Protein AF-0000000084930376 (afdb_homodimer)

Organism: Streptomyces venezuelae (strain ATCC 10712 / CBS 650.69 / DSM 40230 / JCM 4526 / NBRC 13096 / PD 04745) (NCBI:txid953739)

Nearest PDB structures (foldseek):
  8w9m-assembly1_B  TM=7.933E-01  e=1.545E-07  Nostoc sp. PCC 7120 = FACHB-418
  7ahd-assembly1_B  TM=7.503E-01  e=2.040E-07  Lactococcus lactis subsp. lactis
  7ahc-assembly1_B  TM=7.771E-01  e=1.241E-06  Lactococcus lactis subsp. lactis
  7ahh-assembly1_A  TM=7.361E-01  e=2.726E-06  Lactococcus lactis subsp. lactis
  7ahd-assembly1_A  TM=6.710E-01  e=7.811E-07  Lactococcus lactis subsp. lactis

Structure (mmCIF, N/CA/C/O backbone):
data_AF-0000000084930376-model_v1
#
loop_
_entity.id
_entity.type
_entity.pdbx_description
1 polymer 'ABC transmembrane type-1 domain-containing protein'
#
loop_
_atom_site.group_PDB
_atom_site.id
_atom_site.type_symbol
_atom_site.label_atom_id
_atom_site.label_alt_id
_atom_site.label_comp_id
_atom_site.label_asym_id
_atom_site.label_entity_id
_atom_site.label_seq_id
_atom_site.pdbx_PDB_ins_code
_atom_site.Cartn_x
_atom_site.Cartn_y
_atom_site.Cartn_z
_atom_site.occupancy
_atom_site.B_iso_or_equiv
_atom_site.auth_seq_id
_atom_site.auth_comp_id
_atom_site.auth_asym_id
_atom_site.auth_atom_id
_atom_site.pdbx_PDB_model_num
ATOM 1 N N . MET A 1 1 ? -23.547 45.781 -4.223 1 32.12 1 MET A N 1
ATOM 2 C CA . MET A 1 1 ? -22.453 45.438 -5.141 1 32.12 1 MET A CA 1
ATOM 3 C C . MET A 1 1 ? -22.25 43.938 -5.199 1 32.12 1 MET A C 1
ATOM 5 O O . MET A 1 1 ? -22 43.281 -4.172 1 32.12 1 MET A O 1
ATOM 9 N N . HIS A 1 2 ? -22.859 43.156 -6.168 1 33.09 2 HIS A N 1
ATOM 10 C CA . HIS A 1 2 ? -23.125 41.781 -6.492 1 33.09 2 HIS A CA 1
ATOM 11 C C . HIS A 1 2 ? -21.844 41.031 -6.809 1 33.09 2 HIS A C 1
ATOM 13 O O . HIS A 1 2 ? -21.062 41.438 -7.656 1 33.09 2 HIS A O 1
ATOM 19 N N . ALA A 1 3 ? -21.281 40.344 -5.883 1 45.91 3 ALA A N 1
ATOM 20 C CA . ALA A 1 3 ? -20.109 39.5 -6.039 1 45.91 3 ALA A CA 1
ATOM 21 C C . ALA A 1 3 ? -20.281 38.531 -7.223 1 45.91 3 ALA A C 1
ATOM 23 O O . ALA A 1 3 ? -21.219 37.75 -7.254 1 45.91 3 ALA A O 1
ATOM 24 N N . THR A 1 4 ? -20 39.031 -8.484 1 38.34 4 THR A N 1
ATOM 25 C CA . THR A 1 4 ? -20.047 38.25 -9.711 1 38.34 4 THR A CA 1
ATOM 26 C C . THR A 1 4 ? -19.266 36.938 -9.555 1 38.34 4 THR A C 1
ATOM 28 O O . THR A 1 4 ? -18.156 36.938 -9.031 1 38.34 4 THR A O 1
ATOM 31 N N . PRO A 1 5 ? -19.938 35.812 -9.609 1 40.44 5 PRO A N 1
ATOM 32 C CA . PRO A 1 5 ? -19.328 34.5 -9.516 1 40.44 5 PRO A CA 1
ATOM 33 C C . PRO A 1 5 ? -18.188 34.312 -10.5 1 40.44 5 PRO A C 1
ATOM 35 O O . PRO A 1 5 ? -18.203 34.844 -11.602 1 40.44 5 PRO A O 1
ATOM 38 N N . SER A 1 6 ? -16.938 34.281 -10.055 1 42.62 6 SER A N 1
ATOM 39 C CA . SER A 1 6 ? -15.789 34.062 -10.922 1 42.62 6 SER A CA 1
ATOM 40 C C . SER A 1 6 ? -16.078 32.969 -11.945 1 42.62 6 SER A C 1
ATOM 42 O O . SER A 1 6 ? -16.703 31.953 -11.625 1 42.62 6 SER A O 1
ATOM 44 N N . PRO A 1 7 ? -16.062 33.219 -13.297 1 38.28 7 PRO A N 1
ATOM 45 C CA . PRO A 1 7 ? -16.438 32.344 -14.398 1 38.28 7 PRO A CA 1
ATOM 46 C C . PRO A 1 7 ? -15.742 30.969 -14.352 1 38.28 7 PRO A C 1
ATOM 48 O O . PRO A 1 7 ? -14.648 30.859 -13.789 1 38.28 7 PRO A O 1
ATOM 51 N N . PRO A 1 8 ? -16.406 29.828 -14.578 1 42.06 8 PRO A N 1
ATOM 52 C CA . PRO A 1 8 ? -15.984 28.438 -14.656 1 42.06 8 PRO A CA 1
ATOM 53 C C . PRO A 1 8 ? -14.781 28.234 -15.578 1 42.06 8 PRO A C 1
ATOM 55 O O . PRO A 1 8 ? -14.422 27.094 -15.883 1 42.06 8 PRO A O 1
ATOM 58 N N . GLY A 1 9 ? -14.203 29.234 -16.25 1 38.47 9 GLY A N 1
ATOM 59 C CA . GLY A 1 9 ? -13.18 29.156 -17.281 1 38.47 9 GLY A CA 1
ATOM 60 C C . GLY A 1 9 ? -11.914 28.453 -16.797 1 38.47 9 GLY A C 1
ATOM 61 O O . GLY A 1 9 ? -10.961 28.312 -17.562 1 38.47 9 GLY A O 1
ATOM 62 N N . ARG A 1 10 ? -11.578 28.438 -15.547 1 42.22 10 ARG A N 1
ATOM 63 C CA . ARG A 1 10 ? -10.273 28.016 -15.055 1 42.22 10 ARG A CA 1
ATOM 64 C C . ARG A 1 10 ? -10.125 26.5 -15.102 1 42.22 10 ARG A C 1
ATOM 66 O O . ARG A 1 10 ? -9.062 25.969 -14.781 1 42.22 10 ARG A O 1
ATOM 73 N N . VAL A 1 11 ? -11.195 25.844 -15.32 1 44.28 11 VAL A N 1
ATOM 74 C CA . VAL A 1 11 ? -11.078 24.391 -15.383 1 44.28 11 VAL A CA 1
ATOM 75 C C . VAL A 1 11 ? -10.43 23.984 -16.703 1 44.28 11 VAL A C 1
ATOM 77 O O . VAL A 1 11 ? -9.641 23.031 -16.734 1 44.28 11 VAL A O 1
ATOM 80 N N . LEU A 1 12 ? -10.773 24.609 -17.859 1 43.28 12 LEU A N 1
ATOM 81 C CA . LEU A 1 12 ? -10.203 24.328 -19.172 1 43.28 12 LEU A CA 1
ATOM 82 C C . LEU A 1 12 ? -8.734 24.75 -19.234 1 43.28 12 LEU A C 1
ATOM 84 O O . LEU A 1 12 ? -8 24.328 -20.125 1 43.28 12 LEU A O 1
ATOM 88 N N . GLY A 1 13 ? -8.383 25.75 -18.562 1 46.84 13 GLY A N 1
ATOM 89 C CA . GLY A 1 13 ? -7 26.188 -18.469 1 46.84 13 GLY A CA 1
ATOM 90 C C . GLY A 1 13 ? -6.082 25.156 -17.844 1 46.84 13 GLY A C 1
ATOM 91 O O . GLY A 1 13 ? -4.863 25.203 -18.016 1 46.84 13 GLY A O 1
ATOM 92 N N . ARG A 1 14 ? -6.648 24.359 -16.953 1 52.56 14 ARG A N 1
ATOM 93 C CA . ARG A 1 14 ? -5.879 23.328 -16.266 1 52.56 14 ARG A CA 1
ATOM 94 C C . ARG A 1 14 ? -5.719 22.094 -17.156 1 52.56 14 ARG A C 1
ATOM 96 O O . ARG A 1 14 ? -4.906 21.219 -16.859 1 52.56 14 ARG A O 1
ATOM 103 N N . LEU A 1 15 ? -6.566 21.969 -18.156 1 53.47 15 LEU A N 1
ATOM 104 C CA . LEU A 1 15 ? -6.48 20.844 -19.062 1 53.47 15 LEU A CA 1
ATOM 105 C C . LEU A 1 15 ? -5.266 20.969 -19.984 1 53.47 15 LEU A C 1
ATOM 107 O O . LEU A 1 15 ? -4.703 19.969 -20.422 1 53.47 15 LEU A O 1
ATOM 111 N N . GLY A 1 16 ? -4.965 22.188 -20.297 1 54.44 16 GLY A N 1
ATOM 112 C CA . GLY A 1 16 ? -3.811 22.422 -21.156 1 54.44 16 GLY A CA 1
ATOM 113 C C . GLY A 1 16 ? -2.529 21.828 -20.594 1 54.44 16 GLY A C 1
ATOM 114 O O . GLY A 1 16 ? -1.889 21 -21.25 1 54.44 16 GLY A O 1
ATOM 115 N N . PRO A 1 17 ? -2.273 22.25 -19.453 1 58.47 17 PRO A N 1
ATOM 116 C CA . PRO A 1 17 ? -1.069 21.672 -18.859 1 58.47 17 PRO A CA 1
ATOM 117 C C . PRO A 1 17 ? -1.173 20.156 -18.688 1 58.47 17 PRO A C 1
ATOM 119 O O . PRO A 1 17 ? -0.177 19.438 -18.844 1 58.47 17 PRO A O 1
ATOM 122 N N . ALA A 1 18 ? -2.379 19.75 -18.469 1 61.41 18 ALA A N 1
ATOM 123 C CA . ALA A 1 18 ? -2.549 18.312 -18.328 1 61.41 18 ALA A CA 1
ATOM 124 C C . ALA A 1 18 ? -2.342 17.609 -19.656 1 61.41 18 ALA A C 1
ATOM 126 O O . ALA A 1 18 ? -1.706 16.547 -19.719 1 61.41 18 ALA A O 1
ATOM 127 N N . LEU A 1 19 ? -2.932 18.156 -20.656 1 61.88 19 LEU A N 1
ATOM 128 C CA . LEU A 1 19 ? -2.777 17.578 -21.984 1 61.88 19 LEU A CA 1
ATOM 129 C C . LEU A 1 19 ? -1.33 17.688 -22.453 1 61.88 19 LEU A C 1
ATOM 131 O O . LEU A 1 19 ? -0.817 16.766 -23.094 1 61.88 19 LEU A O 1
ATOM 135 N N . GLY A 1 20 ? -0.787 18.75 -22.172 1 64.31 20 GLY A N 1
ATOM 136 C CA . GLY A 1 20 ? 0.625 18.891 -22.5 1 64.31 20 GLY A CA 1
ATOM 137 C C . GLY A 1 20 ? 1.5 17.875 -21.781 1 64.31 20 GLY A C 1
ATOM 138 O O . GLY A 1 20 ? 2.395 17.281 -22.391 1 64.31 20 GLY A O 1
ATOM 139 N N . THR A 1 21 ? 1.116 17.688 -20.578 1 66.06 21 THR A N 1
ATOM 140 C CA . THR A 1 21 ? 1.86 16.734 -19.781 1 66.06 21 THR A CA 1
ATOM 141 C C . THR A 1 21 ? 1.657 15.312 -20.312 1 66.06 21 THR A C 1
ATOM 143 O O . THR A 1 21 ? 2.621 14.562 -20.469 1 66.06 21 THR A O 1
ATOM 146 N N . ALA A 1 22 ? 0.455 14.984 -20.547 1 70.88 22 ALA A N 1
ATOM 147 C CA . ALA A 1 22 ? 0.155 13.672 -21.109 1 70.88 22 ALA A CA 1
ATOM 148 C C . ALA A 1 22 ? 0.879 13.469 -22.438 1 70.88 22 ALA A C 1
ATOM 150 O O . ALA A 1 22 ? 1.421 12.391 -22.703 1 70.88 22 ALA A O 1
ATOM 151 N N . GLY A 1 23 ? 0.824 14.5 -23.203 1 74 23 GLY A N 1
ATOM 152 C CA . GLY A 1 23 ? 1.502 14.438 -24.484 1 74 23 GLY A CA 1
ATOM 153 C C . GLY A 1 23 ? 3 14.234 -24.359 1 74 23 GLY A C 1
ATOM 154 O O . GLY A 1 23 ? 3.588 13.445 -25.094 1 74 23 GLY A O 1
ATOM 155 N N . ALA A 1 24 ? 3.613 14.891 -23.453 1 73.25 24 ALA A N 1
ATOM 156 C CA . ALA A 1 24 ? 5.055 14.773 -23.234 1 73.25 24 ALA A CA 1
ATOM 157 C C . ALA A 1 24 ? 5.43 13.375 -22.766 1 73.25 24 ALA A C 1
ATOM 159 O O . ALA A 1 24 ? 6.422 12.805 -23.219 1 73.25 24 ALA A O 1
ATOM 160 N N . VAL A 1 25 ? 4.668 12.82 -21.938 1 74.5 25 VAL A N 1
ATOM 161 C CA . VAL A 1 25 ? 4.938 11.484 -21.422 1 74.5 25 VAL A CA 1
ATOM 162 C C . VAL A 1 25 ? 4.797 10.461 -22.547 1 74.5 25 VAL A C 1
ATOM 164 O O . VAL A 1 25 ? 5.625 9.555 -22.688 1 74.5 25 VAL A O 1
ATOM 167 N N . LEU A 1 26 ? 3.777 10.734 -23.312 1 76.56 26 LEU A N 1
ATOM 168 C CA . LEU A 1 26 ? 3.559 9.828 -24.438 1 76.56 26 LEU A CA 1
ATOM 169 C C . LEU A 1 26 ? 4.707 9.922 -25.438 1 76.56 26 LEU A C 1
ATOM 171 O O . LEU A 1 26 ? 5.156 8.906 -25.969 1 76.56 26 LEU A O 1
ATOM 175 N N . ALA A 1 27 ? 5.121 11.117 -25.672 1 76.06 27 ALA A N 1
ATOM 176 C CA . ALA A 1 27 ? 6.223 11.32 -26.594 1 76.06 27 ALA A CA 1
ATOM 177 C C . ALA A 1 27 ? 7.508 10.68 -26.078 1 76.06 27 ALA A C 1
ATOM 179 O O . ALA A 1 27 ? 8.227 10.016 -26.828 1 76.06 27 ALA A O 1
ATOM 180 N N . LEU A 1 28 ? 7.746 10.859 -24.844 1 74.62 28 LEU A N 1
ATOM 181 C CA . LEU A 1 28 ? 8.945 10.273 -24.25 1 74.62 28 LEU A CA 1
ATOM 182 C C . LEU A 1 28 ? 8.875 8.75 -24.281 1 74.62 28 LEU A C 1
ATOM 184 O O . LEU A 1 28 ? 9.867 8.086 -24.562 1 74.62 28 LEU A O 1
ATOM 188 N N . TRP A 1 29 ? 7.711 8.328 -24.031 1 77.81 29 TRP A N 1
ATOM 189 C CA . TRP A 1 29 ? 7.473 6.891 -24.109 1 77.81 29 TRP A CA 1
ATOM 190 C C . TRP A 1 29 ? 7.719 6.367 -25.516 1 77.81 29 TRP A C 1
ATOM 192 O O . TRP A 1 29 ? 8.438 5.383 -25.703 1 77.81 29 TRP A O 1
ATOM 202 N N . TYR A 1 30 ? 7.238 7.094 -26.375 1 78.38 30 TYR A N 1
ATOM 203 C CA . TYR A 1 30 ? 7.371 6.691 -27.766 1 78.38 30 TYR A CA 1
ATOM 204 C C . TYR A 1 30 ? 8.828 6.734 -28.219 1 78.38 30 TYR A C 1
ATOM 206 O O . TYR A 1 30 ? 9.32 5.789 -28.844 1 78.38 30 TYR A O 1
ATOM 214 N N . LEU A 1 31 ? 9.516 7.711 -27.812 1 76.88 31 LEU A N 1
ATOM 215 C CA . LEU A 1 31 ? 10.914 7.871 -28.188 1 76.88 31 LEU A CA 1
ATOM 216 C C . LEU A 1 31 ? 11.781 6.809 -27.531 1 76.88 31 LEU A C 1
ATOM 218 O O . LEU A 1 31 ? 12.703 6.273 -28.156 1 76.88 31 LEU A O 1
ATOM 222 N N . LEU A 1 32 ? 11.445 6.504 -26.391 1 74.75 32 LEU A N 1
ATOM 223 C CA . LEU A 1 32 ? 12.203 5.48 -25.688 1 74.75 32 LEU A CA 1
ATOM 224 C C . LEU A 1 32 ? 11.969 4.105 -26.297 1 74.75 32 LEU A C 1
ATOM 226 O O . LEU A 1 32 ? 12.898 3.305 -26.422 1 74.75 32 LEU A O 1
ATOM 230 N N . ALA A 1 33 ? 10.797 3.922 -26.656 1 75.44 33 ALA A N 1
ATOM 231 C CA . ALA A 1 33 ? 10.445 2.633 -27.25 1 75.44 33 ALA A CA 1
ATOM 232 C C . ALA A 1 33 ? 11.109 2.453 -28.609 1 75.44 33 ALA A C 1
ATOM 234 O O . ALA A 1 33 ? 11.492 1.341 -28.984 1 75.44 33 ALA A O 1
ATOM 235 N N . LEU A 1 34 ? 11.289 3.596 -29.266 1 73.62 34 LEU A N 1
ATOM 236 C CA . LEU A 1 34 ? 11.859 3.543 -30.609 1 73.62 34 LEU A CA 1
ATOM 237 C C . LEU A 1 34 ? 13.383 3.508 -30.547 1 73.62 34 LEU A C 1
ATOM 239 O O . LEU A 1 34 ? 14.031 3.033 -31.484 1 73.62 34 LEU A O 1
ATOM 243 N N . SER A 1 35 ? 13.906 4.059 -29.547 1 71.44 35 SER A N 1
ATOM 244 C CA . SER A 1 35 ? 15.359 4.215 -29.484 1 71.44 35 SER A CA 1
ATOM 245 C C . SER A 1 35 ? 16.062 2.859 -29.5 1 71.44 35 SER A C 1
ATOM 247 O O . SER A 1 35 ? 17.25 2.771 -29.828 1 71.44 35 SER A O 1
ATOM 249 N N . GLY A 1 36 ? 15.32 1.801 -29.312 1 65.31 36 GLY A N 1
ATOM 250 C CA . GLY A 1 36 ? 15.938 0.485 -29.266 1 65.31 36 GLY A CA 1
ATOM 251 C C . GLY A 1 36 ? 16.766 0.256 -28.016 1 65.31 36 GLY A C 1
ATOM 252 O O . GLY A 1 36 ? 17.453 -0.762 -27.891 1 65.31 36 GLY A O 1
ATOM 253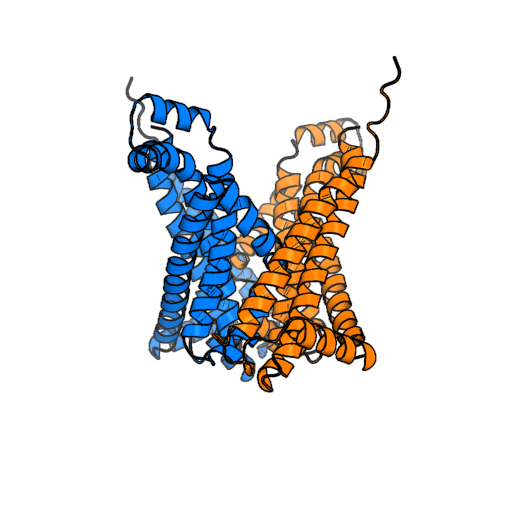 N N . ALA A 1 37 ? 16.844 1.16 -27.234 1 61.47 37 ALA A N 1
ATOM 254 C CA . ALA A 1 37 ? 17.609 1.02 -26 1 61.47 37 ALA A CA 1
ATOM 255 C C . ALA A 1 37 ? 17.062 -0.112 -25.141 1 61.47 37 ALA A C 1
ATOM 257 O O . ALA A 1 37 ? 17.781 -0.681 -24.312 1 61.47 37 ALA A O 1
ATOM 258 N N . VAL A 1 38 ? 15.805 -0.352 -25.375 1 66.25 38 VAL A N 1
ATOM 259 C CA . VAL A 1 38 ? 15.156 -1.439 -24.656 1 66.25 38 VAL A CA 1
ATOM 260 C C . VAL A 1 38 ? 14.664 -2.498 -25.641 1 66.25 38 VAL A C 1
ATOM 262 O O . VAL A 1 38 ? 14.258 -2.172 -26.766 1 66.25 38 VAL A O 1
ATOM 265 N N . ALA A 1 39 ? 14.977 -3.652 -25.391 1 68.19 39 ALA A N 1
ATOM 266 C CA . ALA A 1 39 ? 14.523 -4.73 -26.266 1 68.19 39 ALA A CA 1
ATOM 267 C C . ALA A 1 39 ? 13.039 -4.602 -26.578 1 68.19 39 ALA A C 1
ATOM 269 O O . ALA A 1 39 ? 12.242 -4.25 -25.703 1 68.19 39 ALA A O 1
ATOM 270 N N . PRO A 1 40 ? 12.742 -4.508 -27.875 1 61.94 40 PRO A N 1
ATOM 271 C CA . PRO A 1 40 ? 11.352 -4.324 -28.312 1 61.94 40 PRO A CA 1
ATOM 272 C C . PRO A 1 40 ? 10.367 -5.145 -27.484 1 61.94 40 PRO A C 1
ATOM 274 O O . PRO A 1 40 ? 9.25 -4.688 -27.219 1 61.94 40 PRO A O 1
ATOM 277 N N . GLY A 1 41 ? 10.688 -6.234 -27.047 1 70.25 41 GLY A N 1
ATOM 278 C CA . GLY A 1 41 ? 9.789 -7.07 -26.266 1 70.25 41 GLY A CA 1
ATOM 279 C C . GLY A 1 41 ? 9.594 -6.57 -24.844 1 70.25 41 GLY A C 1
ATOM 280 O O . GLY A 1 41 ? 8.602 -6.906 -24.188 1 70.25 41 GLY A O 1
ATOM 281 N N . LEU A 1 42 ? 10.367 -5.582 -24.531 1 79.5 42 LEU A N 1
ATOM 282 C CA . LEU A 1 42 ? 10.328 -5.164 -23.141 1 79.5 42 LEU A CA 1
ATOM 283 C C . LEU A 1 42 ? 9.594 -3.838 -22.984 1 79.5 42 LEU A C 1
ATOM 285 O O . LEU A 1 42 ? 9.031 -3.551 -21.922 1 79.5 42 LEU A O 1
ATOM 289 N N . LEU A 1 43 ? 9.555 -3.018 -24.109 1 85.06 43 LEU A N 1
ATOM 290 C CA . LEU A 1 43 ? 8.852 -1.739 -24.062 1 85.06 43 LEU A CA 1
ATOM 291 C C . LEU A 1 43 ? 7.969 -1.561 -25.281 1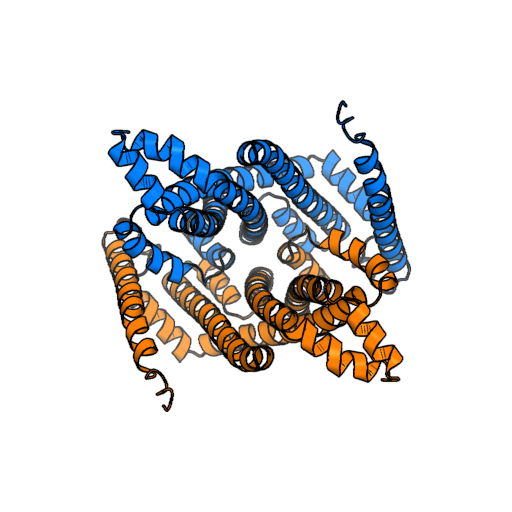 85.06 43 LEU A C 1
ATOM 293 O O . LEU A 1 43 ? 8.445 -1.14 -26.344 1 85.06 43 LEU A O 1
ATOM 297 N N . PRO A 1 44 ? 6.719 -1.815 -25.094 1 88.69 44 PRO A N 1
ATOM 298 C CA . PRO A 1 44 ? 5.824 -1.637 -26.234 1 88.69 44 PRO A CA 1
ATOM 299 C C . PRO A 1 44 ? 5.613 -0.169 -26.594 1 88.69 44 PRO A C 1
ATOM 301 O O . PRO A 1 44 ? 5.785 0.71 -25.75 1 88.69 44 PRO A O 1
ATOM 304 N N . THR A 1 45 ? 5.348 0.087 -27.828 1 87.19 45 THR A N 1
ATOM 305 C CA . THR A 1 45 ? 5.012 1.439 -28.25 1 87.19 45 THR A CA 1
ATOM 306 C C . THR A 1 45 ? 3.607 1.821 -27.797 1 87.19 45 THR A C 1
ATOM 308 O O . THR A 1 45 ? 2.811 0.954 -27.438 1 87.19 45 THR A O 1
ATOM 311 N N . PRO A 1 46 ? 3.412 3.078 -27.75 1 88.81 46 PRO A N 1
ATOM 312 C CA . PRO A 1 46 ? 2.051 3.512 -27.422 1 88.81 46 PRO A CA 1
ATOM 313 C C . PRO A 1 46 ? 1.007 2.947 -28.391 1 88.81 46 PRO A C 1
ATOM 315 O O . PRO A 1 46 ? -0.114 2.641 -27.969 1 88.81 46 PRO A O 1
ATOM 318 N N . THR A 1 47 ? 1.397 2.746 -29.609 1 89.38 47 THR A N 1
ATOM 319 C CA . THR A 1 47 ? 0.474 2.211 -30.594 1 89.38 47 THR A CA 1
ATOM 320 C C . THR A 1 47 ? 0.163 0.744 -30.312 1 89.38 47 THR A C 1
ATOM 322 O O . THR A 1 47 ? -0.987 0.315 -30.422 1 89.38 47 THR A O 1
ATOM 325 N N . GLU A 1 48 ? 1.148 0.015 -29.984 1 91.38 48 GLU A N 1
ATOM 326 C CA . GLU A 1 48 ? 0.948 -1.386 -29.625 1 91.38 48 GLU A CA 1
ATOM 327 C C . GLU A 1 48 ? 0.088 -1.517 -28.375 1 91.38 48 GLU A C 1
ATOM 329 O O . GLU A 1 48 ? -0.747 -2.418 -28.266 1 91.38 48 GLU A O 1
ATOM 334 N N . THR A 1 49 ? 0.348 -0.68 -27.453 1 93.5 49 THR A N 1
ATOM 335 C CA . THR A 1 49 ? -0.422 -0.682 -26.219 1 93.5 49 THR A CA 1
ATOM 336 C C . THR A 1 49 ? -1.886 -0.348 -26.484 1 93.5 49 THR A C 1
ATOM 338 O O . THR A 1 49 ? -2.787 -0.996 -25.953 1 93.5 49 THR A O 1
ATOM 341 N N . ALA A 1 50 ? -2.123 0.636 -27.344 1 94.06 50 ALA A N 1
ATOM 342 C CA . ALA A 1 50 ? -3.484 1.023 -27.703 1 94.06 50 ALA A CA 1
ATOM 343 C C . ALA A 1 50 ? -4.195 -0.101 -28.453 1 94.06 50 ALA A C 1
ATOM 345 O O . ALA A 1 50 ? -5.395 -0.323 -28.25 1 94.06 50 ALA A O 1
ATOM 346 N N . ALA A 1 51 ? -3.471 -0.763 -29.281 1 95.94 51 ALA A N 1
ATOM 347 C CA . ALA A 1 51 ? -4.039 -1.895 -30.016 1 95.94 51 ALA A CA 1
ATOM 348 C C . ALA A 1 51 ? -4.41 -3.029 -29.062 1 95.94 51 ALA A C 1
ATOM 350 O O . ALA A 1 51 ? -5.465 -3.648 -29.203 1 95.94 51 ALA A O 1
ATOM 351 N N . ALA A 1 52 ? -3.533 -3.289 -28.109 1 96.31 52 ALA A N 1
ATOM 352 C CA . ALA A 1 52 ? -3.799 -4.32 -27.109 1 96.31 52 ALA A CA 1
ATOM 353 C C . ALA A 1 52 ? -5.027 -3.971 -26.266 1 96.31 52 ALA A C 1
ATOM 355 O O . ALA A 1 52 ? -5.832 -4.848 -25.938 1 96.31 52 ALA A O 1
ATOM 356 N N . LEU A 1 53 ? -5.125 -2.76 -25.953 1 96.81 53 LEU A N 1
ATOM 357 C CA . LEU A 1 53 ? -6.285 -2.297 -25.188 1 96.81 53 LEU A CA 1
ATOM 358 C C . LEU A 1 53 ? -7.566 -2.475 -26 1 96.81 53 LEU A C 1
ATOM 360 O O . LEU A 1 53 ? -8.578 -2.941 -25.484 1 96.81 53 LEU A O 1
ATOM 364 N N . ALA A 1 54 ? -7.496 -2.102 -27.234 1 97.06 54 ALA A N 1
ATOM 365 C CA . ALA A 1 54 ? -8.648 -2.238 -28.125 1 97.06 54 ALA A CA 1
ATOM 366 C C . ALA A 1 54 ? -9.055 -3.703 -28.266 1 97.06 54 ALA A C 1
ATOM 368 O O . ALA A 1 54 ? -10.242 -4.023 -28.281 1 97.06 54 ALA A O 1
ATOM 369 N N . ASP A 1 55 ? -8.125 -4.523 -28.406 1 96.88 55 ASP A N 1
ATOM 370 C CA . ASP A 1 55 ? -8.383 -5.957 -28.516 1 96.88 55 ASP A CA 1
ATOM 371 C C . ASP A 1 55 ? -9.039 -6.496 -27.25 1 96.88 55 ASP A C 1
ATOM 373 O O . ASP A 1 55 ? -9.984 -7.285 -27.312 1 96.88 55 ASP A O 1
ATOM 377 N N . SER A 1 56 ? -8.516 -6.086 -26.094 1 95.94 56 SER A N 1
ATOM 378 C CA . SER A 1 56 ? -9.078 -6.512 -24.812 1 95.94 56 SER A CA 1
ATOM 379 C C . SER A 1 56 ? -10.508 -6.008 -24.641 1 95.94 56 SER A C 1
ATOM 381 O O . SER A 1 56 ? -11.352 -6.695 -24.062 1 95.94 56 SER A O 1
ATOM 383 N N . ALA A 1 57 ? -10.773 -4.824 -25.172 1 96.5 57 ALA A N 1
ATOM 384 C CA . ALA A 1 57 ? -12.117 -4.25 -25.109 1 96.5 57 ALA A CA 1
ATOM 385 C C . ALA A 1 57 ? -13.078 -4.996 -26.016 1 96.5 57 ALA A C 1
ATOM 387 O O . ALA A 1 57 ? -14.211 -5.305 -25.625 1 96.5 57 ALA A O 1
ATOM 388 N N . ARG A 1 58 ? -12.617 -5.324 -27.172 1 96.5 58 ARG A N 1
ATOM 389 C CA . ARG A 1 58 ? -13.445 -5.992 -28.172 1 96.5 58 ARG A CA 1
ATOM 390 C C . ARG A 1 58 ? -13.758 -7.426 -27.75 1 96.5 58 ARG A C 1
ATOM 392 O O . ARG A 1 58 ? -14.867 -7.914 -27.984 1 96.5 58 ARG A O 1
ATOM 399 N N . SER A 1 59 ? -12.852 -8.102 -27.156 1 96.25 59 SER A N 1
ATOM 400 C CA . SER A 1 59 ? -13.023 -9.492 -26.75 1 96.25 59 SER A CA 1
ATOM 401 C C . SER A 1 59 ? -13.922 -9.594 -25.516 1 96.25 59 SER A C 1
ATOM 403 O O . SER A 1 59 ? -14.406 -10.68 -25.188 1 96.25 59 SER A O 1
ATOM 405 N N . GLY A 1 60 ? -14.078 -8.461 -24.75 1 96.44 60 GLY A N 1
ATOM 406 C CA . GLY A 1 60 ? -14.898 -8.477 -23.562 1 96.44 60 GLY A CA 1
ATOM 407 C C . GLY A 1 60 ? -14.117 -8.797 -22.297 1 96.44 60 GLY A C 1
ATOM 408 O O . GLY A 1 60 ? -14.633 -8.656 -21.188 1 96.44 60 GLY A O 1
ATOM 409 N N . ILE A 1 61 ? -12.891 -9.148 -22.5 1 96.25 61 ILE A N 1
ATOM 410 C CA . ILE A 1 61 ? -12.047 -9.508 -21.375 1 96.25 61 ILE A CA 1
ATOM 411 C C . ILE A 1 61 ? -11.836 -8.289 -20.469 1 96.25 61 ILE A C 1
ATOM 413 O O . ILE A 1 61 ? -11.875 -8.398 -19.25 1 96.25 61 ILE A O 1
ATOM 417 N N . LEU A 1 62 ? -11.633 -7.148 -21.109 1 97.12 62 LEU A N 1
ATOM 418 C CA . LEU A 1 62 ? -11.43 -5.926 -20.344 1 97.12 62 LEU A CA 1
ATOM 419 C C . LEU A 1 62 ? -12.648 -5.617 -19.469 1 97.12 62 LEU A C 1
ATOM 421 O O . LEU A 1 62 ? -12.508 -5.324 -18.281 1 97.12 62 LEU A O 1
ATOM 425 N N . ALA A 1 63 ? -13.781 -5.691 -20.031 1 97.06 63 ALA A N 1
ATOM 426 C CA . ALA A 1 63 ? -15.016 -5.398 -19.312 1 97.06 63 ALA A CA 1
ATOM 427 C C . ALA A 1 63 ? -15.219 -6.379 -18.156 1 97.06 63 ALA A C 1
ATOM 429 O O . ALA A 1 63 ? -15.641 -5.988 -17.062 1 97.06 63 ALA A O 1
ATOM 430 N N . ALA A 1 64 ? -14.969 -7.617 -18.406 1 97.5 64 ALA A N 1
ATOM 431 C CA . ALA A 1 64 ? -15.117 -8.648 -17.391 1 97.5 64 ALA A CA 1
ATOM 432 C C . ALA A 1 64 ? -14.156 -8.414 -16.219 1 97.5 64 ALA A C 1
ATOM 434 O O . ALA A 1 64 ? -14.562 -8.438 -15.062 1 97.5 64 ALA A O 1
ATOM 435 N N . ASP A 1 65 ? -12.914 -8.156 -16.531 1 97.88 65 ASP A N 1
ATOM 436 C CA . ASP A 1 65 ? -11.898 -7.941 -15.508 1 97.88 65 ASP A CA 1
ATOM 437 C C . ASP A 1 65 ? -12.141 -6.637 -14.75 1 97.88 65 ASP A C 1
ATOM 439 O O . ASP A 1 65 ? -12 -6.582 -13.531 1 97.88 65 ASP A O 1
ATOM 443 N N . LEU A 1 66 ? -12.492 -5.641 -15.5 1 97.31 66 LEU A N 1
ATOM 444 C CA . LEU A 1 66 ? -12.812 -4.359 -14.875 1 97.31 66 LEU A CA 1
ATOM 445 C C . LEU A 1 66 ? -14.016 -4.492 -13.945 1 97.31 66 LEU A C 1
ATOM 447 O O . LEU A 1 66 ? -14.008 -3.961 -12.836 1 97.31 66 LEU A O 1
ATOM 451 N N . GLY A 1 67 ? -15.016 -5.164 -14.391 1 97.25 67 GLY A N 1
ATOM 452 C CA . GLY A 1 67 ? -16.188 -5.402 -13.57 1 97.25 67 GLY A CA 1
ATOM 453 C C . GLY A 1 67 ? -15.891 -6.16 -12.289 1 97.25 67 GLY A C 1
ATOM 454 O O . GLY A 1 67 ? -16.391 -5.805 -11.219 1 97.25 67 GLY A O 1
ATOM 455 N N . ALA A 1 68 ? -15.133 -7.199 -12.414 1 97.38 68 ALA A N 1
ATOM 456 C CA . ALA A 1 68 ? -14.742 -7.988 -11.25 1 97.38 68 ALA A CA 1
ATOM 457 C C . ALA A 1 68 ? -13.961 -7.141 -10.25 1 97.38 68 ALA A C 1
ATOM 459 O O . ALA A 1 68 ? -14.242 -7.172 -9.055 1 97.38 68 ALA A O 1
ATOM 460 N N . SER A 1 69 ? -13 -6.379 -10.766 1 97.81 69 SER A N 1
ATOM 461 C CA . SER A 1 69 ? -12.188 -5.52 -9.914 1 97.81 69 SER A CA 1
ATOM 462 C C . SER A 1 69 ? -13.031 -4.457 -9.227 1 97.81 69 SER A C 1
ATOM 464 O O . SER A 1 69 ? -12.891 -4.227 -8.023 1 97.81 69 SER A O 1
ATOM 466 N N . LEU A 1 70 ? -13.945 -3.855 -9.961 1 96.88 70 LEU A N 1
ATOM 467 C CA . LEU A 1 70 ? -14.781 -2.799 -9.406 1 96.88 70 LEU A CA 1
ATOM 468 C C . LEU A 1 70 ? -15.727 -3.355 -8.352 1 96.88 70 LEU A C 1
ATOM 470 O O . LEU A 1 70 ? -15.953 -2.723 -7.312 1 96.88 70 LEU A O 1
ATOM 474 N N . ALA A 1 71 ? -16.266 -4.473 -8.57 1 97.12 71 ALA A N 1
ATOM 475 C CA . ALA A 1 71 ? -17.172 -5.105 -7.613 1 97.12 71 ALA A CA 1
ATOM 476 C C . ALA A 1 71 ? -16.438 -5.445 -6.316 1 97.12 71 ALA A C 1
ATOM 478 O O . ALA A 1 71 ? -16.938 -5.172 -5.227 1 97.12 71 ALA A O 1
ATOM 479 N N . ARG A 1 72 ? -15.305 -6.023 -6.477 1 96.94 72 ARG A N 1
ATOM 480 C CA . ARG A 1 72 ? -14.492 -6.398 -5.32 1 96.94 72 ARG A CA 1
ATOM 481 C C . ARG A 1 72 ? -14.086 -5.172 -4.516 1 96.94 72 ARG A C 1
ATOM 483 O O . ARG A 1 72 ? -14.266 -5.133 -3.297 1 96.94 72 ARG A O 1
ATOM 490 N N . ALA A 1 73 ? -13.555 -4.223 -5.234 1 96.69 73 ALA A N 1
ATOM 491 C CA . ALA A 1 73 ? -13.102 -3 -4.57 1 96.69 73 ALA A CA 1
ATOM 492 C C . ALA A 1 73 ? -14.273 -2.273 -3.91 1 96.69 73 ALA A C 1
ATOM 494 O O . ALA A 1 73 ? -14.148 -1.787 -2.783 1 96.69 73 ALA A O 1
ATOM 495 N N . GLY A 1 74 ? -15.359 -2.178 -4.641 1 96.5 74 GLY A N 1
ATOM 496 C CA . GLY A 1 74 ? -16.531 -1.493 -4.121 1 96.5 74 GLY A CA 1
ATOM 497 C C . GLY A 1 74 ? -17.109 -2.158 -2.889 1 96.5 74 GLY A C 1
ATOM 498 O O . GLY A 1 74 ? -17.422 -1.487 -1.901 1 96.5 74 GLY A O 1
ATOM 499 N N . GLN A 1 75 ? -17.297 -3.453 -2.928 1 97.62 75 GLN A N 1
ATOM 500 C CA . GLN A 1 75 ? -17.875 -4.199 -1.813 1 97.62 75 GLN A CA 1
ATOM 501 C C . GLN A 1 75 ? -16.938 -4.195 -0.608 1 97.62 75 GLN A C 1
ATOM 503 O O . GLN A 1 75 ? -17.391 -4.004 0.527 1 97.62 75 GLN A O 1
ATOM 508 N N . GLY A 1 76 ? -15.711 -4.43 -0.864 1 98 76 GLY A N 1
ATOM 509 C CA . GLY A 1 76 ? -14.742 -4.363 0.217 1 98 76 GLY A CA 1
ATOM 510 C C . GLY A 1 76 ? -14.656 -2.992 0.859 1 98 76 GLY A C 1
ATOM 511 O O . GLY A 1 76 ? -14.602 -2.875 2.084 1 98 76 GLY A O 1
ATOM 512 N N . PHE A 1 77 ? -14.656 -1.973 -0.016 1 97.5 77 PHE A N 1
ATOM 513 C CA . PHE A 1 77 ? -14.625 -0.6 0.475 1 97.5 77 PHE A CA 1
ATOM 514 C C . PHE A 1 77 ? -15.844 -0.297 1.328 1 97.5 77 PHE A C 1
ATOM 516 O O . PHE A 1 77 ? -15.727 0.262 2.42 1 97.5 77 PHE A O 1
ATOM 523 N N . ALA A 1 78 ? -16.969 -0.623 0.81 1 97.62 78 ALA A N 1
ATOM 524 C CA . ALA A 1 78 ? -18.219 -0.34 1.518 1 97.62 78 ALA A CA 1
ATOM 525 C C . ALA A 1 78 ? -18.234 -1.019 2.885 1 97.62 78 ALA A C 1
ATOM 527 O O . ALA A 1 78 ? -18.562 -0.386 3.895 1 97.62 78 ALA A O 1
ATOM 528 N N . LEU A 1 79 ? -17.859 -2.244 2.893 1 98 79 LEU A N 1
ATOM 529 C CA . LEU A 1 79 ? -17.859 -2.992 4.145 1 98 79 LEU A CA 1
ATOM 530 C C . LEU A 1 79 ? -16.844 -2.416 5.117 1 98 79 LEU A C 1
ATOM 532 O O . LEU A 1 79 ? -17.156 -2.186 6.289 1 98 79 LEU A O 1
ATOM 536 N N . GLY A 1 80 ? -15.625 -2.174 4.648 1 98.25 80 GLY A N 1
ATOM 537 C CA . GLY A 1 80 ? -14.578 -1.616 5.492 1 98.25 80 GLY A CA 1
ATOM 538 C C . GLY A 1 80 ? -14.883 -0.213 5.977 1 98.25 80 GLY A C 1
ATOM 539 O O . GLY A 1 80 ? -14.625 0.119 7.137 1 98.25 80 GLY A O 1
ATOM 540 N N . ALA A 1 81 ? -15.398 0.554 5.066 1 97.12 81 ALA A N 1
ATOM 541 C CA . ALA A 1 81 ? -15.734 1.932 5.41 1 97.12 81 ALA A CA 1
ATOM 542 C C . ALA A 1 81 ? -16.844 1.977 6.457 1 97.12 81 ALA A C 1
ATOM 544 O O . ALA A 1 81 ? -16.797 2.773 7.395 1 97.12 81 ALA A O 1
ATOM 545 N N . LEU A 1 82 ? -17.844 1.142 6.281 1 96.88 82 LEU A N 1
ATOM 546 C CA . LEU A 1 82 ? -18.969 1.114 7.203 1 96.88 82 LEU A CA 1
ATOM 547 C C . LEU A 1 82 ? -18.531 0.649 8.586 1 96.88 82 LEU A C 1
ATOM 549 O O . LEU A 1 82 ? -18.812 1.315 9.586 1 96.88 82 LEU A O 1
ATOM 553 N N . VAL A 1 83 ? -17.859 -0.434 8.656 1 97.12 83 VAL A N 1
ATOM 554 C CA . VAL A 1 83 ? -17.438 -0.996 9.938 1 97.12 83 VAL A CA 1
ATOM 555 C C . VAL A 1 83 ? -16.359 -0.11 10.562 1 97.12 83 VAL A C 1
ATOM 557 O O . VAL A 1 83 ? -16.375 0.136 11.766 1 97.12 83 VAL A O 1
ATOM 560 N N . GLY A 1 84 ? -15.391 0.356 9.711 1 96.62 84 GLY A N 1
ATOM 561 C CA . GLY A 1 84 ? -14.352 1.247 10.203 1 96.62 84 GLY A CA 1
ATOM 562 C C . GLY A 1 84 ? -14.898 2.549 10.758 1 96.62 84 GLY A C 1
ATOM 563 O O . GLY A 1 84 ? -14.438 3.025 11.805 1 96.62 84 GLY A O 1
ATOM 564 N N . SER A 1 85 ? -15.836 3.086 10.047 1 95.12 85 SER A N 1
ATOM 565 C CA . SER A 1 85 ? -16.453 4.316 10.523 1 95.12 85 SER A CA 1
ATOM 566 C C . SER A 1 85 ? -17.219 4.086 11.82 1 95.12 85 SER A C 1
ATOM 568 O O . SER A 1 85 ? -17.109 4.867 12.766 1 95.12 85 SER A O 1
ATOM 570 N N . ALA A 1 86 ? -18 3.021 11.883 1 94.25 86 ALA A N 1
ATOM 571 C CA . ALA A 1 86 ? -18.781 2.707 13.078 1 94.25 86 ALA A CA 1
ATOM 572 C C . ALA A 1 86 ? -17.875 2.488 14.281 1 94.25 86 ALA A C 1
ATOM 574 O O . ALA A 1 86 ? -18.125 3.053 15.359 1 94.25 86 ALA A O 1
ATOM 575 N N . LEU A 1 87 ? -16.875 1.739 14.094 1 94.56 87 LEU A N 1
ATOM 576 C CA . LEU A 1 87 ? -15.938 1.462 15.172 1 94.56 87 LEU A CA 1
ATOM 577 C C . LEU A 1 87 ? -15.164 2.717 15.555 1 94.56 87 LEU A C 1
ATOM 579 O O . LEU A 1 87 ? -14.883 2.943 16.734 1 94.56 87 LEU A O 1
ATOM 583 N N . GLY A 1 88 ? -14.727 3.467 14.508 1 93.62 88 GLY A N 1
ATOM 584 C CA . GLY A 1 88 ? -14.039 4.719 14.773 1 93.62 88 GLY A CA 1
ATOM 585 C C . GLY A 1 88 ? -14.859 5.688 15.609 1 93.62 88 GLY A C 1
ATOM 586 O O . GLY A 1 88 ? -14.344 6.289 16.547 1 93.62 88 GLY A O 1
ATOM 587 N N . PHE A 1 89 ? -16.078 5.762 15.289 1 90.88 89 PHE A N 1
ATOM 588 C CA . PHE A 1 89 ? -16.969 6.613 16.047 1 90.88 89 PHE A CA 1
ATOM 589 C C . PHE A 1 89 ? -17.125 6.098 17.469 1 90.88 89 PHE A C 1
ATOM 591 O O . PHE A 1 89 ? -17.031 6.867 18.438 1 90.88 89 PHE A O 1
ATOM 598 N N . ALA A 1 90 ? -17.391 4.812 17.578 1 90.75 90 ALA A N 1
ATOM 599 C CA . ALA A 1 90 ? -17.625 4.211 18.891 1 90.75 90 ALA A CA 1
ATOM 600 C C . ALA A 1 90 ? -16.406 4.359 19.781 1 90.75 90 ALA A C 1
ATOM 602 O O . ALA A 1 90 ? -16.516 4.73 20.953 1 90.75 90 ALA A O 1
ATOM 603 N N . THR A 1 91 ? -15.266 4.121 19.266 1 92.06 91 THR A N 1
ATOM 604 C CA . THR A 1 91 ? -14.055 4.188 20.078 1 92.06 91 THR A CA 1
ATOM 605 C C . THR A 1 91 ? -13.648 5.637 20.328 1 92.06 91 THR A C 1
ATOM 607 O O . THR A 1 91 ? -13.031 5.945 21.344 1 92.06 91 THR A O 1
ATOM 610 N N . GLY A 1 92 ? -13.93 6.488 19.391 1 88 92 GLY A N 1
ATOM 611 C CA . GLY A 1 92 ? -13.664 7.902 19.609 1 88 92 GLY A CA 1
ATOM 612 C C . GLY A 1 92 ? -14.555 8.523 20.672 1 88 92 GLY A C 1
ATOM 613 O O . GLY A 1 92 ? -14.133 9.43 21.391 1 88 92 GLY A O 1
ATOM 614 N N . TYR A 1 93 ? -15.703 8.023 20.797 1 84.69 93 TYR A N 1
ATOM 615 C CA . TYR A 1 93 ? -16.688 8.578 21.719 1 84.69 93 TYR A CA 1
ATOM 616 C C . TYR A 1 93 ? -16.594 7.914 23.094 1 84.69 93 TYR A C 1
ATOM 618 O O . TYR A 1 93 ? -16.844 8.547 24.109 1 84.69 93 TYR A O 1
ATOM 626 N N . LEU A 1 94 ? -16.328 6.617 23.125 1 87.06 94 LEU A N 1
ATOM 627 C CA . LEU A 1 94 ? -16.312 5.852 24.359 1 87.06 94 LEU A CA 1
ATOM 628 C C . LEU A 1 94 ? -14.883 5.48 24.75 1 87.06 94 LEU A C 1
ATOM 630 O O . LEU A 1 94 ? -14.289 4.574 24.172 1 87.06 94 LEU A O 1
ATOM 634 N N . PRO A 1 95 ? -14.414 5.969 25.797 1 85 95 PRO A N 1
ATOM 635 C CA . PRO A 1 95 ? -13.039 5.711 26.203 1 85 95 PRO A CA 1
ATOM 636 C C . PRO A 1 95 ? -12.789 4.246 26.562 1 85 95 PRO A C 1
ATOM 638 O O . PRO A 1 95 ? -11.703 3.725 26.328 1 85 95 PRO A O 1
ATOM 641 N N . LYS A 1 96 ? -13.781 3.666 27.125 1 86.06 96 LYS A N 1
ATOM 642 C CA . LYS A 1 96 ? -13.617 2.268 27.516 1 86.06 96 LYS A CA 1
ATOM 643 C C . LYS A 1 96 ? -13.445 1.376 26.281 1 86.06 96 LYS A C 1
ATOM 645 O O . LYS A 1 96 ? -12.641 0.441 26.297 1 86.06 96 LYS A O 1
ATOM 650 N N . LEU A 1 97 ? -14.219 1.656 25.312 1 88.62 97 LEU A N 1
ATOM 651 C CA . LEU A 1 97 ? -14.086 0.891 24.078 1 88.62 97 LEU A CA 1
ATOM 652 C C . LEU A 1 97 ? -12.766 1.189 23.391 1 88.62 97 LEU A C 1
ATOM 654 O O . LEU A 1 97 ? -12.133 0.292 22.812 1 88.62 97 LEU A O 1
ATOM 658 N N . SER A 1 98 ? -12.406 2.395 23.438 1 89.06 98 SER A N 1
ATOM 659 C CA . SER A 1 98 ? -11.117 2.793 22.891 1 89.06 98 SER A CA 1
ATOM 660 C C . SER A 1 98 ? -9.977 2.008 23.516 1 89.06 98 SER A C 1
ATOM 662 O O . SER A 1 98 ? -9.102 1.501 22.812 1 89.06 98 SER A O 1
ATOM 664 N N . ALA A 1 99 ? -10.055 1.873 24.797 1 84.62 99 ALA A N 1
ATOM 665 C CA . ALA A 1 99 ? -9.008 1.187 25.547 1 84.62 99 ALA A CA 1
ATOM 666 C C . ALA A 1 99 ? -8.93 -0.287 25.156 1 84.62 99 ALA A C 1
ATOM 668 O O . ALA A 1 99 ? -7.852 -0.884 25.172 1 84.62 99 ALA A O 1
ATOM 669 N N . ALA A 1 100 ? -10.055 -0.786 24.734 1 83.56 100 ALA A N 1
ATOM 670 C CA . ALA A 1 100 ? -10.117 -2.199 24.375 1 83.56 100 ALA A CA 1
ATOM 671 C C . ALA A 1 100 ? -9.672 -2.418 22.938 1 83.56 100 ALA A C 1
ATOM 673 O O . ALA A 1 100 ? -8.984 -3.393 22.641 1 83.56 100 ALA A O 1
ATOM 674 N N . VAL A 1 101 ? -9.945 -1.532 22.078 1 87.62 101 VAL A N 1
ATOM 675 C CA . VAL A 1 101 ? -9.773 -1.736 20.641 1 87.62 101 VAL A CA 1
ATOM 676 C C . VAL A 1 101 ? -8.406 -1.228 20.203 1 87.62 101 VAL A C 1
ATOM 678 O O . VAL A 1 101 ? -7.75 -1.835 19.344 1 87.62 101 VAL A O 1
ATOM 681 N N . THR A 1 102 ? -7.922 -0.23 20.781 1 85.12 102 THR A N 1
ATOM 682 C CA . THR A 1 102 ? -6.703 0.458 20.359 1 85.12 102 THR A CA 1
ATOM 683 C C . THR A 1 102 ? -5.504 -0.481 20.422 1 85.12 102 THR A C 1
ATOM 685 O O . THR A 1 102 ? -4.703 -0.541 19.484 1 85.12 102 THR A O 1
ATOM 688 N N . PRO A 1 103 ? -5.41 -1.297 21.453 1 80.44 103 PRO A N 1
ATOM 689 C CA . PRO A 1 103 ? -4.254 -2.197 21.484 1 80.44 103 PRO A CA 1
ATOM 690 C C . PRO A 1 103 ? -4.273 -3.229 20.359 1 80.44 103 PRO A C 1
ATOM 692 O O . PRO A 1 103 ? -3.219 -3.588 19.828 1 80.44 103 PRO A O 1
ATOM 695 N N . VAL A 1 104 ? -5.402 -3.688 20.016 1 83.31 104 VAL A N 1
ATOM 696 C CA . VAL A 1 104 ? -5.535 -4.684 18.953 1 83.31 104 VAL A CA 1
ATOM 697 C C . VAL A 1 104 ? -5.145 -4.066 17.609 1 83.31 104 VAL A C 1
ATOM 699 O O . VAL A 1 104 ? -4.359 -4.648 16.859 1 83.31 104 VAL A O 1
ATOM 702 N N . VAL A 1 105 ? -5.621 -2.924 17.406 1 84.56 105 VAL A N 1
ATOM 703 C CA . VAL A 1 105 ? -5.348 -2.246 16.141 1 84.56 105 VAL A CA 1
ATOM 704 C C . VAL A 1 105 ? -3.871 -1.862 16.062 1 84.56 105 VAL A C 1
ATOM 706 O O . VAL A 1 105 ? -3.248 -1.968 15 1 84.56 105 VAL A O 1
ATOM 709 N N . SER A 1 106 ? -3.322 -1.451 17.172 1 80.12 106 SER A N 1
ATOM 710 C CA . SER A 1 106 ? -1.916 -1.07 17.234 1 80.12 106 SER A CA 1
ATOM 711 C C . SER A 1 106 ? -1.009 -2.256 16.922 1 80.12 106 SER A C 1
ATOM 713 O O . SER A 1 106 ? 0.08 -2.084 16.359 1 80.12 106 SER A O 1
ATOM 715 N N . PHE A 1 107 ? -1.489 -3.408 17.234 1 78.75 107 PHE A N 1
ATOM 716 C CA . PHE A 1 107 ? -0.729 -4.621 16.969 1 78.75 107 PHE A CA 1
ATOM 717 C C . PHE A 1 107 ? -0.855 -5.027 15.5 1 78.75 107 PHE A C 1
ATOM 719 O O . PHE A 1 107 ? 0.094 -5.547 14.906 1 78.75 107 PHE A O 1
ATOM 726 N N . LEU A 1 108 ? -1.927 -4.832 14.906 1 85.12 108 LEU A N 1
ATOM 727 C CA . LEU A 1 108 ? -2.217 -5.293 13.547 1 85.12 108 LEU A CA 1
ATOM 728 C C . LEU A 1 108 ? -1.715 -4.293 12.516 1 85.12 108 LEU A C 1
ATOM 730 O O . LEU A 1 108 ? -1.354 -4.672 11.398 1 85.12 108 LEU A O 1
ATOM 734 N N . ARG A 1 109 ? -1.62 -3.074 12.914 1 85 109 ARG A N 1
ATOM 735 C CA . ARG A 1 109 ? -1.376 -1.969 11.992 1 85 109 ARG A CA 1
ATOM 736 C C . ARG A 1 109 ? -0 -2.088 11.344 1 85 109 ARG A C 1
ATOM 738 O O . ARG A 1 109 ? 0.17 -1.762 10.172 1 85 109 ARG A O 1
ATOM 745 N N . PRO A 1 110 ? 0.967 -2.598 12.125 1 84.12 110 PRO A N 1
ATOM 746 C CA . PRO A 1 110 ? 2.299 -2.676 11.523 1 84.12 110 PRO A CA 1
ATOM 747 C C . PRO A 1 110 ? 2.396 -3.762 10.453 1 84.12 110 PRO A C 1
ATOM 749 O O . PRO A 1 110 ? 3.342 -3.768 9.656 1 84.12 110 PRO A O 1
ATOM 752 N N . ILE A 1 111 ? 1.517 -4.688 10.414 1 89.06 111 ILE A N 1
ATOM 753 C CA . ILE A 1 111 ? 1.494 -5.746 9.406 1 89.06 111 ILE A CA 1
ATOM 754 C C . ILE A 1 111 ? 0.821 -5.234 8.133 1 89.06 111 ILE A C 1
ATOM 756 O O . ILE A 1 111 ? -0.379 -4.949 8.133 1 89.06 111 ILE A O 1
ATOM 760 N N . PRO A 1 112 ? 1.558 -5.145 7.094 1 90.06 112 PRO A N 1
ATOM 761 C CA . PRO A 1 112 ? 0.898 -4.746 5.848 1 90.06 112 PRO A CA 1
ATOM 762 C C . PRO A 1 112 ? -0.258 -5.668 5.469 1 90.06 112 PRO A C 1
ATOM 764 O O . PRO A 1 112 ? -0.111 -6.891 5.504 1 90.06 112 PRO A O 1
ATOM 767 N N . ALA A 1 113 ? -1.297 -5.086 5.141 1 89.75 113 ALA A N 1
ATOM 768 C CA . ALA A 1 113 ? -2.488 -5.871 4.832 1 89.75 113 ALA A CA 1
ATOM 769 C C . ALA A 1 113 ? -2.221 -6.855 3.697 1 89.75 113 ALA A C 1
ATOM 771 O O . ALA A 1 113 ? -2.783 -7.949 3.67 1 89.75 113 ALA A O 1
ATOM 772 N N . ILE A 1 114 ? -1.396 -6.508 2.854 1 90.75 114 ILE A N 1
ATOM 773 C CA . ILE A 1 114 ? -1.072 -7.344 1.7 1 90.75 114 ILE A CA 1
ATOM 774 C C . ILE A 1 114 ? -0.445 -8.648 2.172 1 90.75 114 ILE A C 1
ATOM 776 O O . ILE A 1 114 ? -0.564 -9.68 1.503 1 90.75 114 ILE A O 1
ATOM 780 N N . ALA A 1 115 ? 0.219 -8.609 3.289 1 94.12 115 ALA A N 1
ATOM 781 C CA . ALA A 1 115 ? 0.871 -9.805 3.82 1 94.12 115 ALA A CA 1
ATOM 782 C C . ALA A 1 115 ? -0.159 -10.836 4.262 1 94.12 115 ALA A C 1
ATOM 784 O O . ALA A 1 115 ? 0.182 -12 4.5 1 94.12 115 ALA A O 1
ATOM 785 N N . LEU A 1 116 ? -1.393 -10.445 4.332 1 94.19 116 LEU A N 1
ATOM 786 C CA . LEU A 1 116 ? -2.453 -11.336 4.793 1 94.19 116 LEU A CA 1
ATOM 787 C C . LEU A 1 116 ? -3.074 -12.094 3.621 1 94.19 116 LEU A C 1
ATOM 789 O O . LEU A 1 116 ? -3.904 -12.984 3.818 1 94.19 116 LEU A O 1
ATOM 793 N N . VAL A 1 117 ? -2.592 -11.844 2.439 1 92.44 117 VAL A N 1
ATOM 794 C CA . VAL A 1 117 ? -3.182 -12.445 1.247 1 92.44 117 VAL A CA 1
ATOM 795 C C . VAL A 1 117 ? -3.057 -13.961 1.316 1 92.44 117 VAL A C 1
ATOM 797 O O . VAL A 1 117 ? -4.043 -14.68 1.151 1 92.44 117 VAL A O 1
ATOM 800 N N . PRO A 1 118 ? -1.873 -14.5 1.636 1 92.38 118 PRO A N 1
ATOM 801 C CA . PRO A 1 118 ? -1.78 -15.961 1.708 1 92.38 118 PRO A CA 1
ATOM 802 C C . PRO A 1 118 ? -2.68 -16.562 2.787 1 92.38 118 PRO A C 1
ATOM 804 O O . PRO A 1 118 ? -3.256 -17.625 2.594 1 92.38 118 PRO A O 1
ATOM 807 N N . LEU A 1 119 ? -2.768 -15.867 3.865 1 92.5 119 LEU A N 1
ATOM 808 C CA . LEU A 1 119 ? -3.619 -16.344 4.945 1 92.5 119 LEU A CA 1
ATOM 809 C C . LEU A 1 119 ? -5.09 -16.312 4.535 1 92.5 119 LEU A C 1
ATOM 811 O O . LEU A 1 119 ? -5.828 -17.266 4.789 1 92.5 119 LEU A O 1
ATOM 815 N N . ALA A 1 120 ? -5.5 -15.234 3.941 1 91.69 120 ALA A N 1
ATOM 816 C CA . ALA A 1 120 ? -6.871 -15.117 3.461 1 91.69 120 ALA A CA 1
ATOM 817 C C . ALA A 1 120 ? -7.195 -16.219 2.453 1 91.69 120 ALA A C 1
ATOM 819 O O . ALA A 1 120 ? -8.281 -16.797 2.49 1 91.69 120 ALA A O 1
ATOM 820 N N . THR A 1 121 ? -6.227 -16.469 1.604 1 88.19 121 THR A N 1
ATOM 821 C CA . THR A 1 121 ? -6.418 -17.516 0.606 1 88.19 121 THR A CA 1
ATOM 822 C C . THR A 1 121 ? -6.477 -18.891 1.269 1 88.19 121 THR A C 1
ATOM 824 O O . THR A 1 121 ? -7.262 -19.75 0.857 1 88.19 121 THR A O 1
ATOM 827 N N . ALA A 1 122 ? -5.688 -19.078 2.244 1 87.62 122 ALA A N 1
ATOM 828 C CA . ALA A 1 122 ? -5.691 -20.344 2.969 1 87.62 122 ALA A CA 1
ATOM 829 C C . ALA A 1 122 ? -7.016 -20.547 3.699 1 87.62 122 ALA A C 1
ATOM 831 O O . ALA A 1 122 ? -7.535 -21.672 3.748 1 87.62 122 ALA A O 1
ATOM 832 N N . TRP A 1 123 ? -7.605 -19.484 4.234 1 87.62 123 TRP A N 1
ATOM 833 C CA . TRP A 1 123 ? -8.828 -19.547 5.027 1 87.62 123 TRP A CA 1
ATOM 834 C C . TRP A 1 123 ? -10.055 -19.688 4.129 1 87.62 123 TRP A C 1
ATOM 836 O O . TRP A 1 123 ? -10.969 -20.453 4.438 1 87.62 123 TRP A O 1
ATOM 846 N N . PHE A 1 124 ? -10.047 -19 2.994 1 88.94 124 PHE A N 1
ATOM 847 C CA . PHE A 1 124 ? -11.305 -18.828 2.275 1 88.94 124 PHE A CA 1
ATOM 848 C C . PHE A 1 124 ? -11.172 -19.312 0.839 1 88.94 124 PHE A C 1
ATOM 850 O O . PHE A 1 124 ? -12.164 -19.359 0.104 1 88.94 124 PHE A O 1
ATOM 857 N N . GLY A 1 125 ? -10.016 -19.75 0.477 1 85.19 125 GLY A N 1
ATOM 858 C CA . GLY A 1 125 ? -9.789 -20.125 -0.912 1 85.19 125 GLY A CA 1
ATOM 859 C C . GLY A 1 125 ? -9.609 -18.922 -1.827 1 85.19 125 GLY A C 1
ATOM 860 O O . GLY A 1 125 ? -9.406 -17.812 -1.359 1 85.19 125 GLY A O 1
ATOM 861 N N . ILE A 1 126 ? -9.641 -19.172 -3.111 1 84.12 126 ILE A N 1
ATOM 862 C CA . ILE A 1 126 ? -9.375 -18.109 -4.086 1 84.12 126 ILE A CA 1
ATOM 863 C C . ILE A 1 126 ? -10.688 -17.484 -4.539 1 84.12 126 ILE A C 1
ATOM 865 O O . ILE A 1 126 ? -10.719 -16.719 -5.504 1 84.12 126 ILE A O 1
ATOM 869 N N . GLY A 1 127 ? -11.734 -17.812 -3.836 1 88.25 127 GLY A N 1
ATOM 870 C CA . GLY A 1 127 ? -13.039 -17.234 -4.141 1 88.25 127 GLY A CA 1
ATOM 871 C C . GLY A 1 127 ? -13.133 -15.766 -3.789 1 88.25 127 GLY A C 1
ATOM 872 O O . GLY A 1 127 ? -12.148 -15.156 -3.371 1 88.25 127 GLY A O 1
ATOM 873 N N . GLU A 1 128 ? -14.289 -15.148 -3.963 1 94 128 GLU A N 1
ATOM 874 C CA . GLU A 1 128 ? -14.5 -13.711 -3.818 1 94 128 GLU A CA 1
ATOM 875 C C . GLU A 1 128 ? -14.398 -13.281 -2.357 1 94 128 GLU A C 1
ATOM 877 O O . GLU A 1 128 ? -13.992 -12.156 -2.062 1 94 128 GLU A O 1
ATOM 882 N N . THR A 1 129 ? -14.703 -14.164 -1.49 1 93.31 129 THR A N 1
ATOM 883 C CA . THR A 1 129 ? -14.758 -13.836 -0.07 1 93.31 129 THR A CA 1
ATOM 884 C C . THR A 1 129 ? -13.383 -13.398 0.439 1 93.31 129 THR A C 1
ATOM 886 O O . THR A 1 129 ? -13.273 -12.391 1.141 1 93.31 129 THR A O 1
ATOM 889 N N . ALA A 1 130 ? -12.328 -14.133 0.06 1 93.06 130 ALA A N 1
ATOM 890 C CA . ALA A 1 130 ? -10.977 -13.805 0.51 1 93.06 130 ALA A CA 1
ATOM 891 C C . ALA A 1 130 ? -10.578 -12.398 0.058 1 93.06 130 ALA A C 1
ATOM 893 O O . ALA A 1 130 ? -10.07 -11.602 0.854 1 93.06 130 ALA A O 1
ATOM 894 N N . LYS A 1 131 ? -10.828 -12.07 -1.157 1 95.5 131 LYS A N 1
ATOM 895 C CA . LYS A 1 131 ? -10.422 -10.789 -1.728 1 95.5 131 LYS A CA 1
ATOM 896 C C . LYS A 1 131 ? -11.234 -9.648 -1.133 1 95.5 131 LYS A C 1
ATOM 898 O O . LYS A 1 131 ? -10.68 -8.609 -0.755 1 95.5 131 LYS A O 1
ATOM 903 N N . ARG A 1 132 ? -12.523 -9.852 -0.933 1 96.25 132 ARG A N 1
ATOM 904 C CA . ARG A 1 132 ? -13.406 -8.828 -0.391 1 96.25 132 ARG A CA 1
ATOM 905 C C . ARG A 1 132 ? -13.07 -8.523 1.065 1 96.25 132 ARG A C 1
ATOM 907 O O . ARG A 1 132 ? -13.016 -7.363 1.469 1 96.25 132 ARG A O 1
ATOM 914 N N . LEU A 1 133 ? -12.836 -9.523 1.781 1 95 133 LEU A N 1
ATOM 915 C CA . LEU A 1 133 ? -12.547 -9.352 3.203 1 95 133 LEU A CA 1
ATOM 916 C C . LEU A 1 133 ? -11.188 -8.703 3.41 1 95 133 LEU A C 1
ATOM 918 O O . LEU A 1 133 ? -11 -7.922 4.352 1 95 133 LEU A O 1
ATOM 922 N N . LEU A 1 134 ? -10.258 -9.062 2.559 1 95.31 134 LEU A N 1
ATOM 923 C CA . LEU A 1 134 ? -8.945 -8.445 2.65 1 95.31 134 LEU A CA 1
ATOM 924 C C . LEU A 1 134 ? -9.031 -6.941 2.395 1 95.31 134 LEU A C 1
ATOM 926 O O . LEU A 1 134 ? -8.438 -6.148 3.127 1 95.31 134 LEU A O 1
ATOM 930 N N . ILE A 1 135 ? -9.75 -6.59 1.346 1 97.44 135 ILE A N 1
ATOM 931 C CA . ILE A 1 135 ? -9.938 -5.18 1.025 1 97.44 135 ILE A CA 1
ATOM 932 C C . ILE A 1 135 ? -10.672 -4.484 2.172 1 97.44 135 ILE A C 1
ATOM 934 O O . ILE A 1 135 ? -10.266 -3.4 2.605 1 97.44 135 ILE A O 1
ATOM 938 N N . ALA A 1 136 ? -11.688 -5.133 2.682 1 97.88 136 ALA A N 1
ATOM 939 C CA . ALA A 1 136 ? -12.453 -4.578 3.797 1 97.88 136 ALA A CA 1
ATOM 940 C C . ALA A 1 136 ? -11.562 -4.363 5.016 1 97.88 136 ALA A C 1
ATOM 942 O O . ALA A 1 136 ? -11.656 -3.332 5.688 1 97.88 136 ALA A O 1
ATOM 943 N N . TYR A 1 137 ? -10.758 -5.316 5.285 1 96.56 137 TYR A N 1
ATOM 944 C CA . TYR A 1 137 ? -9.852 -5.25 6.426 1 96.56 137 TYR A CA 1
ATOM 945 C C . TYR A 1 137 ? -8.914 -4.051 6.312 1 96.56 137 TYR A C 1
ATOM 947 O O . TYR A 1 137 ? -8.766 -3.279 7.262 1 96.56 137 TYR A O 1
ATOM 955 N N . ALA A 1 138 ? -8.305 -3.92 5.16 1 96.06 138 ALA A N 1
ATOM 956 C CA . ALA A 1 138 ? -7.383 -2.812 4.93 1 96.06 138 ALA A CA 1
ATOM 957 C C . ALA A 1 138 ? -8.094 -1.469 5.078 1 96.06 138 ALA A C 1
ATOM 959 O O . ALA A 1 138 ? -7.578 -0.554 5.723 1 96.06 138 ALA A O 1
ATOM 960 N N . VAL A 1 139 ? -9.234 -1.359 4.504 1 97.25 139 VAL A N 1
ATOM 961 C CA . VAL A 1 139 ? -10.016 -0.126 4.531 1 97.25 139 VAL A CA 1
ATOM 962 C C . VAL A 1 139 ? -10.484 0.152 5.957 1 97.25 139 VAL A C 1
ATOM 964 O O . VAL A 1 139 ? -10.469 1.299 6.41 1 97.25 139 VAL A O 1
ATOM 967 N N . LEU A 1 140 ? -10.898 -0.874 6.66 1 97.19 140 LEU A N 1
ATOM 968 C CA . LEU A 1 140 ? -11.367 -0.736 8.031 1 97.19 140 LEU A CA 1
ATOM 969 C C . LEU A 1 140 ? -10.289 -0.093 8.906 1 97.19 140 LEU A C 1
ATOM 971 O O . LEU A 1 140 ? -10.57 0.857 9.641 1 97.19 140 LEU A O 1
ATOM 975 N N . LEU A 1 141 ? -9.148 -0.595 8.828 1 94.94 141 LEU A N 1
ATOM 976 C CA . LEU A 1 141 ? -8.062 -0.08 9.664 1 94.94 141 LEU A CA 1
ATOM 977 C C . LEU A 1 141 ? -7.773 1.381 9.336 1 94.94 141 LEU A C 1
ATOM 979 O O . LEU A 1 141 ? -7.605 2.203 10.242 1 94.94 141 LEU A O 1
ATOM 983 N N . ALA A 1 142 ? -7.719 1.694 8.07 1 93.94 142 ALA A N 1
ATOM 984 C CA . ALA A 1 142 ? -7.438 3.053 7.609 1 93.94 142 ALA A CA 1
ATOM 985 C C . ALA A 1 142 ? -8.531 4.016 8.047 1 93.94 142 ALA A C 1
ATOM 987 O O . ALA A 1 142 ? -8.25 5.086 8.586 1 93.94 142 ALA A O 1
ATOM 988 N N . VAL A 1 143 ? -9.719 3.621 7.828 1 95.69 143 VAL A N 1
ATOM 989 C CA . VAL A 1 143 ? -10.859 4.473 8.117 1 95.69 143 VAL A CA 1
ATOM 990 C C . VAL A 1 143 ? -11.031 4.621 9.625 1 95.69 143 VAL A C 1
ATOM 992 O O . VAL A 1 143 ? -11.32 5.711 10.125 1 95.69 143 VAL A O 1
ATOM 995 N N . TRP A 1 144 ? -10.883 3.506 10.344 1 95.81 144 TRP A N 1
ATOM 996 C CA . TRP A 1 144 ? -10.992 3.553 11.797 1 95.81 144 TRP A CA 1
ATOM 997 C C . TRP A 1 144 ? -10.047 4.602 12.383 1 95.81 144 TRP A C 1
ATOM 999 O O . TRP A 1 144 ? -10.453 5.41 13.227 1 95.81 144 TRP A O 1
ATOM 1009 N N . LEU A 1 145 ? -8.859 4.586 11.969 1 92.56 145 LEU A N 1
ATOM 1010 C CA . LEU A 1 145 ? -7.84 5.48 12.516 1 92.56 145 LEU A CA 1
ATOM 1011 C C . LEU A 1 145 ? -8.242 6.941 12.312 1 92.56 145 LEU A C 1
ATOM 1013 O O . LEU A 1 145 ? -8.188 7.734 13.258 1 92.56 145 LEU A O 1
ATOM 1017 N N . TYR A 1 146 ? -8.695 7.285 11.141 1 93 146 TYR A N 1
ATOM 1018 C CA . TYR A 1 146 ? -9.039 8.664 10.812 1 93 146 TYR A CA 1
ATOM 1019 C C . TYR A 1 146 ? -10.297 9.102 11.555 1 93 146 TYR A C 1
ATOM 1021 O O . TYR A 1 146 ? -10.344 10.203 12.117 1 93 146 TYR A O 1
ATOM 1029 N N . VAL A 1 147 ? -11.242 8.234 11.594 1 92.62 147 VAL A N 1
ATOM 1030 C CA . VAL A 1 147 ? -12.508 8.57 12.234 1 92.62 147 VAL A CA 1
ATOM 1031 C C . VAL A 1 147 ? -12.312 8.641 13.75 1 92.62 147 VAL A C 1
ATOM 1033 O O . VAL A 1 147 ? -12.805 9.562 14.406 1 92.62 147 VAL A O 1
ATOM 1036 N N . HIS A 1 148 ? -11.625 7.637 14.266 1 93.19 148 HIS A N 1
ATOM 1037 C CA . HIS A 1 148 ? -11.336 7.641 15.695 1 93.19 148 HIS A CA 1
ATOM 1038 C C . HIS A 1 148 ? -10.641 8.93 16.109 1 93.19 148 HIS A C 1
ATOM 1040 O O . HIS A 1 148 ? -11.047 9.57 17.078 1 93.19 148 HIS A O 1
ATOM 1046 N N . ASP A 1 149 ? -9.656 9.328 15.414 1 90.56 149 ASP A N 1
ATOM 1047 C CA . ASP A 1 149 ? -8.906 10.539 15.727 1 90.56 149 ASP A CA 1
ATOM 1048 C C . ASP A 1 149 ? -9.789 11.781 15.594 1 90.56 149 ASP A C 1
ATOM 1050 O O . ASP A 1 149 ? -9.711 12.695 16.422 1 90.56 149 ASP A O 1
ATOM 1054 N N . GLY A 1 150 ? -10.523 11.836 14.555 1 88 150 GLY A N 1
ATOM 1055 C CA . GLY A 1 150 ? -11.414 12.961 14.336 1 88 150 GLY A CA 1
ATOM 1056 C C . GLY A 1 150 ? -12.461 13.125 15.422 1 88 150 GLY A C 1
ATOM 1057 O O . GLY A 1 150 ? -12.703 14.234 15.898 1 88 150 GLY A O 1
ATOM 1058 N N . VAL A 1 151 ? -13.016 12.055 15.852 1 87.5 151 VAL A N 1
ATOM 1059 C CA . VAL A 1 151 ? -14.055 12.078 16.875 1 87.5 151 VAL A CA 1
ATOM 1060 C C . VAL A 1 151 ? -13.445 12.391 18.234 1 87.5 151 VAL A C 1
ATOM 1062 O O . VAL A 1 151 ? -14.031 13.125 19.031 1 87.5 151 VAL A O 1
ATOM 1065 N N . SER A 1 152 ? -12.312 11.867 18.484 1 87.81 152 SER A N 1
ATOM 1066 C CA . SER A 1 152 ? -11.656 12.055 19.781 1 87.81 152 SER A CA 1
ATOM 1067 C C . SER A 1 152 ? -11.258 13.508 19.984 1 87.81 152 SER A C 1
ATOM 1069 O O . SER A 1 152 ? -11.039 13.945 21.125 1 87.81 152 SER A O 1
ATOM 1071 N N . ARG A 1 153 ? -11.156 14.211 18.969 1 84.75 153 ARG A N 1
ATOM 1072 C CA . ARG A 1 153 ? -10.719 15.602 19.047 1 84.75 153 ARG A CA 1
ATOM 1073 C C . ARG A 1 153 ? -11.906 16.531 19.281 1 84.75 153 ARG A C 1
ATOM 1075 O O . ARG A 1 153 ? -11.727 17.719 19.594 1 84.75 153 ARG A O 1
ATOM 1082 N N . VAL A 1 154 ? -13.07 16.031 19.078 1 76.56 154 VAL A N 1
ATOM 1083 C CA . VAL A 1 154 ? -14.25 16.859 19.328 1 76.56 154 VAL A CA 1
ATOM 1084 C C . VAL A 1 154 ? -14.43 17.094 20.812 1 76.56 154 VAL A C 1
ATOM 1086 O O . VAL A 1 154 ? -14.469 16.141 21.609 1 76.56 154 VAL A O 1
ATOM 1089 N N . PRO A 1 155 ? -14.297 18.344 21.219 1 70.31 155 PRO A N 1
ATOM 1090 C CA . PRO A 1 155 ? -14.414 18.641 22.656 1 70.31 155 PRO A CA 1
ATOM 1091 C C . PRO A 1 155 ? -15.688 18.078 23.266 1 70.31 155 PRO A C 1
ATOM 1093 O O . PRO A 1 155 ? -16.766 18.203 22.688 1 70.31 155 PRO A O 1
ATOM 1096 N N . VAL A 1 156 ? -15.492 17.359 24.312 1 63.34 156 VAL A N 1
ATOM 1097 C CA . VAL A 1 156 ? -16.562 16.75 25.078 1 63.34 156 VAL A CA 1
ATOM 1098 C C . VAL A 1 156 ? -17.562 17.828 25.516 1 63.34 156 VAL A C 1
ATOM 1100 O O . VAL A 1 156 ? -18.75 17.531 25.719 1 63.34 156 VAL A O 1
ATOM 1103 N N . SER A 1 157 ? -16.953 18.984 25.656 1 62.22 157 SER A N 1
ATOM 1104 C CA . SER A 1 157 ? -17.812 20.078 26.094 1 62.22 157 SER A CA 1
ATOM 1105 C C . SER A 1 157 ? -18.969 20.281 25.125 1 62.22 157 SER A C 1
ATOM 1107 O O . SER A 1 157 ? -20.094 20.609 25.547 1 62.22 157 SER A O 1
ATOM 1109 N N . HIS A 1 158 ? -18.672 20.125 23.922 1 59.62 158 HIS A N 1
ATOM 1110 C CA . HIS A 1 158 ? -19.734 20.25 22.938 1 59.62 158 HIS A CA 1
ATOM 1111 C C . HIS A 1 158 ? -20.781 19.141 23.109 1 59.62 158 HIS A C 1
ATOM 1113 O O . HIS A 1 158 ? -21.969 19.375 22.938 1 59.62 158 HIS A O 1
ATOM 1119 N N . LEU A 1 159 ? -20.281 18.078 23.625 1 59.62 159 LEU A N 1
ATOM 1120 C CA . LEU A 1 159 ? -21.172 16.953 23.859 1 59.62 159 LEU A CA 1
ATOM 1121 C C . LEU A 1 159 ? -21.969 17.141 25.141 1 59.62 159 LEU A C 1
ATOM 1123 O O . LEU A 1 159 ? -23.156 16.797 25.203 1 59.62 159 LEU A O 1
ATOM 1127 N N . ARG A 1 160 ? -21.266 17.625 26.047 1 60.22 160 ARG A N 1
ATOM 1128 C CA . ARG A 1 160 ? -21.922 17.891 27.312 1 60.22 160 ARG A CA 1
ATOM 1129 C C . ARG A 1 160 ? -22.984 18.984 27.156 1 60.22 160 ARG A C 1
ATOM 1131 O O . ARG A 1 160 ? -24.062 18.906 27.75 1 60.22 160 ARG A O 1
ATOM 1138 N N . ALA A 1 161 ? -22.594 19.891 26.391 1 58.59 161 ALA A N 1
ATOM 1139 C CA . ALA A 1 161 ? -23.562 20.969 26.172 1 58.59 161 ALA A CA 1
ATOM 1140 C C . ALA A 1 161 ? -24.844 20.438 25.531 1 58.59 161 ALA A C 1
ATOM 1142 O O . ALA A 1 161 ? -25.953 20.859 25.891 1 58.59 161 ALA A O 1
ATOM 1143 N N . ALA A 1 162 ? -24.672 19.469 24.75 1 58.47 162 ALA A N 1
ATOM 1144 C CA . ALA A 1 162 ? -25.844 18.891 24.109 1 58.47 162 ALA A CA 1
ATOM 1145 C C . ALA A 1 162 ? -26.656 18.047 25.094 1 58.47 162 ALA A C 1
ATOM 1147 O O . ALA A 1 162 ? -27.875 18 25 1 58.47 162 ALA A O 1
ATOM 1148 N N . ARG A 1 163 ? -25.969 17.422 26.016 1 61.47 163 ARG A N 1
ATOM 1149 C CA . ARG A 1 163 ? -26.641 16.641 27.047 1 61.47 163 ARG A CA 1
ATOM 1150 C C . ARG A 1 163 ? -27.469 17.531 27.953 1 61.47 163 ARG A C 1
ATOM 1152 O O . ARG A 1 163 ? -28.562 17.156 28.375 1 61.47 163 ARG A O 1
ATOM 1159 N N . THR A 1 164 ? -26.859 18.672 28.25 1 60.12 164 THR A N 1
ATOM 1160 C CA . THR A 1 164 ? -27.578 19.594 29.141 1 60.12 164 THR A CA 1
ATOM 1161 C C . THR A 1 164 ? -28.844 20.094 28.469 1 60.12 164 THR A C 1
ATOM 1163 O O . THR A 1 164 ? -29.828 20.391 29.156 1 60.12 164 THR A O 1
ATOM 1166 N N . LEU A 1 165 ? -28.812 20.141 27.188 1 59.34 165 LEU A N 1
ATOM 1167 C CA . LEU A 1 165 ? -30 20.641 26.5 1 59.34 165 LEU A CA 1
ATOM 1168 C C . LEU A 1 165 ? -31.031 19.516 26.328 1 59.34 165 LEU A C 1
ATOM 1170 O O . LEU A 1 165 ? -32.094 19.734 25.734 1 59.34 165 LEU A O 1
ATOM 1174 N N . GLY A 1 166 ? -30.797 18.406 27.031 1 61.19 166 GLY A N 1
ATOM 1175 C CA . GLY A 1 166 ? -31.766 17.328 27.078 1 61.19 166 GLY A CA 1
ATOM 1176 C C . GLY A 1 166 ? -31.797 16.5 25.797 1 61.19 166 GLY A C 1
ATOM 1177 O O . GLY A 1 166 ? -32.75 15.797 25.531 1 61.19 166 GLY A O 1
ATOM 1178 N N . ALA A 1 167 ? -30.875 16.734 24.906 1 63.09 167 ALA A N 1
ATOM 1179 C CA . ALA A 1 167 ? -30.938 16 23.641 1 63.09 167 ALA A CA 1
ATOM 1180 C C . ALA A 1 167 ? -30.531 14.547 23.844 1 63.09 167 ALA A C 1
ATOM 1182 O O . ALA A 1 167 ? -29.562 14.258 24.562 1 63.09 167 ALA A O 1
ATOM 1183 N N . PRO A 1 168 ? -31.469 13.711 23.422 1 67.75 168 PRO A N 1
ATOM 1184 C CA . PRO A 1 168 ? -31.125 12.289 23.531 1 67.75 168 PRO A CA 1
ATOM 1185 C C . PRO A 1 168 ? -29.828 11.938 22.797 1 67.75 168 PRO A C 1
ATOM 1187 O O . PRO A 1 168 ? -29.344 12.711 21.969 1 67.75 168 PRO A O 1
ATOM 1190 N N . LEU A 1 169 ? -29.156 10.922 23.25 1 65.5 169 LEU A N 1
ATOM 1191 C CA . LEU A 1 169 ? -27.844 10.477 22.797 1 65.5 169 LEU A CA 1
ATOM 1192 C C . LEU A 1 169 ? -27.781 10.422 21.266 1 65.5 169 LEU A C 1
ATOM 1194 O O . LEU A 1 169 ? -26.781 10.828 20.672 1 65.5 169 LEU A O 1
ATOM 1198 N N . HIS A 1 170 ? -28.828 9.961 20.703 1 71.5 170 HIS A N 1
ATOM 1199 C CA . HIS A 1 170 ? -28.844 9.812 19.25 1 71.5 170 HIS A CA 1
ATOM 1200 C C . HIS A 1 170 ? -28.844 11.172 18.562 1 71.5 170 HIS A C 1
ATOM 1202 O O . HIS A 1 170 ? -28.234 11.336 17.5 1 71.5 170 HIS A O 1
ATOM 1208 N N . ARG A 1 171 ? -29.484 12.133 19.172 1 69.31 171 ARG A N 1
ATOM 1209 C CA . ARG A 1 171 ? -29.516 13.461 18.578 1 69.31 171 ARG A CA 1
ATOM 1210 C C . ARG A 1 171 ? -28.172 14.156 18.719 1 69.31 171 ARG A C 1
ATOM 1212 O O . ARG A 1 171 ? -27.734 14.867 17.812 1 69.31 171 ARG A O 1
ATOM 1219 N N . ARG A 1 172 ? -27.625 13.93 19.859 1 68.88 172 ARG A N 1
ATOM 1220 C CA . ARG A 1 172 ? -26.297 14.484 20.062 1 68.88 172 ARG A CA 1
ATOM 1221 C C . ARG A 1 172 ? -25.297 13.914 19.047 1 68.88 172 ARG A C 1
ATOM 1223 O O . ARG A 1 172 ? -24.453 14.633 18.531 1 68.88 172 ARG A O 1
ATOM 1230 N N . PHE A 1 173 ? -25.547 12.68 18.797 1 71.12 173 PHE A N 1
ATOM 1231 C CA . PHE A 1 173 ? -24.672 12 17.844 1 71.12 173 PHE A CA 1
ATOM 1232 C C . PHE A 1 173 ? -24.891 12.547 16.438 1 71.12 173 PHE A C 1
ATOM 1234 O O . PHE A 1 173 ? -23.922 12.898 15.75 1 71.12 173 PHE A O 1
ATOM 1241 N N . THR A 1 174 ? -26.031 12.609 16.078 1 73.12 174 THR A N 1
ATOM 1242 C CA . THR A 1 174 ? -26.344 12.938 14.695 1 73.12 174 THR A CA 1
ATOM 1243 C C . THR A 1 174 ? -26.219 14.438 14.453 1 73.12 174 THR A C 1
ATOM 1245 O O . THR A 1 174 ? -25.875 14.867 13.352 1 73.12 174 THR A O 1
ATOM 1248 N N . GLU A 1 175 ? -26.438 15.227 15.477 1 70.81 175 GLU A N 1
ATOM 1249 C CA . GLU A 1 175 ? -26.5 16.672 15.258 1 70.81 175 GLU A CA 1
ATOM 1250 C C . GLU A 1 175 ? -25.203 17.359 15.656 1 70.81 175 GLU A C 1
ATOM 1252 O O . GLU A 1 175 ? -24.922 18.469 15.211 1 70.81 175 GLU A O 1
ATOM 1257 N N . VAL A 1 176 ? -24.547 16.734 16.438 1 70.44 176 VAL A N 1
ATOM 1258 C CA . VAL A 1 176 ? -23.344 17.438 16.906 1 70.44 176 VAL A CA 1
ATOM 1259 C C . VAL A 1 176 ? -22.109 16.656 16.484 1 70.44 176 VAL A C 1
ATOM 1261 O O . VAL A 1 176 ? -21.266 17.172 15.742 1 70.44 176 VAL A O 1
ATOM 1264 N N . LEU A 1 177 ? -22.094 15.422 16.859 1 73.12 177 LEU A N 1
ATOM 1265 C CA . LEU A 1 177 ? -20.891 14.633 16.656 1 73.12 177 LEU A CA 1
ATOM 1266 C C . LEU A 1 177 ? -20.656 14.359 15.172 1 73.12 177 LEU A C 1
ATOM 1268 O O . LEU A 1 177 ? -19.531 14.508 14.68 1 73.12 177 LEU A O 1
ATOM 1272 N N . LEU A 1 178 ? -21.719 14 14.523 1 77.38 178 LEU A N 1
ATOM 1273 C CA . LEU A 1 178 ? -21.594 13.625 13.117 1 77.38 178 LEU A CA 1
ATOM 1274 C C . LEU A 1 178 ? -21.172 14.82 12.273 1 77.38 178 LEU A C 1
ATOM 1276 O O . LEU A 1 178 ? -20.25 14.727 11.469 1 77.38 178 LEU A O 1
ATOM 1280 N N . PRO A 1 179 ? -21.859 15.914 12.5 1 76.5 179 PRO A N 1
ATOM 1281 C CA . PRO A 1 179 ? -21.422 17.094 11.742 1 76.5 179 PRO A CA 1
ATOM 1282 C C . PRO A 1 179 ? -20 17.531 12.102 1 76.5 179 PRO A C 1
ATOM 1284 O O . PRO A 1 179 ? -19.25 17.969 11.227 1 76.5 179 PRO A O 1
ATOM 1287 N N . ALA A 1 180 ? -19.672 17.406 13.336 1 76.62 180 ALA A N 1
ATOM 1288 C CA . ALA A 1 180 ? -18.344 17.812 13.781 1 76.62 180 ALA A CA 1
ATOM 1289 C C . ALA A 1 180 ? -17.281 16.875 13.25 1 76.62 180 ALA A C 1
ATOM 1291 O O . ALA A 1 180 ? -16.141 17.281 12.992 1 76.62 180 ALA A O 1
ATOM 1292 N N . ALA A 1 181 ? -17.688 15.664 12.961 1 82.81 181 ALA A N 1
ATOM 1293 C CA . ALA A 1 181 ? -16.719 14.641 12.531 1 82.81 181 ALA A CA 1
ATOM 1294 C C . ALA A 1 181 ? -16.797 14.438 11.023 1 82.81 181 ALA A C 1
ATOM 1296 O O . ALA A 1 181 ? -16.031 13.641 10.461 1 82.81 181 ALA A O 1
ATOM 1297 N N . ALA A 1 182 ? -17.625 15.148 10.352 1 84.81 182 ALA A N 1
ATOM 1298 C CA . ALA A 1 182 ? -17.891 14.961 8.93 1 84.81 182 ALA A CA 1
ATOM 1299 C C . ALA A 1 182 ? -16.625 15.156 8.102 1 84.81 182 ALA A C 1
ATOM 1301 O O . ALA A 1 182 ? -16.312 14.352 7.219 1 84.81 182 ALA A O 1
ATOM 1302 N N . PRO A 1 183 ? -15.836 16.25 8.406 1 84.12 183 PRO A N 1
ATOM 1303 C CA . PRO A 1 183 ? -14.602 16.406 7.637 1 84.12 183 PRO A CA 1
ATOM 1304 C C . PRO A 1 183 ? -13.633 15.242 7.824 1 84.12 183 PRO A C 1
ATOM 1306 O O . PRO A 1 183 ? -12.992 14.812 6.863 1 84.12 183 PRO A O 1
ATOM 1309 N N . ALA A 1 184 ? -13.633 14.758 9 1 87.44 184 ALA A N 1
ATOM 1310 C CA . ALA A 1 184 ? -12.773 13.617 9.289 1 87.44 184 ALA A CA 1
ATOM 1311 C C . ALA A 1 184 ? -13.273 12.359 8.57 1 87.44 184 ALA A C 1
ATOM 1313 O O . ALA A 1 184 ? -12.477 11.562 8.078 1 87.44 184 ALA A O 1
ATOM 1314 N N . LEU A 1 185 ? -14.508 12.195 8.562 1 89.19 185 LEU A N 1
ATOM 1315 C CA . LEU A 1 185 ? -15.094 11.055 7.875 1 89.19 185 LEU A CA 1
ATOM 1316 C C . LEU A 1 185 ? -14.805 11.109 6.379 1 89.19 185 LEU A C 1
ATOM 1318 O O . LEU A 1 185 ? -14.453 10.094 5.77 1 89.19 185 LEU A O 1
ATOM 1322 N N . LEU A 1 186 ? -14.961 12.281 5.789 1 88.81 186 LEU A N 1
ATOM 1323 C CA . LEU A 1 186 ? -14.695 12.43 4.363 1 88.81 186 LEU A CA 1
ATOM 1324 C C . LEU A 1 186 ? -13.227 12.148 4.055 1 88.81 186 LEU A C 1
ATOM 1326 O O . LEU A 1 186 ? -12.914 11.484 3.061 1 88.81 186 LEU A O 1
ATOM 1330 N N . ALA A 1 187 ? -12.398 12.68 4.887 1 89.44 187 ALA A N 1
ATOM 1331 C CA . ALA A 1 187 ? -10.969 12.406 4.727 1 89.44 187 ALA A CA 1
ATOM 1332 C C . ALA A 1 187 ? -10.68 10.914 4.859 1 89.44 187 ALA A C 1
ATOM 1334 O O . ALA A 1 187 ? -9.867 10.367 4.113 1 89.44 187 ALA A O 1
ATOM 1335 N N . ALA A 1 188 ? -11.359 10.328 5.758 1 93.12 188 ALA A N 1
ATOM 1336 C CA . ALA A 1 188 ? -11.203 8.891 5.988 1 93.12 188 ALA A CA 1
ATOM 1337 C C . ALA A 1 188 ? -11.648 8.086 4.766 1 93.12 188 ALA A C 1
ATOM 1339 O O . ALA A 1 188 ? -10.977 7.137 4.363 1 93.12 188 ALA A O 1
ATOM 1340 N N . LEU A 1 189 ? -12.711 8.469 4.23 1 92.81 189 LEU A N 1
ATOM 1341 C CA . LEU A 1 189 ? -13.258 7.75 3.082 1 92.81 189 LEU A CA 1
ATOM 1342 C C . LEU A 1 189 ? -12.383 7.941 1.853 1 92.81 189 LEU A C 1
ATOM 1344 O O . LEU A 1 189 ? -12.18 7.008 1.073 1 92.81 189 LEU A O 1
ATOM 1348 N N . ARG A 1 190 ? -11.859 9.109 1.679 1 91 190 ARG A N 1
ATOM 1349 C CA . ARG A 1 190 ? -10.93 9.359 0.578 1 91 190 ARG A CA 1
ATOM 1350 C C . ARG A 1 190 ? -9.664 8.516 0.727 1 91 190 ARG A C 1
ATOM 1352 O O . ARG A 1 190 ? -9.227 7.875 -0.229 1 91 190 ARG A O 1
ATOM 1359 N N . TYR A 1 191 ? -9.156 8.516 1.845 1 90.38 191 TYR A N 1
ATOM 1360 C CA . TYR A 1 191 ? -7.973 7.703 2.115 1 90.38 191 TYR A CA 1
ATOM 1361 C C . TYR A 1 191 ? -8.281 6.219 1.974 1 90.38 191 TYR A C 1
ATOM 1363 O O . TYR A 1 191 ? -7.492 5.465 1.401 1 90.38 191 TYR A O 1
ATOM 1371 N N . GLY A 1 192 ? -9.43 5.852 2.498 1 94.94 192 GLY A N 1
ATOM 1372 C CA . GLY A 1 192 ? -9.859 4.465 2.408 1 94.94 192 GLY A CA 1
ATOM 1373 C C . GLY A 1 192 ? -10 3.975 0.979 1 94.94 192 GLY A C 1
ATOM 1374 O O . GLY A 1 192 ? -9.734 2.807 0.688 1 94.94 192 GLY A O 1
ATOM 1375 N N . ALA A 1 193 ? -10.43 4.859 0.121 1 94.06 193 ALA A N 1
ATOM 1376 C CA . ALA A 1 193 ? -10.578 4.488 -1.284 1 94.06 193 ALA A CA 1
ATOM 1377 C C . ALA A 1 193 ? -9.219 4.168 -1.911 1 94.06 193 ALA A C 1
ATOM 1379 O O . ALA A 1 193 ? -9.102 3.227 -2.697 1 94.06 193 ALA A O 1
ATOM 1380 N N . SER A 1 194 ? -8.227 4.961 -1.603 1 90.56 194 SER A N 1
ATOM 1381 C CA . SER A 1 194 ? -6.875 4.695 -2.09 1 90.56 194 SER A CA 1
ATOM 1382 C C . SER A 1 194 ? -6.344 3.375 -1.541 1 90.56 194 SER A C 1
ATOM 1384 O O . SER A 1 194 ? -5.707 2.607 -2.266 1 90.56 194 SER A O 1
ATOM 1386 N N . VAL A 1 195 ? -6.656 3.117 -0.338 1 92.88 195 VAL A N 1
ATOM 1387 C CA . VAL A 1 195 ? -6.23 1.879 0.306 1 92.88 195 VAL A CA 1
ATOM 1388 C C . VAL A 1 195 ? -6.938 0.69 -0.342 1 92.88 195 VAL A C 1
ATOM 1390 O O . VAL A 1 195 ? -6.344 -0.375 -0.518 1 92.88 195 VAL A O 1
ATOM 1393 N N . ALA A 1 196 ? -8.18 0.925 -0.665 1 96.38 196 ALA A N 1
ATOM 1394 C CA . ALA A 1 196 ? -8.945 -0.133 -1.312 1 96.38 196 ALA A CA 1
ATOM 1395 C C . ALA A 1 196 ? -8.312 -0.537 -2.641 1 96.38 196 ALA A C 1
ATOM 1397 O O . ALA A 1 196 ? -8.266 -1.723 -2.977 1 96.38 196 ALA A O 1
ATOM 1398 N N . LEU A 1 197 ? -7.91 0.397 -3.352 1 93.81 197 LEU A N 1
ATOM 1399 C CA . LEU A 1 197 ? -7.297 0.108 -4.641 1 93.81 197 LEU A CA 1
ATOM 1400 C C . LEU A 1 197 ? -6 -0.673 -4.461 1 93.81 197 LEU A C 1
ATOM 1402 O O . LEU A 1 197 ? -5.738 -1.627 -5.199 1 93.81 197 LEU A O 1
ATOM 1406 N N . LEU A 1 198 ? -5.188 -0.298 -3.541 1 92.31 198 LEU A N 1
ATOM 1407 C CA . LEU A 1 198 ? -3.945 -1.005 -3.248 1 92.31 198 LEU A CA 1
ATOM 1408 C C . LEU A 1 198 ? -4.223 -2.443 -2.826 1 92.31 198 LEU A C 1
ATOM 1410 O O . LEU A 1 198 ? -3.572 -3.373 -3.305 1 92.31 198 LEU A O 1
ATOM 1414 N N . ALA A 1 199 ? -5.156 -2.566 -1.931 1 94.81 199 ALA A N 1
ATOM 1415 C CA . ALA A 1 199 ? -5.523 -3.893 -1.44 1 94.81 199 ALA A CA 1
ATOM 1416 C C . ALA A 1 199 ? -6.113 -4.746 -2.559 1 94.81 199 ALA A C 1
ATOM 1418 O O . ALA A 1 199 ? -5.918 -5.965 -2.588 1 94.81 199 ALA A O 1
ATOM 1419 N N . LEU A 1 200 ? -6.871 -4.102 -3.418 1 96.12 200 LEU A N 1
ATOM 1420 C CA . LEU A 1 200 ? -7.438 -4.797 -4.566 1 96.12 200 LEU A CA 1
ATOM 1421 C C . LEU A 1 200 ? -6.34 -5.422 -5.422 1 96.12 200 LEU A C 1
ATOM 1423 O O . LEU A 1 200 ? -6.414 -6.602 -5.777 1 96.12 200 LEU A O 1
ATOM 1427 N N . VAL A 1 201 ? -5.379 -4.625 -5.738 1 95.25 201 VAL A N 1
ATOM 1428 C CA . VAL A 1 201 ? -4.285 -5.105 -6.578 1 95.25 201 VAL A CA 1
ATOM 1429 C C . VAL A 1 201 ? -3.566 -6.258 -5.887 1 95.25 201 VAL A C 1
ATOM 1431 O O . VAL A 1 201 ? -3.295 -7.289 -6.508 1 95.25 201 VAL A O 1
ATOM 1434 N N . ALA A 1 202 ? -3.357 -6.109 -4.629 1 92.69 202 ALA A N 1
ATOM 1435 C CA . ALA A 1 202 ? -2.689 -7.16 -3.863 1 92.69 202 ALA A CA 1
ATOM 1436 C C . ALA A 1 202 ? -3.51 -8.445 -3.863 1 92.69 202 ALA A C 1
ATOM 1438 O O . ALA A 1 202 ? -2.969 -9.531 -4.066 1 92.69 202 ALA A O 1
ATOM 1439 N N . ALA A 1 203 ? -4.742 -8.312 -3.658 1 93.44 203 ALA A N 1
ATOM 1440 C CA . ALA A 1 203 ? -5.637 -9.461 -3.588 1 93.44 203 ALA A CA 1
ATOM 1441 C C . ALA A 1 203 ? -5.691 -10.195 -4.926 1 93.44 203 ALA A C 1
ATOM 1443 O O . ALA A 1 203 ? -5.703 -11.43 -4.965 1 93.44 203 ALA A O 1
ATOM 1444 N N . GLU A 1 204 ? -5.707 -9.469 -5.949 1 94.5 204 GLU A N 1
ATOM 1445 C CA . GLU A 1 204 ? -5.836 -10.086 -7.27 1 94.5 204 GLU A CA 1
ATOM 1446 C C . GLU A 1 204 ? -4.523 -10.734 -7.699 1 94.5 204 GLU A C 1
ATOM 1448 O O . GLU A 1 204 ? -4.531 -11.734 -8.422 1 94.5 204 GLU A O 1
ATOM 1453 N N . LEU A 1 205 ? -3.404 -10.188 -7.285 1 91.31 205 LEU A N 1
ATOM 1454 C CA . LEU A 1 205 ? -2.113 -10.789 -7.59 1 91.31 205 LEU A CA 1
ATOM 1455 C C . LEU A 1 205 ? -1.891 -12.047 -6.754 1 91.31 205 LEU A C 1
ATOM 1457 O O . LEU A 1 205 ? -1.202 -12.977 -7.191 1 91.31 205 LEU A O 1
ATOM 1461 N N . GLY A 1 206 ? -2.447 -12.047 -5.539 1 86.62 206 GLY A N 1
ATOM 1462 C CA . GLY A 1 206 ? -2.195 -13.133 -4.605 1 86.62 206 GLY A CA 1
ATOM 1463 C C . GLY A 1 206 ? -3.066 -14.352 -4.859 1 86.62 206 GLY A C 1
ATOM 1464 O O . GLY A 1 206 ? -2.709 -15.461 -4.473 1 86.62 206 GLY A O 1
ATOM 1465 N N . GLY A 1 207 ? -4.246 -14.094 -5.371 1 85.06 207 GLY A N 1
ATOM 1466 C CA . GLY A 1 207 ? -5.133 -15.219 -5.645 1 85.06 207 GLY A CA 1
ATOM 1467 C C . GLY A 1 207 ? -6.457 -14.797 -6.254 1 85.06 207 GLY A C 1
ATOM 1468 O O . GLY A 1 207 ? -7.387 -14.422 -5.531 1 85.06 207 GLY A O 1
ATOM 1469 N N . ALA A 1 208 ? -6.496 -14.914 -7.547 1 90.94 208 ALA A N 1
ATOM 1470 C CA . ALA A 1 208 ? -7.73 -14.586 -8.258 1 90.94 208 ALA A CA 1
ATOM 1471 C C . ALA A 1 208 ? -7.805 -15.32 -9.594 1 90.94 208 ALA A C 1
ATOM 1473 O O . ALA A 1 208 ? -6.82 -15.906 -10.047 1 90.94 208 ALA A O 1
ATOM 1474 N N . ASP A 1 209 ? -9.008 -15.336 -10.102 1 93.62 209 ASP A N 1
ATOM 1475 C CA . ASP A 1 209 ? -9.195 -15.922 -11.43 1 93.62 209 ASP A CA 1
ATOM 1476 C C . ASP A 1 209 ? -9.75 -14.891 -12.406 1 93.62 209 ASP A C 1
ATOM 1478 O O . ASP A 1 209 ? -10.141 -15.242 -13.523 1 93.62 209 ASP A O 1
ATOM 1482 N N . SER A 1 210 ? -9.867 -13.711 -11.961 1 95.81 210 SER A N 1
ATOM 1483 C CA . SER A 1 210 ? -10.289 -12.57 -12.773 1 95.81 210 SER A CA 1
ATOM 1484 C C . SER A 1 210 ? -9.836 -11.25 -12.156 1 95.81 210 SER A C 1
ATOM 1486 O O . SER A 1 210 ? -9.367 -11.227 -11.016 1 95.81 210 SER A O 1
ATOM 1488 N N . GLY A 1 211 ? -9.953 -10.172 -12.961 1 97.44 211 GLY A N 1
ATOM 1489 C CA . GLY A 1 211 ? -9.57 -8.859 -12.469 1 97.44 211 GLY A CA 1
ATOM 1490 C C . GLY A 1 211 ? -8.422 -8.25 -13.234 1 97.44 211 GLY A C 1
ATOM 1491 O O . GLY A 1 211 ? -7.676 -8.953 -13.922 1 97.44 211 GLY A O 1
ATOM 1492 N N . LEU A 1 212 ? -8.242 -7.055 -13.062 1 97.5 212 LEU A N 1
ATOM 1493 C CA . LEU A 1 212 ? -7.234 -6.312 -13.812 1 97.5 212 LEU A CA 1
ATOM 1494 C C . LEU A 1 212 ? -5.828 -6.762 -13.43 1 97.5 212 LEU A C 1
ATOM 1496 O O . LEU A 1 212 ? -5 -7.027 -14.305 1 97.5 212 LEU A O 1
ATOM 1500 N N . ALA A 1 213 ? -5.602 -6.832 -12.141 1 95.69 213 ALA A N 1
ATOM 1501 C CA . ALA A 1 213 ? -4.262 -7.211 -11.703 1 95.69 213 ALA A CA 1
ATOM 1502 C C . ALA A 1 213 ? -3.996 -8.695 -11.969 1 95.69 213 ALA A C 1
ATOM 1504 O O . ALA A 1 213 ? -2.857 -9.094 -12.219 1 95.69 213 ALA A O 1
ATOM 1505 N N . TYR A 1 214 ? -5.035 -9.539 -11.906 1 95.75 214 TYR A N 1
ATOM 1506 C CA . TYR A 1 214 ? -4.914 -10.93 -12.312 1 95.75 214 TYR A CA 1
ATOM 1507 C C . TYR A 1 214 ? -4.465 -11.047 -13.758 1 95.75 214 TYR A C 1
ATOM 1509 O O . TYR A 1 214 ? -3.578 -11.844 -14.086 1 95.75 214 TYR A O 1
ATOM 1517 N N . ARG A 1 215 ? -5.094 -10.227 -14.531 1 97.31 215 ARG A N 1
ATOM 1518 C CA . ARG A 1 215 ? -4.766 -10.25 -15.953 1 97.31 215 ARG A CA 1
ATOM 1519 C C . ARG A 1 215 ? -3.32 -9.828 -16.188 1 97.31 215 ARG A C 1
ATOM 1521 O O . ARG A 1 215 ? -2.652 -10.344 -17.078 1 97.31 215 ARG A O 1
ATOM 1528 N N . LEU A 1 216 ? -2.838 -8.898 -15.422 1 95.94 216 LEU A N 1
ATOM 1529 C CA . LEU A 1 216 ? -1.437 -8.508 -15.516 1 95.94 216 LEU A CA 1
ATOM 1530 C C . LEU A 1 216 ? -0.517 -9.688 -15.242 1 95.94 216 LEU A C 1
ATOM 1532 O O . LEU A 1 216 ? 0.495 -9.867 -15.922 1 95.94 216 LEU A O 1
ATOM 1536 N N . GLN A 1 217 ? -0.86 -10.453 -14.266 1 93 217 GLN A N 1
ATOM 1537 C CA . GLN A 1 217 ? -0.066 -11.617 -13.906 1 93 217 GLN A CA 1
ATOM 1538 C C . GLN A 1 217 ? -0.064 -12.656 -15.023 1 93 217 GLN A C 1
ATOM 1540 O O . GLN A 1 217 ? 0.985 -13.203 -15.375 1 93 217 GLN A O 1
ATOM 1545 N N . VAL A 1 218 ? -1.197 -12.914 -15.609 1 94.88 218 VAL A N 1
ATOM 1546 C CA . VAL A 1 218 ? -1.327 -13.883 -16.688 1 94.88 218 VAL A CA 1
ATOM 1547 C C . VAL A 1 218 ? -0.524 -13.406 -17.906 1 94.88 218 VAL A C 1
ATOM 1549 O O . VAL A 1 218 ? 0.257 -14.172 -18.469 1 94.88 218 VAL A O 1
ATOM 1552 N N . ASP A 1 219 ? -0.738 -12.188 -18.234 1 95.38 219 ASP A N 1
ATOM 1553 C CA . ASP A 1 219 ? -0.017 -11.633 -19.375 1 95.38 219 ASP A CA 1
ATOM 1554 C C . ASP A 1 219 ? 1.49 -11.656 -19.141 1 95.38 219 ASP A C 1
ATOM 1556 O O . ASP A 1 219 ? 2.271 -11.852 -20.078 1 95.38 219 ASP A O 1
ATOM 1560 N N . GLY A 1 220 ? 1.875 -11.422 -17.875 1 92.75 220 GLY A N 1
ATOM 1561 C CA . GLY A 1 220 ? 3.285 -11.484 -17.531 1 92.75 220 GLY A CA 1
ATOM 1562 C C . GLY A 1 220 ? 3.883 -12.867 -17.719 1 92.75 220 GLY A C 1
ATOM 1563 O O . GLY A 1 220 ? 5.035 -13 -18.125 1 92.75 220 GLY A O 1
ATOM 1564 N N . GLN A 1 221 ? 3.139 -13.859 -17.406 1 90.25 221 GLN A N 1
ATOM 1565 C CA . GLN A 1 221 ? 3.6 -15.234 -17.547 1 90.25 221 GLN A CA 1
ATOM 1566 C C . GLN A 1 221 ? 3.85 -15.594 -19.016 1 90.25 221 GLN A C 1
ATOM 1568 O O . GLN A 1 221 ? 4.699 -16.438 -19.312 1 90.25 221 GLN A O 1
ATOM 1573 N N . PHE A 1 222 ? 3.145 -14.898 -19.891 1 91.69 222 PHE A N 1
ATOM 1574 C CA . PHE A 1 222 ? 3.291 -15.164 -21.312 1 91.69 222 PHE A CA 1
ATOM 1575 C C . PHE A 1 222 ? 4.086 -14.055 -21.984 1 91.69 222 PHE A C 1
ATOM 1577 O O . PHE A 1 222 ? 4.168 -14 -23.219 1 91.69 222 PHE A O 1
ATOM 1584 N N . LEU A 1 223 ? 4.586 -13.117 -21.203 1 91.19 223 LEU A N 1
ATOM 1585 C CA . LEU A 1 223 ? 5.449 -12.023 -21.625 1 91.19 223 LEU A CA 1
ATOM 1586 C C . LEU A 1 223 ? 4.762 -11.164 -22.688 1 91.19 223 LEU A C 1
ATOM 1588 O O . LEU A 1 223 ? 5.387 -10.766 -23.672 1 91.19 223 LEU A O 1
ATOM 1592 N N . ARG A 1 224 ? 3.467 -11.062 -22.531 1 93.94 224 ARG A N 1
ATOM 1593 C CA . ARG A 1 224 ? 2.705 -10.133 -23.344 1 93.94 224 ARG A CA 1
ATOM 1594 C C . ARG A 1 224 ? 2.764 -8.719 -22.781 1 93.94 224 ARG A C 1
ATOM 1596 O O . ARG A 1 224 ? 1.778 -8.227 -22.234 1 93.94 224 ARG A O 1
ATOM 1603 N N . VAL A 1 225 ? 3.773 -8.078 -23.094 1 93.06 225 VAL A N 1
ATOM 1604 C CA . VAL A 1 225 ? 4.117 -6.824 -22.422 1 93.06 225 VAL A CA 1
ATOM 1605 C C . VAL A 1 225 ? 3.184 -5.715 -22.906 1 93.06 225 VAL A C 1
ATOM 1607 O O . VAL A 1 225 ? 2.818 -4.828 -22.141 1 93.06 225 VAL A O 1
ATOM 1610 N N . ASP A 1 226 ? 2.785 -5.766 -24.156 1 94.19 226 ASP A N 1
ATOM 1611 C CA . ASP A 1 226 ? 1.841 -4.777 -24.672 1 94.19 226 ASP A CA 1
ATOM 1612 C C . ASP A 1 226 ? 0.528 -4.82 -23.891 1 94.19 226 ASP A C 1
ATOM 1614 O O . ASP A 1 226 ? -0.02 -3.777 -23.531 1 94.19 226 ASP A O 1
ATOM 1618 N N . ARG A 1 227 ? 0.119 -6.023 -23.578 1 95.62 227 ARG A N 1
ATOM 1619 C CA . ARG A 1 227 ? -1.119 -6.191 -22.828 1 95.62 227 ARG A CA 1
ATOM 1620 C C . ARG A 1 227 ? -0.937 -5.762 -21.375 1 95.62 227 ARG A 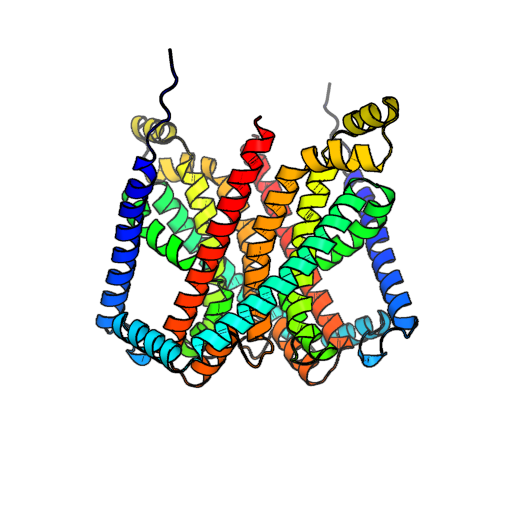C 1
ATOM 1622 O O . ARG A 1 227 ? -1.87 -5.25 -20.75 1 95.62 227 ARG A O 1
ATOM 1629 N N . MET A 1 228 ? 0.25 -6.004 -20.891 1 95.5 228 MET A N 1
ATOM 1630 C CA . MET A 1 228 ? 0.533 -5.555 -19.531 1 95.5 228 MET A CA 1
ATOM 1631 C C . MET A 1 228 ? 0.459 -4.035 -19.422 1 95.5 228 MET A C 1
ATOM 1633 O O . MET A 1 228 ? -0.125 -3.496 -18.484 1 95.5 228 MET A O 1
ATOM 1637 N N . PHE A 1 229 ? 1.041 -3.367 -20.406 1 93.94 229 PHE A N 1
ATOM 1638 C CA . PHE A 1 229 ? 0.993 -1.91 -20.422 1 93.94 229 PHE A CA 1
ATOM 1639 C C . PHE A 1 229 ? -0.442 -1.417 -20.562 1 93.94 229 PHE A C 1
ATOM 1641 O O . PHE A 1 229 ? -0.833 -0.442 -19.906 1 93.94 229 PHE A O 1
ATOM 1648 N N . ALA A 1 230 ? -1.197 -2.076 -21.359 1 95.31 230 ALA A N 1
ATOM 1649 C CA . ALA A 1 230 ? -2.611 -1.737 -21.5 1 95.31 230 ALA A CA 1
ATOM 1650 C C . ALA A 1 230 ? -3.336 -1.875 -20.156 1 95.31 230 ALA A C 1
ATOM 1652 O O . ALA A 1 230 ? -4.102 -0.992 -19.766 1 95.31 230 ALA A O 1
ATOM 1653 N N . GLY A 1 231 ? -3.098 -2.98 -19.469 1 95.62 231 GLY A N 1
ATOM 1654 C CA . GLY A 1 231 ? -3.703 -3.195 -18.172 1 95.62 231 GLY A CA 1
ATOM 1655 C C . GLY A 1 231 ? -3.291 -2.158 -17.141 1 95.62 231 GLY A C 1
ATOM 1656 O O . GLY A 1 231 ? -4.117 -1.697 -16.344 1 95.62 231 GLY A O 1
ATOM 1657 N N . LEU A 1 232 ? -2.029 -1.789 -17.141 1 94.25 232 LEU A N 1
ATOM 1658 C CA . LEU A 1 232 ? -1.521 -0.777 -16.219 1 94.25 232 LEU A CA 1
ATOM 1659 C C . LEU A 1 232 ? -2.158 0.58 -16.5 1 94.25 232 LEU A C 1
ATOM 1661 O O . LEU A 1 232 ? -2.441 1.339 -15.57 1 94.25 232 LEU A O 1
ATOM 1665 N N . LEU A 1 233 ? -2.348 0.868 -17.734 1 92.75 233 LEU A N 1
ATOM 1666 C CA . LEU A 1 233 ? -3.018 2.107 -18.109 1 92.75 233 LEU A CA 1
ATOM 1667 C C . LEU A 1 233 ? -4.441 2.143 -17.547 1 92.75 233 LEU A C 1
ATOM 1669 O O . LEU A 1 233 ? -4.879 3.166 -17.016 1 92.75 233 LEU A O 1
ATOM 1673 N N . VAL A 1 234 ? -5.133 1.061 -17.672 1 95.38 234 VAL A N 1
ATOM 1674 C CA . VAL A 1 234 ? -6.5 0.974 -17.172 1 95.38 234 VAL A CA 1
ATOM 1675 C C . VAL A 1 234 ? -6.512 1.116 -15.648 1 95.38 234 VAL A C 1
ATOM 1677 O O . VAL A 1 234 ? -7.348 1.829 -15.094 1 95.38 234 VAL A O 1
ATOM 1680 N N . LEU A 1 235 ? -5.594 0.47 -15.016 1 94.25 235 LEU A N 1
ATOM 1681 C CA . LEU A 1 235 ? -5.492 0.567 -13.57 1 94.25 235 LEU A CA 1
ATOM 1682 C C . LEU A 1 235 ? -5.199 2.002 -13.141 1 94.25 235 LEU A C 1
ATOM 1684 O O . LEU A 1 235 ? -5.77 2.49 -12.156 1 94.25 235 LEU A O 1
ATOM 1688 N N . GLY A 1 236 ? -4.27 2.643 -13.812 1 92 236 GLY A N 1
ATOM 1689 C CA . GLY A 1 236 ? -3.986 4.043 -13.547 1 92 236 GLY A CA 1
ATOM 1690 C C . GLY A 1 236 ? -5.195 4.941 -13.719 1 92 236 GLY A C 1
ATOM 1691 O O . GLY A 1 236 ? -5.457 5.809 -12.883 1 92 236 GLY A O 1
ATOM 1692 N N . LEU A 1 237 ? -5.906 4.73 -14.812 1 91.69 237 LEU A N 1
ATOM 1693 C CA . LEU A 1 237 ? -7.117 5.504 -15.07 1 91.69 237 LEU A CA 1
ATOM 1694 C C . LEU A 1 237 ? -8.156 5.273 -13.977 1 91.69 237 LEU A C 1
ATOM 1696 O O . LEU A 1 237 ? -8.883 6.195 -13.602 1 91.69 237 LEU A O 1
ATOM 1700 N N . LEU A 1 238 ? -8.227 4.059 -13.523 1 91.5 238 LEU A N 1
ATOM 1701 C CA . LEU A 1 238 ? -9.117 3.752 -12.406 1 91.5 238 LEU A CA 1
ATOM 1702 C C . LEU A 1 238 ? -8.711 4.531 -11.156 1 91.5 238 LEU A C 1
ATOM 1704 O O . LEU A 1 238 ? -9.562 5.062 -10.445 1 91.5 238 LEU A O 1
ATOM 1708 N N . GLY A 1 239 ? -7.453 4.543 -10.898 1 88.88 239 GLY A N 1
ATOM 1709 C CA . GLY A 1 239 ? -6.961 5.328 -9.773 1 88.88 239 GLY A CA 1
ATOM 1710 C C . GLY A 1 239 ? -7.32 6.797 -9.875 1 88.88 239 GLY A C 1
ATOM 1711 O O . GLY A 1 239 ? -7.766 7.398 -8.891 1 88.88 239 GLY A O 1
ATOM 1712 N N . VAL A 1 240 ? -7.215 7.402 -11.023 1 87.38 240 VAL A N 1
ATOM 1713 C CA . VAL A 1 240 ? -7.555 8.805 -11.258 1 87.38 240 VAL A CA 1
ATOM 1714 C C . VAL A 1 240 ? -9.055 9.008 -11.094 1 87.38 240 VAL A C 1
ATOM 1716 O O . VAL A 1 240 ? -9.492 9.984 -10.484 1 87.38 240 VAL A O 1
ATOM 1719 N N . ALA A 1 241 ? -9.766 8.094 -11.625 1 89.25 241 ALA A N 1
ATOM 1720 C CA . ALA A 1 241 ? -11.227 8.172 -11.547 1 89.25 241 ALA A CA 1
ATOM 1721 C C . ALA A 1 241 ? -11.703 8.156 -10.102 1 89.25 241 ALA A C 1
ATOM 1723 O O . ALA A 1 241 ? -12.594 8.914 -9.719 1 89.25 241 ALA A O 1
ATOM 1724 N N . VAL A 1 242 ? -11.125 7.328 -9.32 1 85.69 242 VAL A N 1
ATOM 1725 C CA . VAL A 1 242 ? -11.492 7.23 -7.914 1 85.69 242 VAL A CA 1
ATOM 1726 C C . VAL A 1 242 ? -11.148 8.531 -7.199 1 85.69 242 VAL A C 1
ATOM 1728 O O . VAL A 1 242 ? -11.945 9.039 -6.406 1 85.69 242 VAL A O 1
ATOM 1731 N N . ASP A 1 243 ? -10.031 9.047 -7.488 1 81.19 243 ASP A N 1
ATOM 1732 C CA . ASP A 1 243 ? -9.617 10.312 -6.895 1 81.19 243 ASP A CA 1
ATOM 1733 C C . ASP A 1 243 ? -10.586 11.438 -7.258 1 81.19 243 ASP A C 1
ATOM 1735 O O . ASP A 1 243 ? -10.961 12.242 -6.402 1 81.19 243 ASP A O 1
ATOM 1739 N N . LEU A 1 244 ? -10.961 11.531 -8.5 1 83.44 244 LEU A N 1
ATOM 1740 C CA . LEU A 1 244 ? -11.867 12.57 -8.977 1 83.44 244 LEU A CA 1
ATOM 1741 C C . LEU A 1 244 ? -13.25 12.422 -8.359 1 83.44 244 LEU A C 1
ATOM 1743 O O . LEU A 1 244 ? -13.891 13.414 -8.008 1 83.44 244 LEU A O 1
ATOM 1747 N N . LEU A 1 245 ? -13.656 11.203 -8.258 1 84.12 245 LEU A N 1
ATOM 1748 C CA . LEU A 1 245 ? -14.961 10.938 -7.664 1 84.12 245 LEU A CA 1
ATOM 1749 C C . LEU A 1 245 ? -14.992 11.359 -6.199 1 84.12 245 LEU A C 1
ATOM 1751 O O . LEU A 1 245 ? -15.953 11.992 -5.754 1 84.12 245 LEU A O 1
ATOM 1755 N N . LEU A 1 246 ? -14 11.07 -5.516 1 79.62 246 LEU A N 1
ATOM 1756 C CA . LEU A 1 246 ? -13.938 11.414 -4.098 1 79.62 246 LEU A CA 1
ATOM 1757 C C . LEU A 1 246 ? -13.789 12.922 -3.908 1 79.62 246 LEU A C 1
ATOM 1759 O O . LEU A 1 246 ? -14.359 13.492 -2.975 1 79.62 246 LEU A O 1
ATOM 1763 N N . ALA A 1 247 ? -13.047 13.562 -4.742 1 78.31 247 ALA A N 1
ATOM 1764 C CA . ALA A 1 247 ? -12.93 15.016 -4.707 1 78.31 247 ALA A CA 1
ATOM 1765 C C . ALA A 1 247 ? -14.289 15.68 -4.945 1 78.31 247 ALA A C 1
ATOM 1767 O O . ALA A 1 247 ? -14.617 16.672 -4.305 1 78.31 247 ALA A O 1
ATOM 1768 N N . ALA A 1 248 ? -14.992 15.148 -5.82 1 82.69 248 ALA A N 1
ATOM 1769 C CA . ALA A 1 248 ? -16.312 15.68 -6.145 1 82.69 248 ALA A CA 1
ATOM 1770 C C . ALA A 1 248 ? -17.266 15.523 -4.969 1 82.69 248 ALA A C 1
ATOM 1772 O O . ALA A 1 248 ? -18.062 16.422 -4.684 1 82.69 248 ALA A O 1
ATOM 1773 N N . VAL A 1 249 ? -17.156 14.43 -4.309 1 78.5 249 VAL A N 1
ATOM 1774 C CA . VAL A 1 249 ? -18 14.172 -3.146 1 78.5 249 VAL A CA 1
ATOM 1775 C C . VAL A 1 249 ? -17.625 15.125 -2.016 1 78.5 249 VAL A C 1
ATOM 1777 O O . VAL A 1 249 ? -18.484 15.641 -1.311 1 78.5 249 VAL A O 1
ATOM 1780 N N . GLY A 1 250 ? -16.359 15.344 -1.787 1 75.88 250 GLY A N 1
ATOM 1781 C CA . GLY A 1 250 ? -15.883 16.266 -0.772 1 75.88 250 GLY A CA 1
ATOM 1782 C C . GLY A 1 250 ? -16.344 17.703 -1.004 1 75.88 250 GLY A C 1
ATOM 1783 O O . GLY A 1 250 ? -16.719 18.406 -0.058 1 75.88 250 GLY A O 1
ATOM 1784 N N . ARG A 1 251 ? -16.312 18.125 -2.199 1 73.56 251 ARG A N 1
ATOM 1785 C CA . ARG A 1 251 ? -16.75 19.484 -2.531 1 73.56 251 ARG A CA 1
ATOM 1786 C C . ARG A 1 251 ? -18.219 19.688 -2.209 1 73.56 251 ARG A C 1
ATOM 1788 O O . ARG A 1 251 ? -18.625 20.781 -1.792 1 73.56 251 ARG A O 1
ATOM 1795 N N . ARG A 1 252 ? -18.875 18.688 -2.359 1 69.88 252 ARG A N 1
ATOM 1796 C CA . ARG A 1 252 ? -20.297 18.781 -2.105 1 69.88 252 ARG A CA 1
ATOM 1797 C C . ARG A 1 252 ? -20.594 18.859 -0.609 1 69.88 252 ARG A C 1
ATOM 1799 O O . ARG A 1 252 ? -21.531 19.531 -0.185 1 69.88 252 ARG A O 1
ATOM 1806 N N . PHE A 1 253 ? -19.766 18.219 0.137 1 61.97 253 PHE A N 1
ATOM 1807 C CA . PHE A 1 253 ? -20 18.188 1.574 1 61.97 253 PHE A CA 1
ATOM 1808 C C . PHE A 1 253 ? -19.328 19.375 2.264 1 61.97 253 PHE A C 1
ATOM 1810 O O . PHE A 1 253 ? -19.766 19.812 3.326 1 61.97 253 PHE A O 1
ATOM 1817 N N . VAL A 1 254 ? -18.125 19.766 1.968 1 57.16 254 VAL A N 1
ATOM 1818 C CA . VAL A 1 254 ? -17.5 20.938 2.588 1 57.16 254 VAL A CA 1
ATOM 1819 C C . VAL A 1 254 ? -18.375 22.172 2.389 1 57.16 254 VAL A C 1
ATOM 1821 O O . VAL A 1 254 ? -18.406 23.062 3.234 1 57.16 254 VAL A O 1
ATOM 1824 N N . HIS A 1 255 ? -18.984 22.281 1.362 1 51.56 255 HIS A N 1
ATOM 1825 C CA . HIS A 1 255 ? -19.891 23.422 1.338 1 51.56 255 HIS A CA 1
ATOM 1826 C C . HIS A 1 255 ? -20.828 23.422 2.541 1 51.56 255 HIS A C 1
ATOM 1828 O O . HIS A 1 255 ? -21.328 24.469 2.951 1 51.56 255 HIS A O 1
ATOM 1834 N N . TRP A 1 256 ? -20.906 22.328 3.055 1 44.59 256 TRP A N 1
ATOM 1835 C CA . TRP A 1 256 ? -21.797 22.312 4.211 1 44.59 256 TRP A CA 1
ATOM 1836 C C . TRP A 1 256 ? -21.078 22.828 5.453 1 44.59 256 TRP A C 1
ATOM 1838 O O . TRP A 1 256 ? -21.703 23.453 6.32 1 44.59 256 TRP A O 1
ATOM 1848 N N . SER A 1 257 ? -19.828 22.531 5.582 1 45.94 257 SER A N 1
ATOM 1849 C CA . SER A 1 257 ? -19.172 22.938 6.824 1 45.94 257 SER A CA 1
ATOM 1850 C C . SER A 1 257 ? -18.938 24.453 6.848 1 45.94 257 SER A C 1
ATOM 1852 O O . SER A 1 257 ? -18.766 25.047 7.918 1 45.94 257 SER A O 1
ATOM 1854 N N . THR A 1 258 ? -18.578 25.109 5.75 1 41.31 258 THR A N 1
ATOM 1855 C CA . THR A 1 258 ? -18.375 26.547 5.793 1 41.31 258 THR A CA 1
ATOM 1856 C C . THR A 1 258 ? -19.719 27.281 5.805 1 41.31 258 THR A C 1
ATOM 1858 O O . THR A 1 258 ? -19.766 28.5 5.891 1 41.31 258 THR A O 1
ATOM 1861 N N . SER A 1 259 ? -20.812 26.578 5.617 1 33.56 259 SER A N 1
ATOM 1862 C CA . SER A 1 259 ? -21.984 27.438 5.816 1 33.56 259 SER A CA 1
ATOM 1863 C C . SER A 1 259 ? -22.438 27.406 7.273 1 33.56 259 SER A C 1
ATOM 1865 O O . SER A 1 259 ? -22.406 26.359 7.922 1 33.56 259 SER A O 1
ATOM 1867 N N . MET B 1 1 ? 17.797 29.625 38.938 1 32.12 1 MET B N 1
ATOM 1868 C CA . MET B 1 1 ? 16.812 28.578 39.188 1 32.12 1 MET B CA 1
ATOM 1869 C C . MET B 1 1 ? 16.859 27.516 38.094 1 32.12 1 MET B C 1
ATOM 1871 O O . MET B 1 1 ? 16.672 27.828 36.906 1 32.12 1 MET B O 1
ATOM 1875 N N . HIS B 1 2 ? 17.641 26.422 38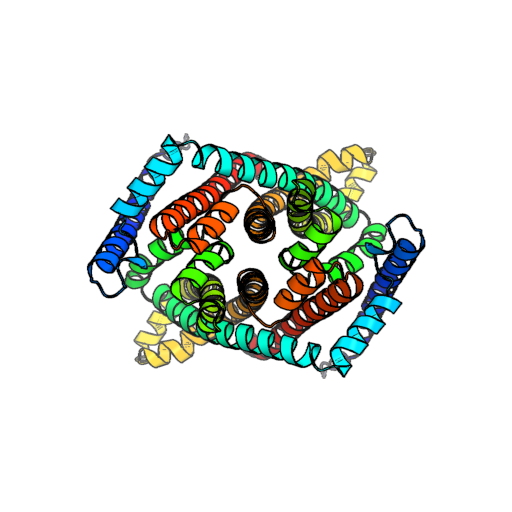.219 1 34.78 2 HIS B N 1
ATOM 1876 C CA . HIS B 1 2 ? 18.125 25.312 37.406 1 34.78 2 HIS B CA 1
ATOM 1877 C C . HIS B 1 2 ? 16.984 24.422 36.969 1 34.78 2 HIS B C 1
ATOM 1879 O O . HIS B 1 2 ? 16.188 23.953 37.781 1 34.78 2 HIS B O 1
ATOM 1885 N N . ALA B 1 3 ? 16.5 24.594 35.781 1 49.12 3 ALA B N 1
ATOM 1886 C CA . ALA B 1 3 ? 15.477 23.75 35.188 1 49.12 3 ALA B CA 1
ATOM 1887 C C . ALA B 1 3 ? 15.836 22.281 35.312 1 49.12 3 ALA B C 1
ATOM 1889 O O . ALA B 1 3 ? 16.859 21.844 34.781 1 49.12 3 ALA B O 1
ATOM 1890 N N . THR B 1 4 ? 15.508 21.609 36.469 1 39.97 4 THR B N 1
ATOM 1891 C CA . THR B 1 4 ? 15.742 20.188 36.688 1 39.97 4 THR B CA 1
ATOM 1892 C C . THR B 1 4 ? 15.164 19.359 35.562 1 39.97 4 THR B C 1
ATOM 1894 O O . THR B 1 4 ? 14.031 19.594 35.125 1 39.97 4 THR B O 1
ATOM 1897 N N . PRO B 1 5 ? 15.992 18.672 34.812 1 40.72 5 PRO B N 1
ATOM 1898 C CA . PRO B 1 5 ? 15.57 17.812 33.688 1 40.72 5 PRO B CA 1
ATOM 1899 C C . PRO B 1 5 ? 14.516 16.797 34.094 1 40.72 5 PRO B C 1
ATOM 1901 O O . PRO B 1 5 ? 14.508 16.328 35.25 1 40.72 5 PRO B O 1
ATOM 1904 N N . SER B 1 6 ? 13.266 16.953 33.688 1 43.22 6 SER B N 1
ATOM 1905 C CA . SER B 1 6 ? 12.211 15.984 34 1 43.22 6 SER B CA 1
ATOM 1906 C C . SER B 1 6 ? 12.719 14.555 33.875 1 43.22 6 SER B C 1
ATOM 1908 O O . SER B 1 6 ? 13.484 14.234 32.938 1 43.22 6 SER B O 1
ATOM 1910 N N . PRO B 1 7 ? 12.711 13.68 34.938 1 38.56 7 PRO B N 1
ATOM 1911 C CA . PRO B 1 7 ? 13.281 12.336 35 1 38.56 7 PRO B CA 1
ATOM 1912 C C . PRO B 1 7 ? 12.789 11.414 33.906 1 38.56 7 PRO B C 1
ATOM 1914 O O . PRO B 1 7 ? 11.703 11.625 33.344 1 38.56 7 PRO B O 1
ATOM 1917 N N . PRO B 1 8 ? 13.609 10.594 33.219 1 42.16 8 PRO B N 1
ATOM 1918 C CA . PRO B 1 8 ? 13.406 9.594 32.188 1 42.16 8 PRO B CA 1
ATOM 1919 C C . PRO B 1 8 ? 12.305 8.594 32.531 1 42.16 8 PRO B C 1
ATOM 1921 O O . PRO B 1 8 ? 12.133 7.594 31.828 1 42.16 8 PRO B O 1
ATOM 1924 N N . GLY B 1 9 ? 11.633 8.609 33.688 1 38.38 9 GLY B N 1
ATOM 1925 C CA . GLY B 1 9 ? 10.695 7.621 34.188 1 38.38 9 GLY B CA 1
ATOM 1926 C C . GLY B 1 9 ? 9.516 7.383 33.25 1 38.38 9 GLY B C 1
ATOM 1927 O O . GLY B 1 9 ? 8.633 6.582 33.562 1 38.38 9 GLY B O 1
ATOM 1928 N N . ARG B 1 10 ? 9.117 8.281 32.406 1 42.28 10 ARG B N 1
ATOM 1929 C CA . ARG B 1 10 ? 7.863 8.227 31.656 1 42.28 10 ARG B CA 1
ATOM 1930 C C . ARG B 1 10 ? 7.938 7.203 30.531 1 42.28 10 ARG B C 1
ATOM 1932 O O . ARG B 1 10 ? 6.945 6.965 29.828 1 42.28 10 ARG B O 1
ATOM 1939 N N . VAL B 1 11 ? 9.102 6.75 30.25 1 44.62 11 VAL B N 1
ATOM 1940 C CA . VAL B 1 11 ? 9.195 5.758 29.188 1 44.62 11 VAL B CA 1
ATOM 1941 C C . VAL B 1 11 ? 8.68 4.41 29.688 1 44.62 11 VAL B C 1
ATOM 1943 O O . VAL B 1 11 ? 8.031 3.672 28.938 1 44.62 11 VAL B O 1
ATOM 1946 N N . LEU B 1 12 ? 8.992 3.99 30.938 1 43.06 12 LEU B N 1
ATOM 1947 C CA . LEU B 1 12 ? 8.539 2.74 31.547 1 43.06 12 LEU B CA 1
ATOM 1948 C C . LEU B 1 12 ? 7.039 2.77 31.797 1 43.06 12 LEU B C 1
ATOM 1950 O O . LEU B 1 12 ? 6.418 1.726 32 1 43.06 12 LEU B O 1
ATOM 1954 N N . GLY B 1 13 ? 6.504 3.838 32.094 1 47.09 13 GLY B N 1
ATOM 1955 C CA . GLY B 1 13 ? 5.07 4.012 32.281 1 47.09 13 GLY B CA 1
ATOM 1956 C C . GLY B 1 13 ? 4.277 3.699 31.016 1 47.09 13 GLY B C 1
ATOM 1957 O O . GLY B 1 13 ? 3.074 3.434 31.094 1 47.09 13 GLY B O 1
ATOM 1958 N N . ARG B 1 14 ? 4.895 3.914 29.875 1 52.84 14 ARG B N 1
ATOM 1959 C CA . ARG B 1 14 ? 4.246 3.654 28.594 1 52.84 14 ARG B CA 1
ATOM 1960 C C . ARG B 1 14 ? 4.309 2.172 28.25 1 52.84 14 ARG B C 1
ATOM 1962 O O . ARG B 1 14 ? 3.609 1.715 27.344 1 52.84 14 ARG B O 1
ATOM 1969 N N . LEU B 1 15 ? 5.227 1.453 28.875 1 53.62 15 LEU B N 1
ATOM 1970 C CA . LEU B 1 15 ? 5.348 0.02 28.641 1 53.62 15 LEU B CA 1
ATOM 1971 C C . LEU B 1 15 ? 4.176 -0.737 29.25 1 53.62 15 LEU B C 1
ATOM 1973 O O . LEU B 1 15 ? 3.787 -1.798 28.766 1 53.62 15 LEU B O 1
ATOM 1977 N N . GLY B 1 16 ? 3.742 -0.235 30.344 1 54.47 16 GLY B N 1
ATOM 1978 C CA . GLY B 1 16 ? 2.613 -0.869 31.016 1 54.47 16 GLY B CA 1
ATOM 1979 C C . GLY B 1 16 ? 1.397 -1.012 30.109 1 54.47 16 GLY B C 1
ATOM 1980 O O . GLY B 1 16 ? 0.917 -2.123 29.891 1 54.47 16 GLY B O 1
ATOM 1981 N N . PRO B 1 17 ? 1.01 0.09 29.672 1 58.75 17 PRO B N 1
ATOM 1982 C CA . PRO B 1 17 ? -0.133 -0.003 28.766 1 58.75 17 PRO B CA 1
ATOM 1983 C C . PRO B 1 17 ? 0.168 -0.844 27.516 1 58.75 17 PRO B C 1
ATOM 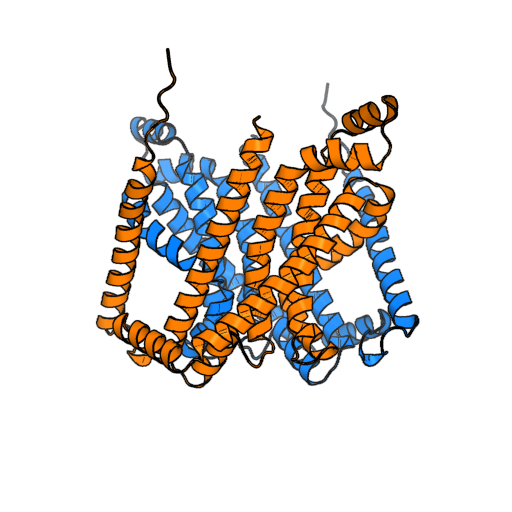1985 O O . PRO B 1 17 ? -0.712 -1.549 27.016 1 58.75 17 PRO B O 1
ATOM 1988 N N . ALA B 1 18 ? 1.405 -0.782 27.141 1 61.53 18 ALA B N 1
ATOM 1989 C CA . ALA B 1 18 ? 1.765 -1.595 25.984 1 61.53 18 ALA B CA 1
ATOM 1990 C C . ALA B 1 18 ? 1.73 -3.082 26.328 1 61.53 18 ALA B C 1
ATOM 1992 O O . ALA B 1 18 ? 1.247 -3.895 25.531 1 61.53 18 ALA B O 1
ATOM 1993 N N . LEU B 1 19 ? 2.281 -3.383 27.453 1 62.16 19 LEU B N 1
ATOM 1994 C CA . LEU B 1 19 ? 2.279 -4.777 27.875 1 62.16 19 LEU B CA 1
ATOM 1995 C C . LEU B 1 19 ? 0.861 -5.254 28.172 1 62.16 19 LEU B C 1
ATOM 1997 O O . LEU B 1 19 ? 0.514 -6.398 27.875 1 62.16 19 LEU B O 1
ATOM 2001 N N . GLY B 1 20 ? 0.161 -4.426 28.75 1 64.69 20 GLY B N 1
ATOM 2002 C CA . GLY B 1 20 ? -1.237 -4.762 28.969 1 64.69 20 GLY B CA 1
ATOM 2003 C C . GLY B 1 20 ? -2.004 -4.996 27.672 1 64.69 20 GLY B C 1
ATOM 2004 O O . GLY B 1 20 ? -2.766 -5.957 27.562 1 64.69 20 GLY B O 1
ATOM 2005 N N . THR B 1 21 ? -1.661 -4.168 26.766 1 66.38 21 THR B N 1
ATOM 2006 C CA . THR B 1 21 ? -2.309 -4.293 25.453 1 66.38 21 THR B CA 1
ATOM 2007 C C . THR B 1 21 ? -1.885 -5.582 24.766 1 66.38 21 THR B C 1
ATOM 2009 O O . THR B 1 21 ? -2.725 -6.316 24.234 1 66.38 21 THR B O 1
ATOM 2012 N N . ALA B 1 22 ? -0.634 -5.805 24.766 1 71.12 22 ALA B N 1
ATOM 2013 C CA . ALA B 1 22 ? -0.126 -7.039 24.172 1 71.12 22 ALA B CA 1
ATOM 2014 C C . ALA B 1 22 ? -0.739 -8.266 24.844 1 71.12 22 ALA B C 1
ATOM 2016 O O . ALA B 1 22 ? -1.114 -9.227 24.172 1 71.12 22 ALA B O 1
ATOM 2017 N N . GLY B 1 23 ? -0.784 -8.164 26.125 1 74.38 23 GLY B N 1
ATOM 2018 C CA . GLY B 1 23 ? -1.372 -9.258 26.875 1 74.38 23 GLY B CA 1
ATOM 2019 C C . GLY B 1 23 ? -2.832 -9.5 26.547 1 74.38 23 GLY B C 1
ATOM 2020 O O . GLY B 1 23 ? -3.262 -10.648 26.406 1 74.38 23 GLY B O 1
ATOM 2021 N N . ALA B 1 24 ? -3.586 -8.477 26.406 1 73.69 24 ALA B N 1
ATOM 2022 C CA . ALA B 1 24 ? -5.008 -8.586 26.078 1 73.69 24 ALA B CA 1
ATOM 2023 C C . ALA B 1 24 ? -5.211 -9.188 24.688 1 73.69 24 ALA B C 1
ATOM 2025 O O . ALA B 1 24 ? -6.086 -10.031 24.5 1 73.69 24 ALA B O 1
ATOM 2026 N N . VAL B 1 25 ? -4.43 -8.828 23.781 1 74.75 25 VAL B N 1
ATOM 2027 C CA . VAL B 1 25 ? -4.539 -9.344 22.422 1 74.75 25 VAL B CA 1
ATOM 2028 C C . VAL B 1 25 ? -4.191 -10.828 22.406 1 74.75 25 VAL B C 1
ATOM 2030 O O . VAL B 1 25 ? -4.879 -11.625 21.766 1 74.75 25 VAL B O 1
ATOM 2033 N N . LEU B 1 26 ? -3.18 -11.086 23.188 1 76.88 26 LEU B N 1
ATOM 2034 C CA . LEU B 1 26 ? -2.773 -12.484 23.266 1 76.88 26 LEU B CA 1
ATOM 2035 C C . LEU B 1 26 ? -3.859 -13.328 23.922 1 76.88 26 LEU B C 1
ATOM 2037 O O . LEU B 1 26 ? -4.133 -14.445 23.469 1 76.88 26 LEU B O 1
ATOM 2041 N N . ALA B 1 27 ? -4.422 -12.789 24.922 1 76.62 27 ALA B N 1
ATOM 2042 C CA . ALA B 1 27 ? -5.48 -13.508 25.625 1 76.62 27 ALA B CA 1
ATOM 2043 C C . ALA B 1 27 ? -6.699 -13.703 24.734 1 76.62 27 ALA B C 1
ATOM 2045 O O . ALA B 1 27 ? -7.27 -14.789 24.672 1 76.62 27 ALA B O 1
ATOM 2046 N N . LEU B 1 28 ? -7.027 -12.703 24.047 1 74.81 28 LEU B N 1
ATOM 2047 C CA . LEU B 1 28 ? -8.164 -12.797 23.141 1 74.81 28 LEU B CA 1
ATOM 2048 C C . LEU B 1 28 ? -7.887 -13.781 22.016 1 74.81 28 LEU B C 1
ATOM 2050 O O . LEU B 1 28 ? -8.766 -14.57 21.641 1 74.81 28 LEU B O 1
ATOM 2054 N N . TRP B 1 29 ? -6.703 -13.719 21.594 1 78.06 29 TRP B N 1
ATOM 2055 C CA . TRP B 1 29 ? -6.266 -14.664 20.578 1 78.06 29 TRP B CA 1
ATOM 2056 C C . TRP B 1 29 ? -6.348 -16.094 21.094 1 78.06 29 TRP B C 1
ATOM 2058 O O . TRP B 1 29 ? -6.914 -16.969 20.438 1 78.06 29 TRP B O 1
ATOM 2068 N N . TYR B 1 30 ? -5.91 -16.219 22.25 1 78.69 30 TYR B N 1
ATOM 2069 C CA . TYR B 1 30 ? -5.895 -17.531 22.844 1 78.69 30 TYR B CA 1
ATOM 2070 C C . TYR B 1 30 ? -7.312 -18.047 23.078 1 78.69 30 TYR B C 1
ATOM 2072 O O . TYR B 1 30 ? -7.629 -19.188 22.75 1 78.69 30 TYR B O 1
ATOM 2080 N N . LEU B 1 31 ? -8.148 -17.203 23.5 1 77.19 31 LEU B N 1
ATOM 2081 C CA . LEU B 1 31 ? -9.531 -17.594 23.797 1 77.19 31 LEU B CA 1
ATOM 2082 C C . LEU B 1 31 ? -10.289 -17.891 22.5 1 77.19 31 LEU B C 1
ATOM 2084 O O . LEU B 1 31 ? -11.086 -18.828 22.453 1 77.19 31 LEU B O 1
ATOM 2088 N N . LEU B 1 32 ? -9.992 -17.188 21.547 1 74.88 32 LEU B N 1
ATOM 2089 C CA . LEU B 1 32 ? -10.648 -17.422 20.266 1 74.88 32 LEU B CA 1
ATOM 2090 C C . LEU B 1 32 ? -10.188 -18.734 19.656 1 74.88 32 LEU B C 1
ATOM 2092 O O . LEU B 1 32 ? -10.984 -19.469 19.078 1 74.88 32 LEU B O 1
ATOM 2096 N N . ALA B 1 33 ? -8.977 -18.953 19.828 1 75.69 33 ALA B N 1
ATOM 2097 C CA . ALA B 1 33 ? -8.414 -20.188 19.266 1 75.69 33 ALA B CA 1
ATOM 2098 C C . ALA B 1 33 ? -8.969 -21.422 19.984 1 75.69 33 ALA B C 1
ATOM 2100 O O . ALA B 1 33 ? -9.164 -22.469 19.359 1 75.69 33 ALA B O 1
ATOM 2101 N N . LEU B 1 34 ? -9.266 -21.203 21.25 1 73.94 34 LEU B N 1
ATOM 2102 C CA . LEU B 1 34 ? -9.734 -22.328 22.062 1 73.94 34 LEU B CA 1
ATOM 2103 C C . LEU B 1 34 ? -11.242 -22.516 21.906 1 73.94 34 LEU B C 1
ATOM 2105 O O . LEU B 1 34 ? -11.758 -23.609 22.109 1 73.94 34 LEU B O 1
ATOM 2109 N N . SER B 1 35 ? -11.898 -21.469 21.625 1 71.38 35 SER B N 1
ATOM 2110 C CA . SER B 1 35 ? -13.359 -21.516 21.609 1 71.38 35 SER B CA 1
ATOM 2111 C C . SER B 1 35 ? -13.867 -22.5 20.547 1 71.38 35 SER B C 1
ATOM 2113 O O . SER B 1 35 ? -15.008 -22.953 20.625 1 71.38 35 SER B O 1
ATOM 2115 N N . GLY B 1 36 ? -13.008 -22.953 19.688 1 65.25 36 GLY B N 1
ATOM 2116 C CA . GLY B 1 36 ? -13.445 -23.859 18.625 1 65.25 36 GLY B CA 1
ATOM 2117 C C . GLY B 1 36 ? -14.305 -23.172 17.578 1 65.25 36 GLY B C 1
ATOM 2118 O O . GLY B 1 36 ? -14.844 -23.844 16.703 1 65.25 36 GLY B O 1
ATOM 2119 N N . ALA B 1 37 ? -14.547 -22.016 17.75 1 61.78 37 ALA B N 1
ATOM 2120 C CA . ALA B 1 37 ? -15.367 -21.281 16.781 1 61.78 37 ALA B CA 1
ATOM 2121 C C . ALA B 1 37 ? -14.719 -21.297 15.398 1 61.78 37 ALA B C 1
ATOM 2123 O O . ALA B 1 37 ? -15.406 -21.141 14.383 1 61.78 37 ALA B O 1
ATOM 2124 N N . VAL B 1 38 ? -13.422 -21.469 15.453 1 66.19 38 VAL B N 1
ATOM 2125 C CA . VAL B 1 38 ? -12.672 -21.531 14.203 1 66.19 38 VAL B CA 1
ATOM 2126 C C . VAL B 1 38 ? -11.984 -22.891 14.086 1 66.19 38 VAL B C 1
ATOM 2128 O O . VAL B 1 38 ? -11.57 -23.469 15.094 1 66.19 38 VAL B O 1
ATOM 2131 N N . ALA B 1 39 ? -12.148 -23.484 13.031 1 68 39 ALA B N 1
ATOM 2132 C CA . ALA B 1 39 ? -11.5 -24.781 12.828 1 68 39 ALA B CA 1
ATOM 2133 C C . ALA B 1 39 ? -10.031 -24.719 13.227 1 68 39 ALA B C 1
ATOM 2135 O O . ALA B 1 39 ? -9.344 -23.734 12.961 1 68 39 ALA B O 1
ATOM 2136 N N . PRO B 1 40 ? -9.664 -25.609 14.172 1 61.88 40 PRO B N 1
ATOM 2137 C CA . PRO B 1 40 ? -8.297 -25.625 14.68 1 61.88 40 PRO B CA 1
ATOM 2138 C C . PRO B 1 40 ? -7.254 -25.391 13.586 1 61.88 40 PRO B C 1
ATOM 2140 O O . PRO B 1 40 ? -6.234 -24.734 13.82 1 61.88 40 PRO B O 1
ATOM 2143 N N . GLY B 1 41 ? -7.441 -25.812 12.461 1 70 41 GLY B N 1
ATOM 2144 C CA . GLY B 1 41 ? -6.484 -25.641 11.383 1 70 41 GLY B CA 1
ATOM 2145 C C . GLY B 1 41 ? -6.449 -24.219 10.828 1 70 41 GLY B C 1
ATOM 2146 O O . GLY B 1 41 ? -5.465 -23.812 10.211 1 70 41 GLY B O 1
ATOM 2147 N N . LEU B 1 42 ? -7.383 -23.469 11.328 1 79.5 42 LEU B N 1
ATOM 2148 C CA . LEU B 1 42 ? -7.492 -22.141 10.719 1 79.5 42 LEU B CA 1
ATOM 2149 C C . LEU B 1 42 ? -6.961 -21.062 11.664 1 79.5 42 LEU B C 1
ATOM 2151 O O . LEU B 1 42 ? -6.516 -20.016 11.219 1 79.5 42 LEU B O 1
ATOM 2155 N N . LEU B 1 43 ? -6.965 -21.359 13.023 1 85 43 LEU B N 1
ATOM 2156 C CA . LEU B 1 43 ? -6.449 -20.406 13.992 1 85 43 LEU B CA 1
ATOM 2157 C C . LEU B 1 43 ? -5.52 -21.094 14.992 1 85 43 LEU B C 1
ATOM 2159 O O . LEU B 1 43 ? -5.977 -21.672 15.977 1 85 43 LEU B O 1
ATOM 2163 N N . PRO B 1 44 ? -4.262 -20.938 14.734 1 88.56 44 PRO B N 1
ATOM 2164 C CA . PRO B 1 44 ? -3.326 -21.562 15.68 1 88.56 44 PRO B CA 1
ATOM 2165 C C . PRO B 1 44 ? -3.293 -20.859 17.031 1 88.56 44 PRO B C 1
ATOM 2167 O O . PRO B 1 44 ? -3.627 -19.672 17.125 1 88.56 44 PRO B O 1
ATOM 2170 N N . THR B 1 45 ? -2.998 -21.578 18.062 1 87.25 45 THR B N 1
ATOM 2171 C CA . THR B 1 45 ? -2.824 -20.984 19.375 1 87.25 45 THR B CA 1
ATOM 2172 C C . THR B 1 45 ? -1.515 -20.203 19.453 1 87.25 45 THR B C 1
ATOM 2174 O O . THR B 1 45 ? -0.631 -20.375 18.609 1 87.25 45 THR B O 1
ATOM 2177 N N . PRO B 1 46 ? -1.498 -19.328 20.375 1 88.81 46 PRO B N 1
ATOM 2178 C CA . PRO B 1 46 ? -0.232 -18.625 20.578 1 88.81 46 PRO B CA 1
ATOM 2179 C C . PRO B 1 46 ? 0.937 -19.562 20.859 1 88.81 46 PRO B C 1
ATOM 2181 O O . PRO B 1 46 ? 2.062 -19.297 20.422 1 88.81 46 PRO B O 1
ATOM 2184 N N . THR B 1 47 ? 0.655 -20.672 21.469 1 89.25 47 THR B N 1
ATOM 2185 C CA . THR B 1 47 ? 1.701 -21.641 21.766 1 89.25 47 THR B CA 1
ATOM 2186 C C . THR B 1 47 ? 2.191 -22.328 20.5 1 89.25 47 THR B C 1
ATOM 2188 O O . THR B 1 47 ? 3.395 -22.516 20.328 1 89.25 47 THR B O 1
ATOM 2191 N N . GLU B 1 48 ? 1.295 -22.672 19.672 1 91.38 48 GLU B N 1
ATOM 2192 C CA . GLU B 1 48 ? 1.663 -23.281 18.391 1 91.38 48 GLU B CA 1
ATOM 2193 C C . GLU B 1 48 ? 2.455 -22.297 17.531 1 91.38 48 GLU B C 1
ATOM 2195 O O . GLU B 1 48 ? 3.398 -22.703 16.844 1 91.38 48 GLU B O 1
ATOM 2200 N N . THR B 1 49 ? 2.025 -21.109 17.562 1 93.5 49 THR B N 1
ATOM 2201 C CA . THR B 1 49 ? 2.711 -20.078 16.797 1 93.5 49 THR B CA 1
ATOM 2202 C C . THR B 1 49 ? 4.129 -19.859 17.312 1 93.5 49 THR B C 1
ATOM 2204 O O . THR B 1 49 ? 5.074 -19.75 16.531 1 93.5 49 THR B O 1
ATOM 2207 N N . ALA B 1 50 ? 4.281 -19.844 18.625 1 94.06 50 ALA B N 1
ATOM 2208 C CA . ALA B 1 50 ? 5.598 -19.672 19.234 1 94.06 50 ALA B CA 1
ATOM 2209 C C . ALA B 1 50 ? 6.5 -20.859 18.922 1 94.06 50 ALA B C 1
ATOM 2211 O O . ALA B 1 50 ? 7.703 -20.703 18.703 1 94.06 50 ALA B O 1
ATOM 2212 N N . ALA B 1 51 ? 5.93 -22.016 18.922 1 95.94 51 ALA B N 1
ATOM 2213 C CA . ALA B 1 51 ? 6.691 -23.219 18.594 1 95.94 51 ALA B CA 1
ATOM 2214 C C . ALA B 1 51 ? 7.152 -23.188 17.141 1 95.94 51 ALA B C 1
ATOM 2216 O O . ALA B 1 51 ? 8.289 -23.547 16.828 1 95.94 51 ALA B O 1
ATOM 2217 N N . ALA B 1 52 ? 6.258 -22.75 16.266 1 96.31 52 ALA B N 1
ATOM 2218 C CA . ALA B 1 52 ? 6.598 -22.625 14.844 1 96.31 52 ALA B CA 1
ATOM 2219 C C . ALA B 1 52 ? 7.711 -21.609 14.633 1 96.31 52 ALA B C 1
ATOM 2221 O O . ALA B 1 52 ? 8.609 -21.812 13.812 1 96.31 52 ALA B O 1
ATOM 2222 N N . LEU B 1 53 ? 7.625 -20.578 15.344 1 96.81 53 LEU B N 1
ATOM 2223 C CA . LEU B 1 53 ? 8.664 -19.547 15.266 1 96.81 53 LEU B CA 1
ATOM 2224 C C . LEU B 1 53 ? 10 -20.094 15.75 1 96.81 53 LEU B C 1
ATOM 2226 O O . LEU B 1 53 ? 11.031 -19.875 15.109 1 96.81 53 LEU B O 1
ATOM 2230 N N . ALA B 1 54 ? 9.961 -20.781 16.828 1 97.06 54 ALA B N 1
ATOM 2231 C CA . ALA B 1 54 ? 11.18 -21.375 17.375 1 97.06 54 ALA B CA 1
ATOM 2232 C C . ALA B 1 54 ? 11.789 -22.375 16.391 1 97.06 54 ALA B C 1
ATOM 2234 O O . ALA B 1 54 ? 13.008 -22.422 16.234 1 97.06 54 ALA B O 1
ATOM 2235 N N . ASP B 1 55 ? 10.984 -23.141 15.805 1 96.88 55 ASP B N 1
ATOM 2236 C CA . ASP B 1 55 ? 11.445 -24.109 14.812 1 96.88 55 ASP B CA 1
ATOM 2237 C C . ASP B 1 55 ? 12.094 -23.422 13.617 1 96.88 55 ASP B C 1
ATOM 2239 O O . ASP B 1 55 ? 13.141 -23.844 13.133 1 96.88 55 ASP B O 1
ATOM 2243 N N . SER B 1 56 ? 11.438 -22.344 13.141 1 95.88 56 SER B N 1
ATOM 2244 C CA . SER B 1 56 ? 11.977 -21.594 12.023 1 95.88 56 SER B CA 1
ATOM 2245 C C . SER B 1 56 ? 13.305 -20.938 12.383 1 95.88 56 SER B C 1
ATOM 2247 O O . SER B 1 56 ? 14.195 -20.828 11.539 1 95.88 56 SER B O 1
ATOM 2249 N N . ALA B 1 57 ? 13.445 -20.531 13.633 1 96.44 57 ALA B N 1
ATOM 2250 C CA . ALA B 1 57 ? 14.688 -19.938 14.102 1 96.44 57 ALA B CA 1
ATOM 2251 C C . ALA B 1 57 ? 15.797 -20.969 14.203 1 96.44 57 ALA B C 1
ATOM 2253 O O . ALA B 1 57 ? 16.938 -20.719 13.789 1 96.44 57 ALA B O 1
ATOM 2254 N N . ARG B 1 58 ? 15.461 -22.109 14.68 1 96.44 58 ARG B N 1
ATOM 2255 C CA . ARG B 1 58 ? 16.438 -23.172 14.891 1 96.44 58 ARG B CA 1
ATOM 2256 C C . ARG B 1 58 ? 16.906 -23.75 13.555 1 96.44 58 ARG B C 1
ATOM 2258 O O . ARG B 1 58 ? 18.094 -24.078 13.406 1 96.44 58 ARG B O 1
ATOM 2265 N N . SER B 1 59 ? 16.062 -23.859 12.602 1 96.25 59 SER B N 1
ATOM 2266 C CA . SER B 1 59 ? 16.391 -24.422 11.297 1 96.25 59 SER B CA 1
ATOM 2267 C C . SER B 1 59 ? 17.219 -23.453 10.461 1 96.25 59 SER B C 1
ATOM 2269 O O . SER B 1 59 ? 17.828 -23.844 9.469 1 96.25 59 SER B O 1
ATOM 2271 N N . GLY B 1 60 ? 17.172 -22.109 10.828 1 96.44 60 GLY B N 1
ATOM 2272 C CA . GLY B 1 60 ? 17.922 -21.125 10.078 1 96.44 60 GLY B CA 1
ATOM 2273 C C . GLY B 1 60 ? 17.094 -20.484 8.969 1 96.44 60 GLY B C 1
ATOM 2274 O O . GLY B 1 60 ? 17.531 -19.484 8.367 1 96.44 60 GLY B O 1
ATOM 2275 N N . ILE B 1 61 ? 15.953 -21.031 8.766 1 96.19 61 ILE B N 1
ATOM 2276 C CA . ILE B 1 61 ? 15.094 -20.531 7.699 1 96.19 61 ILE B CA 1
ATOM 2277 C C . ILE B 1 61 ? 14.664 -19.094 8.016 1 96.19 61 ILE B C 1
ATOM 2279 O O . ILE B 1 61 ? 14.641 -18.234 7.125 1 96.19 61 ILE B O 1
ATOM 2283 N N . LEU B 1 62 ? 14.359 -18.859 9.266 1 97.19 62 LEU B N 1
ATOM 2284 C CA . LEU B 1 62 ? 13.945 -17.531 9.672 1 97.19 62 LEU B CA 1
ATOM 2285 C C . LEU B 1 62 ? 15.047 -16.516 9.414 1 97.19 62 LEU B C 1
ATOM 2287 O O . LEU B 1 62 ? 14.797 -15.445 8.844 1 97.19 62 LEU B O 1
ATOM 2291 N N . ALA B 1 63 ? 16.219 -16.828 9.789 1 97.06 63 ALA B N 1
ATOM 2292 C CA . ALA B 1 63 ? 17.359 -15.922 9.609 1 97.06 63 ALA B CA 1
ATOM 2293 C C . ALA B 1 63 ? 17.625 -15.656 8.125 1 97.06 63 ALA B C 1
ATOM 2295 O O . ALA B 1 63 ? 17.906 -14.531 7.734 1 97.06 63 ALA B O 1
ATOM 2296 N N . ALA B 1 64 ? 17.547 -16.672 7.348 1 97.56 64 ALA B N 1
ATOM 2297 C CA . ALA B 1 64 ? 17.781 -16.547 5.91 1 97.56 64 ALA B CA 1
ATOM 2298 C C . ALA B 1 64 ? 16.719 -15.664 5.266 1 97.56 64 ALA B C 1
ATOM 2300 O O . ALA B 1 64 ? 17.062 -14.742 4.512 1 97.56 64 ALA B O 1
ATOM 2301 N N . ASP B 1 65 ? 15.484 -15.891 5.582 1 97.88 65 ASP B N 1
ATOM 2302 C CA . ASP B 1 65 ? 14.383 -15.125 5.008 1 97.88 65 ASP B CA 1
ATOM 2303 C C . ASP B 1 65 ? 14.398 -13.68 5.512 1 97.88 65 ASP B C 1
ATOM 2305 O O . ASP B 1 65 ? 14.164 -12.742 4.742 1 97.88 65 ASP B O 1
ATOM 2309 N N . LEU B 1 66 ? 14.656 -13.547 6.785 1 97.31 66 LEU B N 1
ATOM 2310 C CA . LEU B 1 66 ? 14.758 -12.211 7.355 1 97.31 66 LEU B CA 1
ATOM 2311 C C . LEU B 1 66 ? 15.906 -11.43 6.723 1 97.31 66 LEU B C 1
ATOM 2313 O O . LEU B 1 66 ? 15.758 -10.258 6.391 1 97.31 66 LEU B O 1
ATOM 2317 N N . GLY B 1 67 ? 17.016 -12.062 6.559 1 97.25 67 GLY B N 1
ATOM 2318 C CA . GLY B 1 67 ? 18.156 -11.438 5.918 1 97.25 67 GLY B CA 1
ATOM 2319 C C . GLY B 1 67 ? 17.875 -11.008 4.488 1 97.25 67 GLY B C 1
ATOM 2320 O O . GLY B 1 67 ? 18.25 -9.906 4.086 1 97.25 67 GLY B O 1
ATOM 2321 N N . ALA B 1 68 ? 17.281 -11.875 3.744 1 97.44 68 ALA B N 1
ATOM 2322 C CA . ALA B 1 68 ? 16.922 -11.562 2.361 1 97.44 68 ALA B CA 1
ATOM 2323 C C . ALA B 1 68 ? 15.977 -10.367 2.295 1 97.44 68 ALA B C 1
ATOM 2325 O O . ALA B 1 68 ? 16.188 -9.445 1.501 1 97.44 68 ALA B O 1
ATOM 2326 N N . SER B 1 69 ? 14.953 -10.398 3.145 1 97.81 69 SER B N 1
ATOM 2327 C CA . SER B 1 69 ? 13.977 -9.312 3.178 1 97.81 69 SER B CA 1
ATOM 2328 C C . SER B 1 69 ? 14.625 -7.992 3.578 1 97.81 69 SER B C 1
ATOM 2330 O O . SER B 1 69 ? 14.383 -6.957 2.955 1 97.81 69 SER B O 1
ATOM 2332 N N . LEU B 1 70 ? 15.492 -8.031 4.578 1 96.94 70 LEU B N 1
ATOM 2333 C CA . LEU B 1 70 ? 16.141 -6.82 5.059 1 96.94 70 LEU B CA 1
ATOM 2334 C C . LEU B 1 70 ? 17.094 -6.254 4.008 1 96.94 70 LEU B C 1
ATOM 2336 O O . LEU B 1 70 ? 17.172 -5.039 3.82 1 96.94 70 LEU B O 1
ATOM 2340 N N . ALA B 1 71 ? 17.781 -7.07 3.348 1 97.12 71 ALA B N 1
ATOM 2341 C CA . ALA B 1 71 ? 18.703 -6.633 2.301 1 97.12 71 ALA B CA 1
ATOM 2342 C C . ALA B 1 71 ? 17.953 -5.98 1.146 1 97.12 71 ALA B C 1
ATOM 2344 O O . ALA B 1 71 ? 18.344 -4.91 0.669 1 97.12 71 ALA B O 1
ATOM 2345 N N . ARG B 1 72 ? 16.922 -6.629 0.734 1 96.94 72 ARG B N 1
ATOM 2346 C CA . ARG B 1 72 ? 16.109 -6.113 -0.357 1 96.94 72 ARG B CA 1
ATOM 2347 C C . ARG B 1 72 ? 15.484 -4.77 0.013 1 96.94 72 ARG B C 1
ATOM 2349 O O . ARG B 1 72 ? 15.586 -3.803 -0.746 1 96.94 72 ARG B O 1
ATOM 2356 N N . ALA B 1 73 ? 14.883 -4.766 1.161 1 96.75 73 ALA B N 1
ATOM 2357 C CA . ALA B 1 73 ? 14.227 -3.541 1.618 1 96.75 73 ALA B CA 1
ATOM 2358 C C . ALA B 1 73 ? 15.242 -2.416 1.806 1 96.75 73 ALA B C 1
ATOM 2360 O O . ALA B 1 73 ? 14.984 -1.271 1.424 1 96.75 73 ALA B O 1
ATOM 2361 N N . GLY B 1 74 ? 16.344 -2.748 2.434 1 96.56 74 GLY B N 1
ATOM 2362 C CA . GLY B 1 74 ? 17.375 -1.757 2.682 1 96.56 74 GLY B CA 1
ATOM 2363 C C . GLY B 1 74 ? 17.969 -1.179 1.409 1 96.56 74 GLY B C 1
ATOM 2364 O O . GLY B 1 74 ? 18.109 0.039 1.284 1 96.56 74 GLY B O 1
ATOM 2365 N N . GLN B 1 75 ? 18.328 -2.025 0.465 1 97.62 75 GLN B N 1
ATOM 2366 C CA . GLN B 1 75 ? 18.922 -1.591 -0.792 1 97.62 75 GLN B CA 1
ATOM 2367 C C . GLN B 1 75 ? 17.922 -0.806 -1.636 1 97.62 75 GLN B C 1
ATOM 2369 O O . GLN B 1 75 ? 18.266 0.234 -2.203 1 97.62 75 GLN B O 1
ATOM 2374 N N . GLY B 1 76 ? 16.75 -1.317 -1.717 1 98 76 GLY B N 1
ATOM 2375 C CA . GLY B 1 76 ? 15.711 -0.594 -2.436 1 98 76 GLY B CA 1
ATOM 2376 C C . GLY B 1 76 ? 15.406 0.761 -1.828 1 98 76 GLY B C 1
ATOM 2377 O O . GLY B 1 76 ? 15.25 1.751 -2.549 1 98 76 GLY B O 1
ATOM 2378 N N . PHE B 1 77 ? 15.328 0.763 -0.489 1 97.5 77 PHE B N 1
ATOM 2379 C CA . PHE B 1 77 ? 15.07 2.012 0.22 1 97.5 77 PHE B CA 1
ATOM 2380 C C . PHE B 1 77 ? 16.188 3.018 -0.036 1 97.5 77 PHE B C 1
ATOM 2382 O O . PHE B 1 77 ? 15.922 4.184 -0.336 1 97.5 77 PHE B O 1
ATOM 2389 N N . ALA B 1 78 ? 17.375 2.578 0.122 1 97.62 78 ALA B N 1
ATOM 2390 C CA . ALA B 1 78 ? 18.531 3.463 -0.054 1 97.62 78 ALA B CA 1
ATOM 2391 C C . ALA B 1 78 ? 18.547 4.055 -1.46 1 97.62 78 ALA B C 1
ATOM 2393 O O . ALA B 1 78 ? 18.719 5.266 -1.627 1 97.62 78 ALA B O 1
ATOM 2394 N N . LEU B 1 79 ? 18.344 3.217 -2.41 1 98 79 LEU B N 1
ATOM 2395 C CA . LEU B 1 79 ? 18.359 3.676 -3.795 1 98 79 LEU B CA 1
ATOM 2396 C C . LEU B 1 79 ? 17.219 4.637 -4.062 1 98 79 LEU B C 1
ATOM 2398 O O . LEU B 1 79 ? 17.406 5.707 -4.637 1 98 79 LEU B O 1
ATOM 2402 N N . GLY B 1 80 ? 16.016 4.266 -3.65 1 98.25 80 GLY B N 1
ATOM 2403 C CA . GLY B 1 80 ? 14.844 5.113 -3.848 1 98.25 80 GLY B CA 1
ATOM 2404 C C . GLY B 1 80 ? 14.922 6.43 -3.096 1 98.25 80 GLY B C 1
ATOM 2405 O O . GLY B 1 80 ? 14.555 7.477 -3.625 1 98.25 80 GLY B O 1
ATOM 2406 N N . ALA B 1 81 ? 15.375 6.316 -1.886 1 97.12 81 ALA B N 1
ATOM 2407 C CA . ALA B 1 81 ? 15.5 7.512 -1.055 1 97.12 81 ALA B CA 1
ATOM 2408 C C . ALA B 1 81 ? 16.531 8.477 -1.636 1 97.12 81 ALA B C 1
ATOM 2410 O O . ALA B 1 81 ? 16.312 9.688 -1.659 1 97.12 81 ALA B O 1
ATOM 2411 N N . LEU B 1 82 ? 17.641 7.949 -2.092 1 96.88 82 LEU B N 1
ATOM 2412 C CA . LEU B 1 82 ? 18.703 8.781 -2.648 1 96.88 82 LEU B CA 1
ATOM 2413 C C . LEU B 1 82 ? 18.234 9.461 -3.934 1 96.88 82 LEU B C 1
ATOM 2415 O O . LEU B 1 82 ? 18.359 10.68 -4.074 1 96.88 82 LEU B O 1
ATOM 2419 N N . VAL B 1 83 ? 17.719 8.719 -4.832 1 97.06 83 VAL B N 1
ATOM 2420 C CA . VAL B 1 83 ? 17.297 9.258 -6.121 1 97.06 83 VAL B CA 1
ATOM 2421 C C . VAL B 1 83 ? 16.062 10.148 -5.93 1 97.06 83 VAL B C 1
ATOM 2423 O O . VAL B 1 83 ? 15.969 11.219 -6.539 1 97.06 83 VAL B O 1
ATOM 2426 N N . GLY B 1 84 ? 15.094 9.68 -5.086 1 96.62 84 GLY B N 1
ATOM 2427 C CA . GLY B 1 84 ? 13.914 10.484 -4.805 1 96.62 84 GLY B CA 1
ATOM 2428 C C . GLY B 1 84 ? 14.242 11.82 -4.156 1 96.62 84 GLY B C 1
ATOM 2429 O O . GLY B 1 84 ? 13.656 12.844 -4.508 1 96.62 84 GLY B O 1
ATOM 2430 N N . SER B 1 85 ? 15.141 11.758 -3.234 1 95.06 85 SER B N 1
ATOM 2431 C CA . SER B 1 85 ? 15.562 12.984 -2.578 1 95.06 85 SER B CA 1
ATOM 2432 C C . SER B 1 85 ? 16.266 13.922 -3.557 1 95.06 85 SER B C 1
ATOM 2434 O O . SER B 1 85 ? 15.992 15.117 -3.592 1 95.06 85 SER B O 1
ATOM 2436 N N . ALA B 1 86 ? 17.188 13.391 -4.344 1 94.19 86 ALA B N 1
ATOM 2437 C CA . ALA B 1 86 ? 17.922 14.188 -5.312 1 94.19 86 ALA B CA 1
ATOM 2438 C C . ALA B 1 86 ? 16.984 14.836 -6.324 1 94.19 86 ALA B C 1
ATOM 2440 O O . ALA B 1 86 ? 17.078 16.031 -6.59 1 94.19 86 ALA B O 1
ATOM 2441 N N . LEU B 1 87 ? 16.109 14.07 -6.832 1 94.56 87 LEU B N 1
ATOM 2442 C CA . LEU B 1 87 ? 15.148 14.578 -7.809 1 94.56 87 LEU B CA 1
ATOM 2443 C C . LEU B 1 87 ? 14.18 15.562 -7.164 1 94.56 87 LEU B C 1
ATOM 2445 O O . LEU B 1 87 ? 13.797 16.562 -7.781 1 94.56 87 LEU B O 1
ATOM 2449 N N . GLY B 1 88 ? 13.719 15.195 -5.941 1 93.56 88 GLY B N 1
ATOM 2450 C CA . GLY B 1 88 ? 12.844 16.109 -5.215 1 93.56 88 GLY B CA 1
ATOM 2451 C C . GLY B 1 88 ? 13.461 17.469 -4.98 1 93.56 88 GLY B C 1
ATOM 2452 O O . GLY B 1 88 ? 12.812 18.5 -5.176 1 93.56 88 GLY B O 1
ATOM 2453 N N . PHE B 1 89 ? 14.672 17.438 -4.625 1 90.75 89 PHE B N 1
ATOM 2454 C CA . PHE B 1 89 ? 15.398 18.688 -4.426 1 90.75 89 PHE B CA 1
ATOM 2455 C C . PHE B 1 89 ? 15.531 19.453 -5.742 1 90.75 89 PHE B C 1
ATOM 2457 O O . PHE B 1 89 ? 15.281 20.656 -5.797 1 90.75 89 PHE B O 1
ATOM 2464 N N . ALA B 1 90 ? 15.961 18.734 -6.762 1 90.69 90 ALA B N 1
ATOM 2465 C CA . ALA B 1 90 ? 16.203 19.375 -8.055 1 90.69 90 ALA B CA 1
ATOM 2466 C C . ALA B 1 90 ? 14.906 19.969 -8.609 1 90.69 90 ALA B C 1
ATOM 2468 O O . ALA B 1 90 ? 14.898 21.109 -9.094 1 90.69 90 ALA B O 1
ATOM 2469 N N . THR B 1 91 ? 13.852 19.266 -8.523 1 92 91 THR B N 1
ATOM 2470 C CA . THR B 1 91 ? 12.594 19.75 -9.086 1 92 91 THR B CA 1
ATOM 2471 C C . THR B 1 91 ? 11.977 20.812 -8.188 1 92 91 THR B C 1
ATOM 2473 O O . THR B 1 91 ? 11.258 21.703 -8.664 1 92 91 THR B O 1
ATOM 2476 N N . GLY B 1 92 ? 12.195 20.703 -6.914 1 87.81 92 GLY B N 1
ATOM 2477 C CA . GLY B 1 92 ? 11.727 21.734 -6.012 1 87.81 92 GLY B CA 1
ATOM 2478 C C . GLY B 1 92 ? 12.445 23.062 -6.191 1 87.81 92 GLY B C 1
ATOM 2479 O O . GLY B 1 92 ? 11.859 24.125 -6 1 87.81 92 GLY B O 1
ATOM 2480 N N . TYR B 1 93 ? 13.641 23 -6.566 1 84.69 93 TYR B N 1
ATOM 2481 C CA . TYR B 1 93 ? 14.484 24.188 -6.691 1 84.69 93 TYR B CA 1
ATOM 2482 C C . TYR B 1 93 ? 14.383 24.781 -8.094 1 84.69 93 TYR B C 1
ATOM 2484 O O . TYR B 1 93 ? 14.477 26 -8.273 1 84.69 93 TYR B O 1
ATOM 2492 N N . LEU B 1 94 ? 14.305 23.922 -9.109 1 87 94 LEU B N 1
ATOM 2493 C CA . LEU B 1 94 ? 14.312 24.359 -10.5 1 87 94 LEU B CA 1
ATOM 2494 C C . LEU B 1 94 ? 12.93 24.219 -11.125 1 87 94 LEU B C 1
ATOM 2496 O O . LEU B 1 94 ? 12.508 23.109 -11.461 1 87 94 LEU B O 1
ATOM 2500 N N . PRO B 1 95 ? 12.336 25.25 -11.461 1 84.69 95 PRO B N 1
ATOM 2501 C CA . PRO B 1 95 ? 10.984 25.203 -12.016 1 84.69 95 PRO B CA 1
ATOM 2502 C C . PRO B 1 95 ? 10.922 24.484 -13.367 1 84.69 95 PRO B C 1
ATOM 2504 O O . PRO B 1 95 ? 9.93 23.828 -13.672 1 84.69 95 PRO B O 1
ATOM 2507 N N . LYS B 1 96 ? 11.945 24.688 -14.117 1 85.62 96 LYS B N 1
ATOM 2508 C CA . LYS B 1 96 ? 11.953 24.062 -15.438 1 85.62 96 LYS B CA 1
ATOM 2509 C C . LYS B 1 96 ? 11.984 22.531 -15.312 1 85.62 96 LYS B C 1
ATOM 2511 O O . LYS B 1 96 ? 11.32 21.828 -16.078 1 85.62 96 LYS B O 1
ATOM 2516 N N . LEU B 1 97 ? 12.766 22.094 -14.414 1 88.38 97 LEU B N 1
ATOM 2517 C CA . LEU B 1 97 ? 12.828 20.641 -14.195 1 88.38 97 LEU B CA 1
ATOM 2518 C C . LEU B 1 97 ? 11.523 20.125 -13.602 1 88.38 97 LEU B C 1
ATOM 2520 O O . LEU B 1 97 ? 11.062 19.031 -13.938 1 88.38 97 LEU B O 1
ATOM 2524 N N . SER B 1 98 ? 11 20.906 -12.75 1 88.94 98 SER B N 1
ATOM 2525 C CA . SER B 1 98 ? 9.703 20.562 -12.164 1 88.94 98 SER B CA 1
ATOM 2526 C C . SER B 1 98 ? 8.641 20.375 -13.242 1 88.94 98 SER B C 1
ATOM 2528 O O . SER B 1 98 ? 7.891 19.391 -13.219 1 88.94 98 SER B O 1
ATOM 2530 N N . ALA B 1 99 ? 8.656 21.266 -14.18 1 84.5 99 ALA B N 1
ATOM 2531 C CA . ALA B 1 99 ? 7.668 21.234 -15.25 1 84.5 99 ALA B CA 1
ATOM 2532 C C . ALA B 1 99 ? 7.824 19.984 -16.109 1 84.5 99 ALA B C 1
ATOM 2534 O O . ALA B 1 99 ? 6.84 19.453 -16.625 1 84.5 99 ALA B O 1
ATOM 2535 N N . ALA B 1 100 ? 9.031 19.5 -16.141 1 83.5 100 ALA B N 1
ATOM 2536 C CA . ALA B 1 100 ? 9.312 18.312 -16.969 1 83.5 100 ALA B CA 1
ATOM 2537 C C . ALA B 1 100 ? 8.992 17.031 -16.203 1 83.5 100 ALA B C 1
ATOM 2539 O O . ALA B 1 100 ? 8.461 16.078 -16.781 1 83.5 100 ALA B O 1
ATOM 2540 N N . VAL B 1 101 ? 9.203 16.984 -14.961 1 87.56 101 VAL B N 1
ATOM 2541 C CA . VAL B 1 101 ? 9.156 15.75 -14.18 1 87.56 101 VAL B CA 1
ATOM 2542 C C . VAL B 1 101 ? 7.754 15.562 -13.602 1 87.56 101 VAL B C 1
ATOM 2544 O O . VAL B 1 101 ? 7.246 14.445 -13.539 1 87.56 101 VAL B O 1
ATOM 2547 N N . THR B 1 102 ? 7.094 16.578 -13.258 1 85.19 102 THR B N 1
ATOM 2548 C CA . THR B 1 102 ? 5.82 16.547 -12.539 1 85.19 102 THR B CA 1
ATOM 2549 C C . THR B 1 102 ? 4.758 15.82 -13.367 1 85.19 102 THR B C 1
ATOM 2551 O O . THR B 1 102 ? 4.039 14.961 -12.844 1 85.19 102 THR B O 1
ATOM 2554 N N . PRO B 1 103 ? 4.723 16.062 -14.656 1 80.5 103 PRO B N 1
ATOM 2555 C CA . PRO B 1 103 ? 3.703 15.352 -15.43 1 80.5 103 PRO B CA 1
ATOM 2556 C C . PRO B 1 103 ? 3.936 13.836 -15.469 1 80.5 103 PRO B C 1
ATOM 2558 O O . PRO B 1 103 ? 2.979 13.062 -15.461 1 80.5 103 PRO B O 1
ATOM 2561 N N . VAL B 1 104 ? 5.141 13.422 -15.516 1 83.44 104 VAL B N 1
ATOM 2562 C CA . VAL B 1 104 ? 5.477 12.008 -15.562 1 83.44 104 VAL B CA 1
ATOM 2563 C C . VAL B 1 104 ? 5.094 11.336 -14.242 1 83.44 104 VAL B C 1
ATOM 2565 O O . VAL B 1 104 ? 4.449 10.289 -14.234 1 83.44 104 VAL B O 1
ATOM 2568 N N . VAL B 1 105 ? 5.418 11.984 -13.219 1 84.75 105 VAL B N 1
ATOM 2569 C CA . VAL B 1 105 ? 5.137 11.438 -11.898 1 84.75 105 VAL B CA 1
ATOM 2570 C C . VAL B 1 105 ? 3.631 11.422 -11.648 1 84.75 105 VAL B C 1
ATOM 2572 O O . VAL B 1 105 ? 3.098 10.469 -11.078 1 84.75 105 VAL B O 1
ATOM 2575 N N . SER B 1 106 ? 2.963 12.445 -12.102 1 80.25 106 SER B N 1
ATOM 2576 C CA . SER B 1 106 ? 1.515 12.539 -11.945 1 80.25 106 SER B CA 1
ATOM 2577 C C . SER B 1 106 ? 0.803 11.414 -12.688 1 80.25 106 SER B C 1
ATOM 2579 O O . SER B 1 106 ? -0.262 10.961 -12.266 1 80.25 106 SER B O 1
ATOM 2581 N N . PHE B 1 107 ? 1.418 10.977 -13.734 1 78.75 107 PHE B N 1
ATOM 2582 C CA . PHE B 1 107 ? 0.854 9.883 -14.516 1 78.75 107 PHE B CA 1
ATOM 2583 C C . PHE B 1 107 ? 1.124 8.539 -13.852 1 78.75 107 PHE B C 1
ATOM 2585 O O . PHE B 1 107 ? 0.296 7.629 -13.914 1 78.75 107 PHE B O 1
ATOM 2592 N N . LEU B 1 108 ? 2.193 8.367 -13.25 1 85.19 108 LEU B N 1
ATOM 2593 C CA . LEU B 1 108 ? 2.627 7.09 -12.688 1 85.19 108 LEU B CA 1
ATOM 2594 C C . LEU B 1 108 ? 2.059 6.891 -11.289 1 85.19 108 LEU B C 1
ATOM 2596 O O . LEU B 1 108 ? 1.824 5.754 -10.867 1 85.19 108 LEU B O 1
ATOM 2600 N N . ARG B 1 109 ? 1.774 7.965 -10.641 1 85.12 109 ARG B N 1
ATOM 2601 C CA . ARG B 1 109 ? 1.437 7.949 -9.219 1 85.12 109 ARG B CA 1
ATOM 2602 C C . ARG B 1 109 ? 0.132 7.199 -8.977 1 85.12 109 ARG B C 1
ATOM 2604 O O . ARG B 1 109 ? -0.009 6.5 -7.969 1 85.12 109 ARG B O 1
ATOM 2611 N N . PRO B 1 110 ? -0.799 7.328 -9.93 1 84.38 110 PRO B N 1
ATOM 2612 C CA . PRO B 1 110 ? -2.066 6.637 -9.68 1 84.38 110 PRO B CA 1
ATOM 2613 C C . PRO B 1 110 ? -1.947 5.121 -9.805 1 84.38 110 PRO B C 1
ATOM 2615 O O . PRO B 1 110 ? -2.832 4.387 -9.352 1 84.38 110 PRO B O 1
ATOM 2618 N N . ILE B 1 111 ? -0.953 4.617 -10.422 1 89.19 111 ILE B N 1
ATOM 2619 C CA . ILE B 1 111 ? -0.72 3.182 -10.555 1 89.19 111 ILE B CA 1
ATOM 2620 C C . ILE B 1 111 ? -0.049 2.65 -9.289 1 89.19 111 ILE B C 1
ATOM 2622 O O . ILE B 1 111 ? 1.096 2.998 -8.992 1 89.19 111 ILE B O 1
ATOM 2626 N N . PRO B 1 112 ? -0.718 1.818 -8.586 1 90.19 112 PRO B N 1
ATOM 2627 C CA . PRO B 1 112 ? -0.047 1.23 -7.422 1 90.19 112 PRO B CA 1
ATOM 2628 C C . PRO B 1 112 ? 1.248 0.511 -7.789 1 90.19 112 PRO B C 1
ATOM 2630 O O . PRO B 1 112 ? 1.271 -0.28 -8.734 1 90.19 112 PRO B O 1
ATOM 2633 N N . ALA B 1 113 ? 2.229 0.797 -7.082 1 89.94 113 ALA B N 1
ATOM 2634 C CA . ALA B 1 113 ? 3.535 0.221 -7.387 1 89.94 113 ALA B CA 1
ATOM 2635 C C . ALA B 1 113 ? 3.475 -1.304 -7.387 1 89.94 113 ALA B C 1
ATOM 2637 O O . ALA B 1 113 ? 4.184 -1.958 -8.156 1 89.94 113 ALA B O 1
ATOM 2638 N N . ILE B 1 114 ? 2.658 -1.818 -6.625 1 90.88 114 ILE B N 1
ATOM 2639 C CA . ILE B 1 114 ? 2.527 -3.266 -6.508 1 90.88 114 ILE B CA 1
ATOM 2640 C C . ILE B 1 114 ? 2.055 -3.852 -7.836 1 90.88 114 ILE B C 1
ATOM 2642 O O . ILE B 1 114 ? 2.359 -5 -8.156 1 90.88 114 ILE B O 1
ATOM 2646 N N . ALA B 1 115 ? 1.323 -3.082 -8.586 1 94.19 115 ALA B N 1
ATOM 2647 C CA . ALA B 1 115 ? 0.809 -3.551 -9.867 1 94.19 115 ALA B CA 1
ATOM 2648 C C . ALA B 1 115 ? 1.939 -3.748 -10.875 1 94.19 115 ALA B C 1
ATOM 2650 O O . ALA B 1 115 ? 1.747 -4.375 -11.922 1 94.19 115 ALA B O 1
ATOM 2651 N N . LEU B 1 116 ? 3.098 -3.266 -10.555 1 94.19 116 LEU B N 1
ATOM 2652 C CA . LEU B 1 116 ? 4.238 -3.354 -11.461 1 94.19 116 LEU B CA 1
ATOM 2653 C C . LEU B 1 116 ? 5.027 -4.637 -11.227 1 94.19 116 LEU B C 1
ATOM 2655 O O . LEU B 1 116 ? 5.953 -4.949 -11.977 1 94.19 116 LEU B O 1
ATOM 2659 N N . VAL B 1 117 ? 4.594 -5.43 -10.289 1 92.5 117 VAL B N 1
ATOM 2660 C CA . VAL B 1 117 ? 5.332 -6.633 -9.914 1 92.5 117 VAL B CA 1
ATOM 2661 C C . VAL B 1 117 ? 5.414 -7.578 -11.109 1 92.5 117 VAL B C 1
ATOM 2663 O O . VAL B 1 117 ? 6.5 -8.031 -11.484 1 92.5 117 VAL B O 1
ATOM 2666 N N . PRO B 1 118 ? 4.301 -7.855 -11.797 1 92.5 118 PRO B N 1
ATOM 2667 C CA . PRO B 1 118 ? 4.406 -8.758 -12.953 1 92.5 118 PRO B CA 1
ATOM 2668 C C . PRO B 1 118 ? 5.309 -8.203 -14.055 1 92.5 118 PRO B C 1
ATOM 2670 O O . PRO B 1 118 ? 6.035 -8.961 -14.695 1 92.5 118 PRO B O 1
ATOM 2673 N N . LEU B 1 119 ? 5.219 -6.934 -14.234 1 92.56 119 LEU B N 1
ATOM 2674 C CA . LEU B 1 119 ? 6.059 -6.316 -15.258 1 92.56 119 LEU B CA 1
ATOM 2675 C C . LEU B 1 119 ? 7.531 -6.398 -14.875 1 92.56 119 LEU B C 1
ATOM 2677 O O . LEU B 1 119 ? 8.375 -6.723 -15.711 1 92.56 119 LEU B O 1
ATOM 2681 N N . ALA B 1 120 ? 7.824 -6.094 -13.648 1 91.75 120 ALA B N 1
ATOM 2682 C CA . ALA B 1 120 ? 9.195 -6.191 -13.156 1 91.75 120 ALA B CA 1
ATOM 2683 C C . ALA B 1 120 ? 9.734 -7.613 -13.305 1 91.75 120 ALA B C 1
ATOM 2685 O O . ALA B 1 120 ? 10.883 -7.812 -13.695 1 91.75 120 ALA B O 1
ATOM 2686 N N . THR B 1 121 ? 8.867 -8.547 -12.992 1 88.31 121 THR B N 1
ATOM 2687 C CA . THR B 1 121 ? 9.258 -9.945 -13.117 1 88.31 121 THR B CA 1
ATOM 2688 C C . THR B 1 121 ? 9.469 -10.32 -14.578 1 88.31 121 THR B C 1
ATOM 2690 O O . THR B 1 121 ? 10.383 -11.07 -14.906 1 88.31 121 THR B O 1
ATOM 2693 N N . ALA B 1 122 ? 8.648 -9.812 -15.406 1 87.75 122 ALA B N 1
ATOM 2694 C CA . ALA B 1 122 ? 8.781 -10.086 -16.844 1 87.75 122 ALA B CA 1
ATOM 2695 C C . ALA B 1 122 ? 10.07 -9.492 -17.391 1 87.75 122 ALA B C 1
ATOM 2697 O O . ALA B 1 122 ? 10.727 -10.102 -18.234 1 87.75 122 ALA B O 1
ATOM 2698 N N . TRP B 1 123 ? 10.469 -8.32 -16.891 1 87.75 123 TRP B N 1
ATOM 2699 C CA . TRP B 1 123 ? 11.633 -7.598 -17.391 1 87.75 123 TRP B CA 1
ATOM 2700 C C . TRP B 1 123 ? 12.922 -8.195 -16.844 1 87.75 123 TRP B C 1
ATOM 2702 O O . TRP B 1 123 ? 13.914 -8.336 -17.562 1 87.75 123 TRP B O 1
ATOM 2712 N N . PHE B 1 124 ? 12.891 -8.609 -15.562 1 89 124 PHE B N 1
ATOM 2713 C CA . PHE B 1 124 ? 14.156 -8.867 -14.891 1 89 124 PHE B CA 1
ATOM 2714 C C . PHE B 1 124 ? 14.195 -10.281 -14.32 1 89 124 PHE B C 1
ATOM 2716 O O . PHE B 1 124 ? 15.219 -10.727 -13.812 1 89 124 PHE B O 1
ATOM 2723 N N . GLY B 1 125 ? 13.125 -11 -14.492 1 85.5 125 GLY B N 1
ATOM 2724 C CA . GLY B 1 125 ? 13.047 -12.312 -13.875 1 85.5 125 GLY B CA 1
ATOM 2725 C C . GLY B 1 125 ? 12.766 -12.25 -12.383 1 85.5 125 GLY B C 1
ATOM 2726 O O . GLY B 1 125 ? 12.367 -11.203 -11.867 1 85.5 125 GLY B O 1
ATOM 2727 N N . ILE B 1 126 ? 12.922 -13.352 -11.703 1 84.31 126 ILE B N 1
ATOM 2728 C CA . ILE B 1 126 ? 12.57 -13.438 -10.289 1 84.31 126 ILE B CA 1
ATOM 2729 C C . ILE B 1 126 ? 13.812 -13.188 -9.438 1 84.31 126 ILE B C 1
ATOM 2731 O O . ILE B 1 126 ? 13.797 -13.422 -8.227 1 84.31 126 ILE B O 1
ATOM 2735 N N . GLY B 1 127 ? 14.852 -12.727 -10.094 1 88.56 127 GLY B N 1
ATOM 2736 C CA . GLY B 1 127 ? 16.078 -12.406 -9.383 1 88.56 127 GLY B CA 1
ATOM 2737 C C . GLY B 1 127 ? 15.945 -11.188 -8.492 1 88.56 127 GLY B C 1
ATOM 2738 O O . GLY B 1 127 ? 14.867 -10.609 -8.375 1 88.56 127 GLY B O 1
ATOM 2739 N N . GLU B 1 128 ? 17.016 -10.758 -7.844 1 94.06 128 GLU B N 1
ATOM 2740 C CA . GLU B 1 128 ? 17.016 -9.695 -6.844 1 94.06 128 GLU B CA 1
ATOM 2741 C C . GLU B 1 128 ? 16.766 -8.328 -7.484 1 94.06 128 GLU B C 1
ATOM 2743 O O . GLU B 1 128 ? 16.188 -7.438 -6.855 1 94.06 128 GLU B O 1
ATOM 2748 N N . THR B 1 129 ? 17.141 -8.211 -8.695 1 93.31 129 THR B N 1
ATOM 2749 C CA . THR B 1 129 ? 17.047 -6.922 -9.383 1 93.31 129 THR B CA 1
ATOM 2750 C C . THR B 1 129 ? 15.609 -6.445 -9.469 1 93.31 129 THR B C 1
ATOM 2752 O O . THR B 1 129 ? 15.312 -5.281 -9.172 1 93.31 129 THR B O 1
ATOM 2755 N N . ALA B 1 130 ? 14.672 -7.344 -9.844 1 93.19 130 ALA B N 1
ATOM 2756 C CA . ALA B 1 130 ? 13.266 -6.977 -9.969 1 93.19 130 ALA B CA 1
ATOM 2757 C C . ALA B 1 130 ? 12.711 -6.465 -8.641 1 93.19 130 ALA B C 1
ATOM 2759 O O . ALA B 1 130 ? 12.055 -5.422 -8.594 1 93.19 130 ALA B O 1
ATOM 2760 N N . LYS B 1 131 ? 12.992 -7.145 -7.59 1 95.56 131 LYS B N 1
ATOM 2761 C CA . LYS B 1 131 ? 12.461 -6.801 -6.273 1 95.56 131 LYS B CA 1
ATOM 2762 C C . LYS B 1 131 ? 13.07 -5.504 -5.754 1 95.56 131 LYS B C 1
ATOM 2764 O O . LYS B 1 131 ? 12.352 -4.629 -5.258 1 95.56 131 LYS B O 1
ATOM 2769 N N . ARG B 1 132 ? 14.359 -5.309 -5.965 1 96.19 132 ARG B N 1
ATOM 2770 C CA . ARG B 1 132 ? 15.055 -4.113 -5.496 1 96.19 132 ARG B CA 1
ATOM 2771 C C . ARG B 1 132 ? 14.586 -2.873 -6.242 1 96.19 132 ARG B C 1
ATOM 2773 O O . ARG B 1 132 ? 14.352 -1.827 -5.637 1 96.19 132 ARG B O 1
ATOM 2780 N N . LEU B 1 133 ? 14.438 -3.01 -7.469 1 95.06 133 LEU B N 1
ATOM 2781 C CA . LEU B 1 133 ? 14.047 -1.868 -8.289 1 95.06 133 LEU B CA 1
ATOM 2782 C C . LEU B 1 133 ? 12.594 -1.481 -8.016 1 95.06 133 LEU B C 1
ATOM 2784 O O . LEU B 1 133 ? 12.242 -0.299 -8.055 1 95.06 133 LEU B O 1
ATOM 2788 N N . LEU B 1 134 ? 11.781 -2.488 -7.797 1 95.38 134 LEU B N 1
ATOM 2789 C CA . LEU B 1 134 ? 10.391 -2.199 -7.469 1 95.38 134 LEU B CA 1
ATOM 2790 C C . LEU B 1 134 ? 10.289 -1.411 -6.168 1 95.38 134 LEU B C 1
ATOM 2792 O O . LEU B 1 134 ? 9.547 -0.43 -6.086 1 95.38 134 LEU B O 1
ATOM 2796 N N . ILE B 1 135 ? 11.016 -1.87 -5.164 1 97.5 135 ILE B N 1
ATOM 2797 C CA . ILE B 1 135 ? 11.031 -1.176 -3.883 1 97.5 135 ILE B CA 1
ATOM 2798 C C . ILE B 1 135 ? 11.586 0.236 -4.066 1 97.5 135 ILE B C 1
ATOM 2800 O O . ILE B 1 135 ? 11.016 1.205 -3.562 1 97.5 135 ILE B O 1
ATOM 2804 N N . ALA B 1 136 ? 12.656 0.34 -4.828 1 97.88 136 ALA B N 1
ATOM 2805 C CA . ALA B 1 136 ? 13.258 1.643 -5.094 1 97.88 136 ALA B CA 1
ATOM 2806 C C . ALA B 1 136 ? 12.273 2.576 -5.789 1 97.88 136 ALA B C 1
ATOM 2808 O O . ALA B 1 136 ? 12.188 3.758 -5.453 1 97.88 136 ALA B O 1
ATOM 2809 N N . TYR B 1 137 ? 11.594 2.049 -6.73 1 96.5 137 TYR B N 1
ATOM 2810 C CA . TYR B 1 137 ? 10.609 2.824 -7.484 1 96.5 137 TYR B CA 1
ATOM 2811 C C . TYR B 1 137 ? 9.531 3.383 -6.566 1 96.5 137 TYR B C 1
ATOM 2813 O O . TYR B 1 137 ? 9.219 4.574 -6.617 1 96.5 137 TYR B O 1
ATOM 2821 N N . ALA B 1 138 ? 8.984 2.516 -5.754 1 96.06 138 ALA B N 1
ATOM 2822 C CA . ALA B 1 138 ? 7.934 2.932 -4.824 1 96.06 138 ALA B CA 1
ATOM 2823 C C . ALA B 1 138 ? 8.445 4.004 -3.865 1 96.06 138 ALA B C 1
ATOM 2825 O O . ALA B 1 138 ? 7.766 5.008 -3.635 1 96.06 138 ALA B O 1
ATOM 2826 N N . VAL B 1 139 ? 9.586 3.805 -3.34 1 97.31 139 VAL B N 1
ATOM 2827 C CA . VAL B 1 139 ? 10.188 4.73 -2.383 1 97.31 139 VAL B CA 1
ATOM 2828 C C . VAL B 1 139 ? 10.523 6.047 -3.08 1 97.31 139 VAL B C 1
ATOM 2830 O O . VAL B 1 139 ? 10.328 7.125 -2.514 1 97.31 139 VAL B O 1
ATOM 2833 N N . LEU B 1 140 ? 11.031 5.973 -4.281 1 97.25 140 LEU B N 1
ATOM 2834 C CA . LEU B 1 140 ? 11.391 7.16 -5.051 1 97.25 140 LEU B CA 1
ATOM 2835 C C . LEU B 1 140 ? 10.188 8.086 -5.207 1 97.25 140 LEU B C 1
ATOM 2837 O O . LEU B 1 140 ? 10.289 9.289 -4.957 1 97.25 140 LEU B O 1
ATOM 2841 N N . LEU B 1 141 ? 9.117 7.551 -5.605 1 95 141 LEU B N 1
ATOM 2842 C CA . LEU B 1 141 ? 7.93 8.359 -5.832 1 95 141 LEU B CA 1
ATOM 2843 C C . LEU B 1 141 ? 7.461 9.016 -4.539 1 95 141 LEU B C 1
ATOM 2845 O O . LEU B 1 141 ? 7.125 10.203 -4.523 1 95 141 LEU B O 1
ATOM 2849 N N . ALA B 1 142 ? 7.449 8.25 -3.475 1 93.94 142 ALA B N 1
ATOM 2850 C CA . ALA B 1 142 ? 7.012 8.742 -2.17 1 93.94 142 ALA B CA 1
ATOM 2851 C C . ALA B 1 142 ? 7.938 9.844 -1.662 1 93.94 142 ALA B C 1
ATOM 2853 O O . ALA B 1 142 ? 7.477 10.898 -1.234 1 93.94 142 ALA B O 1
ATOM 2854 N N . VAL B 1 143 ? 9.164 9.586 -1.747 1 95.69 143 VAL B N 1
ATOM 2855 C CA . VAL B 1 143 ? 10.164 10.516 -1.225 1 95.69 143 VAL B CA 1
ATOM 2856 C C . VAL B 1 143 ? 10.211 11.773 -2.094 1 95.69 143 VAL B C 1
ATOM 2858 O O . VAL B 1 143 ? 10.312 12.883 -1.58 1 95.69 143 VAL B O 1
ATOM 2861 N N . TRP B 1 144 ? 10.172 11.562 -3.414 1 95.81 144 TRP B N 1
ATOM 2862 C CA . TRP B 1 144 ? 10.18 12.695 -4.328 1 95.81 144 TRP B CA 1
ATOM 2863 C C . TRP B 1 144 ? 9.07 13.68 -3.982 1 95.81 144 TRP B C 1
ATOM 2865 O O . TRP B 1 144 ? 9.305 14.891 -3.902 1 95.81 144 TRP B O 1
ATOM 2875 N N . LEU B 1 145 ? 7.918 13.203 -3.799 1 92.56 145 LEU B N 1
ATOM 2876 C CA . LEU B 1 145 ? 6.754 14.047 -3.545 1 92.56 145 LEU B CA 1
ATOM 2877 C C . LEU B 1 145 ? 6.961 14.891 -2.293 1 92.56 145 LEU B C 1
ATOM 2879 O O . LEU B 1 145 ? 6.738 16.109 -2.314 1 92.56 145 LEU B O 1
ATOM 2883 N N . TYR B 1 146 ? 7.441 14.297 -1.229 1 92.88 146 TYR B N 1
ATOM 2884 C CA . TYR B 1 146 ? 7.613 14.984 0.045 1 92.88 146 TYR B CA 1
ATOM 2885 C C . TYR B 1 146 ? 8.75 16 -0.033 1 92.88 146 TYR B C 1
ATOM 2887 O O . TYR B 1 146 ? 8.609 17.141 0.428 1 92.88 146 TYR B O 1
ATOM 2895 N N . VAL B 1 147 ? 9.797 15.594 -0.649 1 92.56 147 VAL B N 1
ATOM 2896 C CA . VAL B 1 147 ? 10.961 16.469 -0.739 1 92.56 147 VAL B CA 1
ATOM 2897 C C . VAL B 1 147 ? 10.664 17.625 -1.692 1 92.56 147 VAL B C 1
ATOM 2899 O O . VAL B 1 147 ? 10.977 18.781 -1.397 1 92.56 147 VAL B O 1
ATOM 2902 N N . HIS B 1 148 ? 10.094 17.266 -2.834 1 93.06 148 HIS B N 1
ATOM 2903 C CA . HIS B 1 148 ? 9.711 18.312 -3.787 1 93.06 148 HIS B CA 1
ATOM 2904 C C . HIS B 1 148 ? 8.82 19.359 -3.133 1 93.06 148 HIS B C 1
ATOM 2906 O O . HIS B 1 148 ? 9.07 20.562 -3.262 1 93.06 148 HIS B O 1
ATOM 2912 N N . ASP B 1 149 ? 7.832 18.953 -2.438 1 90.5 149 ASP B N 1
ATOM 2913 C CA . ASP B 1 149 ? 6.906 19.859 -1.772 1 90.5 149 ASP B CA 1
ATOM 2914 C C . ASP B 1 149 ? 7.613 20.688 -0.698 1 90.5 149 ASP B C 1
ATOM 2916 O O . ASP B 1 149 ? 7.363 21.891 -0.559 1 90.5 149 ASP B O 1
ATOM 2920 N N . GLY B 1 150 ? 8.398 20.047 0.068 1 87.81 150 GLY B N 1
ATOM 2921 C CA . GLY B 1 150 ? 9.141 20.719 1.12 1 87.81 150 GLY B CA 1
ATOM 2922 C C . GLY B 1 150 ? 10.078 21.797 0.595 1 87.81 150 GLY B C 1
ATOM 2923 O O . GLY B 1 150 ? 10.141 22.891 1.143 1 87.81 150 GLY B O 1
ATOM 2924 N N . VAL B 1 151 ? 10.75 21.5 -0.458 1 87.31 151 VAL B N 1
ATOM 2925 C CA . VAL B 1 151 ? 11.711 22.422 -1.041 1 87.31 151 VAL B CA 1
ATOM 2926 C C . VAL B 1 151 ? 10.977 23.578 -1.739 1 87.31 151 VAL B C 1
ATOM 2928 O O . VAL B 1 151 ? 11.406 24.719 -1.674 1 87.31 151 VAL B O 1
ATOM 2931 N N . SER B 1 152 ? 9.914 23.266 -2.375 1 87.69 152 SER B N 1
ATOM 2932 C CA . SER B 1 152 ? 9.156 24.266 -3.125 1 87.69 152 SER B CA 1
ATOM 2933 C C . SER B 1 152 ? 8.547 25.312 -2.195 1 87.69 152 SER B C 1
ATOM 2935 O O . SER B 1 152 ? 8.211 26.406 -2.629 1 87.69 152 SER B O 1
ATOM 2937 N N . ARG B 1 153 ? 8.414 24.984 -0.994 1 84.56 153 ARG B N 1
ATOM 2938 C CA . ARG B 1 153 ? 7.785 25.891 -0.038 1 84.56 153 ARG B CA 1
ATOM 2939 C C . ARG B 1 153 ? 8.812 26.828 0.588 1 84.56 153 ARG B C 1
ATOM 2941 O O . ARG B 1 153 ? 8.453 27.797 1.252 1 84.56 153 ARG B O 1
ATOM 2948 N N . VAL B 1 154 ? 10.039 26.516 0.414 1 76.19 154 VAL B N 1
ATOM 2949 C CA . VAL B 1 154 ? 11.078 27.391 0.95 1 76.19 154 VAL B CA 1
ATOM 2950 C C . VAL B 1 154 ? 11.133 28.688 0.148 1 76.19 154 VAL B C 1
ATOM 2952 O O . VAL B 1 154 ? 11.25 28.656 -1.079 1 76.19 154 VAL B O 1
ATOM 2955 N N . PRO B 1 155 ? 10.781 29.781 0.807 1 69.5 155 PRO B N 1
ATOM 2956 C CA . PRO B 1 155 ? 10.773 31.062 0.106 1 69.5 155 PRO B CA 1
ATOM 2957 C C . PRO B 1 155 ? 12.07 31.344 -0.643 1 69.5 155 PRO B C 1
ATOM 2959 O O . PRO B 1 155 ? 13.156 31.141 -0.096 1 69.5 155 PRO B O 1
ATOM 2962 N N . VAL B 1 156 ? 11.93 31.609 -1.884 1 62.78 156 VAL B N 1
ATOM 2963 C CA . VAL B 1 156 ? 13.031 31.938 -2.783 1 62.78 156 VAL B CA 1
ATOM 2964 C C . VAL B 1 156 ? 13.828 33.094 -2.213 1 62.78 156 VAL B C 1
ATOM 2966 O O . VAL B 1 156 ? 15.031 33.25 -2.482 1 62.78 156 VAL B O 1
ATOM 2969 N N . SER B 1 157 ? 13.055 33.875 -1.497 1 61.59 157 SER B N 1
ATOM 2970 C CA . SER B 1 157 ? 13.719 35.031 -0.906 1 61.59 157 SER B CA 1
ATOM 2971 C C . SER B 1 157 ? 14.898 34.625 -0.032 1 61.59 157 SER B C 1
ATOM 2973 O O . SER B 1 157 ? 15.922 35.312 0.003 1 61.59 157 SER B O 1
ATOM 2975 N N . HIS B 1 158 ? 14.688 33.594 0.632 1 59.03 158 HIS B N 1
ATOM 2976 C CA . HIS B 1 158 ? 15.789 33.094 1.445 1 59.03 158 HIS B CA 1
ATOM 2977 C C . HIS B 1 158 ? 16.953 32.625 0.573 1 59.03 158 HIS B C 1
ATOM 2979 O O . HIS B 1 158 ? 18.125 32.812 0.94 1 59.03 158 HIS B O 1
ATOM 2985 N N . LEU B 1 159 ? 16.578 32.25 -0.604 1 58.88 159 LEU B N 1
ATOM 2986 C CA . LEU B 1 159 ? 17.609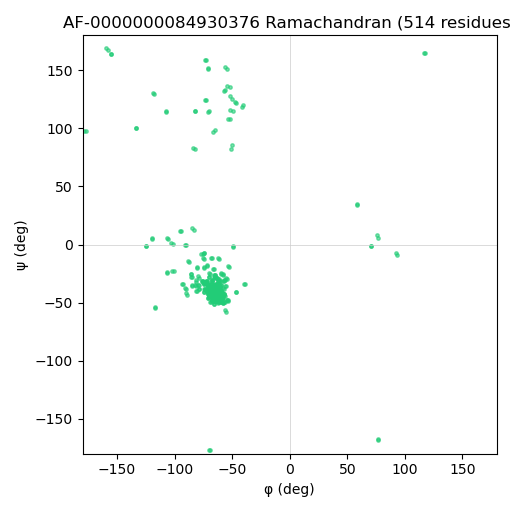 31.812 -1.543 1 58.88 159 LEU B CA 1
ATOM 2987 C C . LEU B 1 159 ? 18.281 33 -2.205 1 58.88 159 LEU B C 1
ATOM 2989 O O . LEU B 1 159 ? 19.5 33 -2.416 1 58.88 159 LEU B O 1
ATOM 2993 N N . ARG B 1 160 ? 17.469 33.906 -2.498 1 59.34 160 ARG B N 1
ATOM 2994 C CA . ARG B 1 160 ? 18.016 35.125 -3.086 1 59.34 160 ARG B CA 1
ATOM 2995 C C . ARG B 1 160 ? 18.906 35.844 -2.096 1 59.34 160 ARG B C 1
ATOM 2997 O O . ARG B 1 160 ? 19.953 36.406 -2.479 1 59.34 160 ARG B O 1
ATOM 3004 N N . ALA B 1 161 ? 18.453 35.812 -0.947 1 57.81 161 ALA B N 1
ATOM 3005 C CA . ALA B 1 161 ? 19.266 36.5 0.061 1 57.81 161 ALA B CA 1
ATOM 3006 C C . ALA B 1 161 ? 20.641 35.844 0.17 1 57.81 161 ALA B C 1
ATOM 3008 O O . ALA B 1 161 ? 21.656 36.531 0.325 1 57.81 161 ALA B O 1
ATOM 3009 N N . ALA B 1 162 ? 20.672 34.625 -0.039 1 57.75 162 ALA B N 1
ATOM 3010 C CA . ALA B 1 162 ? 21.953 33.938 0.031 1 57.75 162 ALA B CA 1
ATOM 3011 C C . ALA B 1 162 ? 22.797 34.219 -1.201 1 57.75 162 ALA B C 1
ATOM 3013 O O . ALA B 1 162 ? 24.031 34.312 -1.114 1 57.75 162 ALA B O 1
ATOM 3014 N N . ARG B 1 163 ? 22.156 34.406 -2.332 1 60.62 163 ARG B N 1
ATOM 3015 C CA . ARG B 1 163 ? 22.859 34.781 -3.559 1 60.62 163 ARG B CA 1
ATOM 3016 C C . ARG B 1 163 ? 23.5 36.156 -3.436 1 60.62 163 ARG B C 1
ATOM 3018 O O . ARG B 1 163 ? 24.609 36.375 -3.92 1 60.62 163 ARG B O 1
ATOM 3025 N N . THR B 1 164 ? 22.734 37.031 -2.805 1 58.72 164 THR B N 1
ATOM 3026 C CA . THR B 1 164 ? 23.25 38.375 -2.658 1 58.72 164 THR B CA 1
ATOM 3027 C C . THR B 1 164 ? 24.484 38.406 -1.766 1 58.72 164 THR B C 1
ATOM 3029 O O . THR B 1 164 ? 25.375 39.219 -1.94 1 58.72 164 THR B O 1
ATOM 3032 N N . LEU B 1 165 ? 24.516 37.438 -0.882 1 57.97 165 LEU B N 1
ATOM 3033 C CA . LEU B 1 165 ? 25.672 37.438 0.014 1 57.97 165 LEU B CA 1
ATOM 3034 C C . LEU B 1 165 ? 26.859 36.719 -0.639 1 57.97 165 LEU B C 1
ATOM 3036 O O . LEU B 1 165 ? 27.906 36.562 -0.018 1 57.97 165 LEU B O 1
ATOM 3040 N N . GLY B 1 166 ? 26.734 36.5 -1.943 1 60.06 166 GLY B N 1
ATOM 3041 C CA . GLY B 1 166 ? 27.859 35.969 -2.705 1 60.06 166 GLY B CA 1
ATOM 3042 C C . GLY B 1 166 ? 28.078 34.469 -2.484 1 60.06 166 GLY B C 1
ATOM 3043 O O . GLY B 1 166 ? 29.156 33.938 -2.77 1 60.06 166 GLY B O 1
ATOM 3044 N N . ALA B 1 167 ? 27.188 33.812 -1.749 1 62.12 167 ALA B N 1
ATOM 3045 C CA . ALA B 1 167 ? 27.453 32.406 -1.469 1 62.12 167 ALA B CA 1
ATOM 3046 C C . ALA B 1 167 ? 27.234 31.547 -2.715 1 62.12 167 ALA B C 1
ATOM 3048 O O . ALA B 1 167 ? 26.266 31.766 -3.461 1 62.12 167 ALA B O 1
ATOM 3049 N N . PRO B 1 168 ? 28.312 30.828 -3.01 1 66.56 168 PRO B N 1
ATOM 3050 C CA . PRO B 1 168 ? 28.172 29.938 -4.164 1 66.56 168 PRO B CA 1
ATOM 3051 C C . PRO B 1 168 ? 26.969 29 -4.035 1 66.56 168 PRO B C 1
ATOM 3053 O O . PRO B 1 168 ? 26.453 28.797 -2.934 1 66.56 168 PRO B O 1
ATOM 3056 N N . LEU B 1 169 ? 26.391 28.594 -5.125 1 64.56 169 LEU B N 1
ATOM 3057 C CA . LEU B 1 169 ? 25.172 27.797 -5.246 1 64.56 169 LEU B CA 1
ATOM 3058 C C . LEU B 1 169 ? 25.203 26.609 -4.297 1 64.56 169 LEU B C 1
ATOM 3060 O O . LEU B 1 169 ? 24.203 26.281 -3.658 1 64.56 169 LEU B O 1
ATOM 3064 N N . HIS B 1 170 ? 26.359 26.016 -4.211 1 70.25 170 HIS B N 1
ATOM 3065 C CA . HIS B 1 170 ? 26.469 24.828 -3.373 1 70.25 170 HIS B CA 1
ATOM 3066 C C . HIS B 1 170 ? 26.328 25.172 -1.896 1 70.25 170 HIS B C 1
ATOM 3068 O O . HIS B 1 170 ? 25.781 24.406 -1.117 1 70.25 170 HIS B O 1
ATOM 3074 N N . ARG B 1 171 ? 26.812 26.328 -1.523 1 68.06 171 ARG B N 1
ATOM 3075 C CA . ARG B 1 171 ? 26.703 26.75 -0.128 1 68.06 171 ARG B CA 1
ATOM 3076 C C . ARG B 1 171 ? 25.266 27.125 0.221 1 68.06 171 ARG B C 1
ATOM 3078 O O . ARG B 1 171 ? 24.797 26.828 1.322 1 68.06 171 ARG B O 1
ATOM 3085 N N . ARG B 1 172 ? 24.688 27.75 -0.737 1 67.75 172 ARG B N 1
ATOM 3086 C CA . ARG B 1 172 ? 23.281 28.078 -0.536 1 67.75 172 ARG B CA 1
ATOM 3087 C C . ARG B 1 172 ? 22.438 26.828 -0.368 1 67.75 172 ARG B C 1
ATOM 3089 O O . ARG B 1 172 ? 21.531 26.781 0.463 1 67.75 172 ARG B O 1
ATOM 3096 N N . PHE B 1 173 ? 22.859 25.891 -1.11 1 70.31 173 PHE B N 1
ATOM 3097 C CA . PHE B 1 173 ? 22.141 24.609 -1.056 1 70.31 173 PHE B CA 1
ATOM 3098 C C . PHE B 1 173 ? 22.359 23.922 0.29 1 70.31 173 PHE B C 1
ATOM 3100 O O . PHE B 1 173 ? 21.406 23.5 0.935 1 70.31 173 PHE B O 1
ATOM 3107 N N . THR B 1 174 ? 23.5 23.844 0.64 1 72.56 174 THR B N 1
ATOM 3108 C CA . THR B 1 174 ? 23.844 23.047 1.811 1 72.56 174 THR B CA 1
ATOM 3109 C C . THR B 1 174 ? 23.547 23.812 3.096 1 72.56 174 THR B C 1
ATOM 3111 O O . THR B 1 174 ? 23.203 23.203 4.117 1 72.56 174 THR B O 1
ATOM 3114 N N . GLU B 1 175 ? 23.578 25.125 3.027 1 70.06 175 GLU B N 1
ATOM 3115 C CA . GLU B 1 175 ? 23.469 25.891 4.266 1 70.06 175 GLU B CA 1
ATOM 3116 C C . GLU B 1 175 ? 22.062 26.453 4.441 1 70.06 175 GLU B C 1
ATOM 3118 O O . GLU B 1 175 ? 21.656 26.781 5.559 1 70.06 175 GLU B O 1
ATOM 3123 N N . VAL B 1 176 ? 21.453 26.562 3.43 1 69.75 176 VAL B N 1
ATOM 3124 C CA . VAL B 1 176 ? 20.141 27.188 3.58 1 69.75 176 VAL B CA 1
ATOM 3125 C C . VAL B 1 176 ? 19.047 26.203 3.191 1 69.75 176 VAL B C 1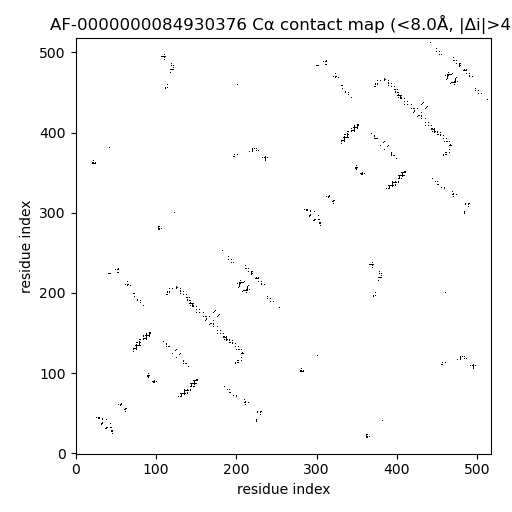
ATOM 3127 O O . VAL B 1 176 ? 18.188 25.859 4.012 1 69.75 176 VAL B O 1
ATOM 3130 N N . LEU B 1 177 ? 19.188 25.688 2.018 1 72.62 177 LEU B N 1
ATOM 3131 C CA . LEU B 1 177 ? 18.109 24.859 1.479 1 72.62 177 LEU B CA 1
ATOM 3132 C C . LEU B 1 177 ? 18.016 23.547 2.229 1 72.62 177 LEU B C 1
ATOM 3134 O O . LEU B 1 177 ? 16.922 23.109 2.594 1 72.62 177 LEU B O 1
ATOM 3138 N N . LEU B 1 178 ? 19.156 22.984 2.434 1 76.81 178 LEU B N 1
ATOM 3139 C CA . LEU B 1 178 ? 19.188 21.656 3.062 1 76.81 178 LEU B CA 1
ATOM 3140 C C . LEU B 1 178 ? 18.656 21.734 4.492 1 76.81 178 LEU B C 1
ATOM 3142 O O . LEU B 1 178 ? 17.797 20.938 4.887 1 76.81 178 LEU B O 1
ATOM 3146 N N . PRO B 1 179 ? 19.172 22.703 5.219 1 76.19 179 PRO B N 1
ATOM 3147 C CA . PRO B 1 179 ? 18.625 22.828 6.57 1 76.19 179 PRO B CA 1
ATOM 3148 C C . PRO B 1 179 ? 17.141 23.172 6.57 1 76.19 179 PRO B C 1
ATOM 3150 O O . PRO B 1 179 ? 16.391 22.688 7.426 1 76.19 179 PRO B O 1
ATOM 3153 N N . ALA B 1 180 ? 16.75 23.984 5.66 1 76.25 180 ALA B N 1
ATOM 3154 C CA . ALA B 1 180 ? 15.344 24.391 5.59 1 76.25 180 ALA B CA 1
ATOM 3155 C C . ALA B 1 180 ? 14.453 23.234 5.156 1 76.25 180 ALA B C 1
ATOM 3157 O O . ALA B 1 180 ? 13.289 23.156 5.555 1 76.25 180 ALA B O 1
ATOM 3158 N N . ALA B 1 181 ? 15.039 22.312 4.457 1 82.5 181 ALA B N 1
ATOM 3159 C CA . ALA B 1 181 ? 14.273 21.188 3.91 1 82.5 181 ALA B CA 1
ATOM 3160 C C . ALA B 1 181 ? 14.469 19.938 4.75 1 82.5 181 ALA B C 1
ATOM 3162 O O . ALA B 1 181 ? 13.859 18.891 4.473 1 82.5 181 ALA B O 1
ATOM 3163 N N . ALA B 1 182 ? 15.234 20 5.781 1 84.56 182 ALA B N 1
ATOM 3164 C CA . ALA B 1 182 ? 15.609 18.844 6.586 1 84.56 182 ALA B CA 1
ATOM 3165 C C . ALA B 1 182 ? 14.375 18.172 7.191 1 84.56 182 ALA B C 1
ATOM 3167 O O . ALA B 1 182 ? 14.242 16.953 7.148 1 84.56 182 ALA B O 1
ATOM 3168 N N . PRO B 1 183 ? 13.43 19 7.773 1 83.94 183 PRO B N 1
ATOM 3169 C CA . PRO B 1 183 ? 12.234 18.359 8.32 1 83.94 183 PRO B CA 1
ATOM 3170 C C . PRO B 1 183 ? 11.43 17.609 7.254 1 83.94 183 PRO B C 1
ATOM 3172 O O . PRO B 1 183 ? 10.914 16.531 7.516 1 83.94 183 PRO B O 1
ATOM 3175 N N . ALA B 1 184 ? 11.43 18.188 6.125 1 87.12 184 ALA B N 1
ATOM 3176 C CA . ALA B 1 184 ? 10.719 17.547 5.02 1 87.12 184 ALA B CA 1
ATOM 3177 C C . ALA B 1 184 ? 11.43 16.266 4.578 1 87.12 184 ALA B C 1
ATOM 3179 O O . ALA B 1 184 ? 10.781 15.273 4.25 1 87.12 184 ALA B O 1
ATOM 3180 N N . LEU B 1 185 ? 12.672 16.328 4.535 1 89.06 185 LEU B N 1
ATOM 3181 C CA . LEU B 1 185 ? 13.453 15.156 4.164 1 89.06 185 LEU B CA 1
ATOM 3182 C C . LEU B 1 185 ? 13.25 14.023 5.168 1 89.06 185 LEU B C 1
ATOM 3184 O O . LEU B 1 185 ? 13.086 12.867 4.781 1 89.06 185 LEU B O 1
ATOM 3188 N N . LEU B 1 186 ? 13.281 14.359 6.438 1 88.69 186 LEU B N 1
ATOM 3189 C CA . LEU B 1 186 ? 13.086 13.344 7.469 1 88.69 186 LEU B CA 1
ATOM 3190 C C . LEU B 1 186 ? 11.695 12.727 7.367 1 88.69 186 LEU B C 1
ATOM 3192 O O . LEU B 1 186 ? 11.539 11.508 7.504 1 88.69 186 LEU B O 1
ATOM 3196 N N . ALA B 1 187 ? 10.758 13.586 7.168 1 89.31 187 ALA B N 1
ATOM 3197 C CA . ALA B 1 187 ? 9.398 13.094 6.977 1 89.31 187 ALA B CA 1
ATOM 3198 C C . ALA B 1 187 ? 9.312 12.188 5.746 1 89.31 187 ALA B C 1
ATOM 3200 O O . ALA B 1 187 ? 8.625 11.164 5.773 1 89.31 187 ALA B O 1
ATOM 3201 N N . ALA B 1 188 ? 10 12.578 4.762 1 93 188 ALA B N 1
ATOM 3202 C CA . ALA B 1 188 ? 10.031 11.805 3.523 1 93 188 ALA B CA 1
ATOM 3203 C C . ALA B 1 188 ? 10.656 10.43 3.75 1 93 188 ALA B C 1
ATOM 3205 O O . ALA B 1 188 ? 10.148 9.422 3.252 1 93 188 ALA B O 1
ATOM 3206 N N . LEU B 1 189 ? 11.695 10.422 4.457 1 92.81 189 LEU B N 1
ATOM 3207 C CA . LEU B 1 189 ? 12.398 9.172 4.703 1 92.81 189 LEU B CA 1
ATOM 3208 C C . LEU B 1 189 ? 11.578 8.242 5.602 1 92.81 189 LEU B C 1
ATOM 3210 O O . LEU B 1 189 ? 11.562 7.031 5.395 1 92.81 189 LEU B O 1
ATOM 3214 N N . ARG B 1 190 ? 10.914 8.797 6.562 1 90.94 190 ARG B N 1
ATOM 3215 C CA . ARG B 1 190 ? 10.031 8 7.41 1 90.94 190 ARG B CA 1
ATOM 3216 C C . ARG B 1 190 ? 8.891 7.398 6.598 1 90.94 190 ARG B C 1
ATOM 3218 O O . ARG B 1 190 ? 8.602 6.203 6.715 1 90.94 190 ARG B O 1
ATOM 3225 N N . TYR B 1 191 ? 8.312 8.164 5.836 1 90.38 191 TYR B N 1
ATOM 3226 C CA . TYR B 1 191 ? 7.238 7.684 4.977 1 90.38 191 TYR B CA 1
ATOM 3227 C C . TYR B 1 191 ? 7.758 6.664 3.971 1 90.38 191 TYR B C 1
ATOM 3229 O O . TYR B 1 191 ? 7.117 5.637 3.73 1 90.38 191 TYR B O 1
ATOM 3237 N N . GLY B 1 192 ? 8.914 6.973 3.41 1 94.94 192 GLY B N 1
ATOM 3238 C CA . GLY B 1 192 ? 9.531 6.07 2.455 1 94.94 192 GLY B CA 1
ATOM 3239 C C . GLY B 1 192 ? 9.828 4.699 3.033 1 94.94 192 GLY B C 1
ATOM 3240 O O . GLY B 1 192 ?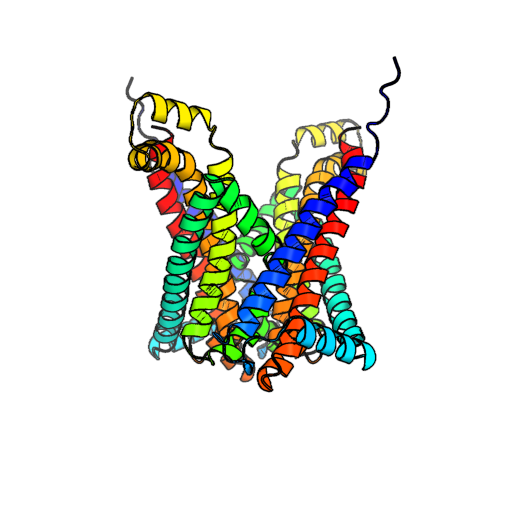 9.742 3.691 2.328 1 94.94 192 GLY B O 1
ATOM 3241 N N . ALA B 1 193 ? 10.188 4.691 4.293 1 94.06 193 ALA B N 1
ATOM 3242 C CA . ALA B 1 193 ? 10.477 3.416 4.945 1 94.06 193 ALA B CA 1
ATOM 3243 C C . ALA B 1 193 ? 9.219 2.553 5.031 1 94.06 193 ALA B C 1
ATOM 3245 O O . ALA B 1 193 ? 9.281 1.337 4.828 1 94.06 193 ALA B O 1
ATOM 3246 N N . SER B 1 194 ? 8.109 3.156 5.359 1 90.62 194 SER B N 1
ATOM 3247 C CA . SER B 1 194 ? 6.844 2.43 5.395 1 90.62 194 SER B CA 1
ATOM 3248 C C . SER B 1 194 ? 6.461 1.919 4.008 1 90.62 194 SER B C 1
ATOM 3250 O O . SER B 1 194 ? 5.984 0.792 3.865 1 90.62 194 SER B O 1
ATOM 3252 N N . VAL B 1 195 ? 6.73 2.699 3.045 1 92.94 195 VAL B N 1
ATOM 3253 C CA . VAL B 1 195 ? 6.438 2.326 1.666 1 92.94 195 VAL B CA 1
ATOM 3254 C C . VAL B 1 195 ? 7.34 1.17 1.241 1 92.94 195 VAL B C 1
ATOM 3256 O O . VAL B 1 195 ? 6.91 0.268 0.521 1 92.94 195 VAL B O 1
ATOM 3259 N N . ALA B 1 196 ? 8.555 1.249 1.705 1 96.44 196 ALA B N 1
ATOM 3260 C CA . ALA B 1 196 ? 9.508 0.187 1.381 1 96.44 196 ALA B CA 1
ATOM 3261 C C . ALA B 1 196 ? 9.023 -1.16 1.911 1 96.44 196 ALA B C 1
ATOM 3263 O O . ALA B 1 196 ? 9.148 -2.184 1.235 1 96.44 196 ALA B O 1
ATOM 3264 N N . LEU B 1 197 ? 8.531 -1.148 3.055 1 93.88 197 LEU B N 1
ATOM 3265 C CA . LEU B 1 197 ? 8.047 -2.391 3.646 1 93.88 197 LEU B CA 1
ATOM 3266 C C . LEU B 1 197 ? 6.863 -2.939 2.861 1 93.88 197 LEU B C 1
ATOM 3268 O O . LEU B 1 197 ? 6.781 -4.145 2.609 1 93.88 197 LEU B O 1
ATOM 3272 N N . LEU B 1 198 ? 5.953 -2.117 2.488 1 92.31 198 LEU B N 1
ATOM 3273 C CA . LEU B 1 198 ? 4.801 -2.525 1.688 1 92.31 198 LEU B CA 1
ATOM 3274 C C . LEU B 1 198 ? 5.25 -3.096 0.347 1 92.31 198 LEU B C 1
ATOM 3276 O O . LEU B 1 198 ? 4.766 -4.148 -0.077 1 92.31 198 LEU B O 1
ATOM 3280 N N . ALA B 1 199 ? 6.129 -2.373 -0.277 1 94.88 199 ALA B N 1
ATOM 3281 C CA . ALA B 1 199 ? 6.645 -2.809 -1.573 1 94.88 199 ALA B CA 1
ATOM 3282 C C . ALA B 1 199 ? 7.418 -4.117 -1.445 1 94.88 199 ALA B C 1
ATOM 3284 O O . ALA B 1 199 ? 7.395 -4.953 -2.354 1 94.88 199 ALA B O 1
ATOM 3285 N N . LEU B 1 200 ? 8.133 -4.242 -0.351 1 96.12 200 LEU B N 1
ATOM 3286 C CA . LEU B 1 200 ? 8.859 -5.477 -0.085 1 96.12 200 LEU B CA 1
ATOM 3287 C C . LEU B 1 200 ? 7.918 -6.676 -0.061 1 96.12 200 LEU B C 1
ATOM 3289 O O . LEU B 1 200 ? 8.18 -7.691 -0.709 1 96.12 200 LEU B O 1
ATOM 3293 N N . VAL B 1 201 ? 6.875 -6.535 0.683 1 95.31 201 VAL B N 1
ATOM 3294 C CA . VAL B 1 201 ? 5.918 -7.625 0.81 1 95.31 201 VAL B CA 1
ATOM 3295 C C . VAL B 1 201 ? 5.316 -7.949 -0.557 1 95.31 201 VAL B C 1
ATOM 3297 O O . VAL B 1 201 ? 5.23 -9.117 -0.943 1 95.31 201 VAL B O 1
ATOM 3300 N N . ALA B 1 202 ? 5.004 -6.938 -1.282 1 92.75 202 ALA B N 1
ATOM 3301 C CA . ALA B 1 202 ? 4.438 -7.133 -2.613 1 92.75 202 ALA B CA 1
ATOM 3302 C C . ALA B 1 202 ? 5.426 -7.848 -3.531 1 92.75 202 ALA B C 1
ATOM 3304 O O . ALA B 1 202 ? 5.051 -8.773 -4.25 1 92.75 202 ALA B O 1
ATOM 3305 N N . ALA B 1 203 ? 6.617 -7.438 -3.494 1 93.56 203 ALA B N 1
ATOM 3306 C CA . ALA B 1 203 ? 7.652 -8 -4.352 1 93.56 203 ALA B CA 1
ATOM 3307 C C . ALA B 1 203 ? 7.895 -9.477 -4.023 1 93.56 203 ALA B C 1
ATOM 3309 O O . ALA B 1 203 ? 8.07 -10.297 -4.922 1 93.56 203 ALA B O 1
ATOM 3310 N N . GLU B 1 204 ? 7.875 -9.766 -2.799 1 94.5 204 GLU B N 1
ATOM 3311 C CA . GLU B 1 204 ? 8.164 -11.141 -2.389 1 94.5 204 GLU B CA 1
ATOM 3312 C C . GLU B 1 204 ? 6.988 -12.062 -2.678 1 94.5 204 GLU B C 1
ATOM 3314 O O . GLU B 1 204 ? 7.18 -13.25 -2.959 1 94.5 204 GLU B O 1
ATOM 3319 N N . LEU B 1 205 ? 5.785 -11.562 -2.605 1 91.38 205 LEU B N 1
ATOM 3320 C CA . LEU B 1 205 ? 4.613 -12.359 -2.941 1 91.38 205 LEU B CA 1
ATOM 3321 C C . LEU B 1 205 ? 4.512 -12.57 -4.449 1 91.38 205 LEU B C 1
ATOM 3323 O O . LEU B 1 205 ? 3.986 -13.586 -4.902 1 91.38 205 LEU B O 1
ATOM 3327 N N . GLY B 1 206 ? 4.98 -11.586 -5.199 1 86.81 206 GLY B N 1
ATOM 3328 C CA . GLY B 1 206 ? 4.824 -11.617 -6.645 1 86.81 206 GLY B CA 1
ATOM 3329 C C . GLY B 1 206 ? 5.867 -12.469 -7.34 1 86.81 206 GLY B C 1
ATOM 3330 O O . GLY B 1 206 ? 5.641 -12.961 -8.445 1 86.81 206 GLY B O 1
ATOM 3331 N N . GLY B 1 207 ? 7.043 -12.5 -6.754 1 85.19 207 GLY B N 1
ATOM 3332 C CA . GLY B 1 207 ? 8.094 -13.305 -7.363 1 85.19 207 GLY B CA 1
ATOM 3333 C C . GLY B 1 207 ? 9.375 -13.312 -6.562 1 85.19 207 GLY B C 1
ATOM 3334 O O . GLY B 1 207 ? 10.211 -12.414 -6.699 1 85.19 207 GLY B O 1
ATOM 3335 N N . ALA B 1 208 ? 9.508 -14.359 -5.805 1 91 208 ALA B N 1
ATOM 3336 C CA . ALA B 1 208 ? 10.727 -14.516 -5.016 1 91 208 ALA B CA 1
ATOM 3337 C C . ALA B 1 208 ? 10.984 -15.984 -4.688 1 91 208 ALA B C 1
ATOM 3339 O O . ALA B 1 208 ? 10.117 -16.844 -4.902 1 91 208 ALA B O 1
ATOM 3340 N N . ASP B 1 209 ? 12.219 -16.219 -4.285 1 93.69 209 ASP B N 1
ATOM 3341 C CA . ASP B 1 209 ? 12.562 -17.562 -3.846 1 93.69 209 ASP B CA 1
ATOM 3342 C C . ASP B 1 209 ? 13.031 -17.562 -2.393 1 93.69 209 ASP B C 1
ATOM 3344 O O . ASP B 1 209 ? 13.539 -18.578 -1.896 1 93.69 209 ASP B O 1
ATOM 3348 N N . SER B 1 210 ? 12.938 -16.453 -1.786 1 95.94 210 SER B N 1
ATOM 3349 C CA . SER B 1 210 ? 13.242 -16.281 -0.37 1 95.94 210 SER B CA 1
ATOM 3350 C C . SER B 1 210 ? 12.578 -15.023 0.186 1 95.94 210 SER B C 1
ATOM 3352 O O . SER B 1 210 ? 12.039 -14.211 -0.571 1 95.94 210 SER B O 1
ATOM 3354 N N . GLY B 1 211 ? 12.602 -14.906 1.538 1 97.44 211 GLY B N 1
ATOM 3355 C CA . GLY B 1 211 ? 12.016 -13.742 2.18 1 97.44 211 GLY B CA 1
ATOM 3356 C C . GLY B 1 211 ? 10.836 -14.086 3.074 1 97.44 211 GLY B C 1
ATOM 3357 O O . GLY B 1 211 ? 10.242 -15.156 2.947 1 97.44 211 GLY B O 1
ATOM 3358 N N . LEU B 1 212 ? 10.492 -13.195 3.848 1 97.5 212 LEU B N 1
ATOM 3359 C CA . LEU B 1 212 ? 9.445 -13.422 4.836 1 97.5 212 LEU B CA 1
ATOM 3360 C C . LEU B 1 212 ? 8.094 -13.617 4.164 1 97.5 212 LEU B C 1
ATOM 3362 O O . LEU B 1 212 ? 7.367 -14.562 4.488 1 97.5 212 LEU B O 1
ATOM 3366 N N . ALA B 1 213 ? 7.793 -12.727 3.248 1 95.75 213 ALA B N 1
ATOM 3367 C CA . ALA B 1 213 ? 6.492 -12.836 2.594 1 95.75 213 ALA B CA 1
ATOM 3368 C C . ALA B 1 213 ? 6.453 -14.023 1.636 1 95.75 213 ALA B C 1
ATOM 3370 O O . ALA B 1 213 ? 5.398 -14.633 1.438 1 95.75 213 ALA B O 1
ATOM 3371 N N . TYR B 1 214 ? 7.594 -14.383 1.023 1 95.81 214 TYR B N 1
ATOM 3372 C CA . TYR B 1 214 ? 7.688 -15.602 0.227 1 95.81 214 TYR B CA 1
ATOM 3373 C C . TYR B 1 214 ? 7.352 -16.828 1.065 1 95.81 214 TYR B C 1
ATOM 3375 O O . TYR B 1 214 ? 6.602 -17.703 0.625 1 95.81 214 TYR B O 1
ATOM 3383 N N . ARG B 1 215 ? 7.91 -16.797 2.23 1 97.31 215 ARG B N 1
ATOM 3384 C CA . ARG B 1 215 ? 7.676 -17.922 3.129 1 97.31 215 ARG B CA 1
ATOM 3385 C C . ARG B 1 215 ? 6.203 -18.031 3.512 1 97.31 215 ARG B C 1
ATOM 3387 O O . ARG B 1 215 ? 5.672 -19.125 3.662 1 97.31 215 ARG B O 1
ATOM 3394 N N . LEU B 1 216 ? 5.559 -16.922 3.674 1 96 216 LEU B N 1
ATOM 3395 C CA . LEU B 1 216 ? 4.125 -16.922 3.943 1 96 216 LEU B CA 1
ATOM 3396 C C . LEU B 1 216 ? 3.361 -17.609 2.814 1 96 216 LEU B C 1
ATOM 3398 O O . LEU B 1 216 ? 2.428 -18.375 3.068 1 96 216 LEU B O 1
ATOM 3402 N N . GLN B 1 217 ? 3.748 -17.312 1.624 1 93 217 GLN B N 1
ATOM 3403 C CA . GLN B 1 217 ? 3.1 -17.906 0.457 1 93 217 GLN B CA 1
ATOM 3404 C C . GLN B 1 217 ? 3.309 -19.422 0.413 1 93 217 GLN B C 1
ATOM 3406 O O . GLN B 1 217 ? 2.367 -20.172 0.16 1 93 217 GLN B O 1
ATOM 3411 N N . VAL B 1 218 ? 4.496 -19.875 0.664 1 94.88 218 VAL B N 1
ATOM 3412 C CA . VAL B 1 218 ? 4.82 -21.297 0.654 1 94.88 218 VAL B CA 1
ATOM 3413 C C . VAL B 1 218 ? 4.039 -22.016 1.752 1 94.88 218 VAL B C 1
ATOM 3415 O O . VAL B 1 218 ? 3.406 -23.047 1.501 1 94.88 218 VAL B O 1
ATOM 3418 N N . ASP B 1 219 ? 4.102 -21.438 2.906 1 95.31 219 ASP B N 1
ATOM 3419 C CA . ASP B 1 219 ? 3.385 -22.047 4.023 1 95.31 219 ASP B CA 1
ATOM 3420 C C . ASP B 1 219 ? 1.881 -22.094 3.756 1 95.31 219 ASP B C 1
ATOM 3422 O O . ASP B 1 219 ? 1.195 -23.031 4.172 1 95.31 219 ASP B O 1
ATOM 3426 N N . GLY B 1 220 ? 1.389 -21.047 3.09 1 92.62 220 GLY B N 1
ATOM 3427 C CA . GLY B 1 220 ? -0.018 -21.016 2.723 1 92.62 220 GLY B CA 1
ATOM 3428 C C . GLY B 1 220 ? -0.405 -22.125 1.763 1 92.62 220 GLY B C 1
ATOM 3429 O O . GLY B 1 220 ? -1.496 -22.688 1.863 1 92.62 220 GLY B O 1
ATOM 3430 N N . GLN B 1 221 ? 0.459 -22.422 0.865 1 90.19 221 GLN B N 1
ATOM 3431 C CA . GLN B 1 221 ? 0.203 -23.484 -0.114 1 90.19 221 GLN B CA 1
ATOM 3432 C C . GLN B 1 221 ? 0.1 -24.844 0.559 1 90.19 221 GLN B C 1
ATOM 3434 O O . GLN B 1 221 ? -0.604 -25.734 0.071 1 90.19 221 GLN B O 1
ATOM 3439 N N . PHE B 1 222 ? 0.749 -24.969 1.709 1 91.69 222 PHE B N 1
ATOM 3440 C CA . PHE B 1 222 ? 0.732 -26.234 2.438 1 91.69 222 PHE B CA 1
ATOM 3441 C C . PHE B 1 222 ? -0.165 -26.125 3.666 1 91.69 222 PHE B C 1
ATOM 3443 O O . PHE B 1 222 ? -0.172 -27.031 4.508 1 91.69 222 PHE B O 1
ATOM 3450 N N . LEU B 1 223 ? -0.834 -25.016 3.814 1 91.06 223 LEU B N 1
ATOM 3451 C CA . LEU B 1 223 ? -1.813 -24.75 4.863 1 91.06 223 LEU B CA 1
ATOM 3452 C C . LEU B 1 223 ? -1.185 -24.906 6.242 1 91.06 223 LEU B C 1
ATOM 3454 O O . LEU B 1 223 ? -1.796 -25.469 7.148 1 91.06 223 LEU B O 1
ATOM 3458 N N . ARG B 1 224 ? 0.068 -24.531 6.301 1 93.94 224 ARG B N 1
ATOM 3459 C CA . ARG B 1 224 ? 0.746 -24.453 7.59 1 93.94 224 ARG B CA 1
ATOM 3460 C C . ARG B 1 224 ? 0.455 -23.125 8.273 1 93.94 224 ARG B C 1
ATOM 3462 O O . ARG B 1 224 ? 1.325 -22.25 8.352 1 93.94 224 ARG B O 1
ATOM 3469 N N . VAL B 1 225 ? -0.616 -23.094 8.898 1 93.06 225 VAL B N 1
ATOM 3470 C CA . VAL B 1 225 ? -1.171 -21.828 9.383 1 93.06 225 VAL B CA 1
ATOM 3471 C C . VAL B 1 225 ? -0.369 -21.344 10.594 1 93.06 225 VAL B C 1
ATOM 3473 O O . VAL B 1 225 ? -0.18 -20.141 10.773 1 93.06 225 VAL B O 1
ATOM 3476 N N . ASP B 1 226 ? 0.111 -22.25 11.406 1 94.19 226 ASP B N 1
ATOM 3477 C CA . ASP B 1 226 ? 0.942 -21.859 12.539 1 94.19 226 ASP B CA 1
ATOM 3478 C C . ASP B 1 226 ? 2.195 -21.125 12.078 1 94.19 226 ASP B C 1
ATOM 3480 O O . ASP B 1 226 ? 2.566 -20.094 12.656 1 94.19 226 ASP B O 1
ATOM 3484 N N . ARG B 1 227 ? 2.748 -21.625 11.008 1 95.56 227 ARG B N 1
ATOM 3485 C CA . ARG B 1 227 ? 3.947 -20.984 10.461 1 95.56 227 ARG B CA 1
ATOM 3486 C C . ARG B 1 227 ? 3.617 -19.641 9.82 1 95.56 227 ARG B C 1
ATOM 3488 O O . ARG B 1 227 ? 4.426 -18.719 9.859 1 95.56 227 ARG B O 1
ATOM 3495 N N . MET B 1 228 ? 2.443 -19.594 9.234 1 95.5 228 MET B N 1
ATOM 3496 C CA . MET B 1 228 ? 2.014 -18.328 8.664 1 95.5 228 MET B CA 1
ATOM 3497 C C . MET B 1 228 ? 1.872 -17.266 9.75 1 95.5 228 MET B C 1
ATOM 3499 O O . MET B 1 228 ? 2.318 -16.125 9.57 1 95.5 228 MET B O 1
ATOM 3503 N N . PHE B 1 229 ? 1.273 -17.656 10.859 1 93.94 229 PHE B N 1
ATOM 3504 C CA . PHE B 1 229 ? 1.122 -16.719 11.961 1 93.94 229 PHE B CA 1
ATOM 3505 C C . PHE B 1 229 ? 2.482 -16.297 12.508 1 93.94 229 PHE B C 1
ATOM 3507 O O . PHE B 1 229 ? 2.695 -15.133 12.852 1 93.94 229 PHE B O 1
ATOM 3514 N N . ALA B 1 230 ? 3.371 -17.234 12.602 1 95.38 230 ALA B N 1
ATOM 3515 C CA . ALA B 1 230 ? 4.73 -16.922 13.031 1 95.38 230 ALA B CA 1
ATOM 3516 C C . ALA B 1 230 ? 5.383 -15.898 12.102 1 95.38 230 ALA B C 1
ATOM 3518 O O . ALA B 1 230 ? 5.992 -14.93 12.555 1 95.38 230 ALA B O 1
ATOM 3519 N N . GLY B 1 231 ? 5.254 -16.125 10.797 1 95.62 231 GLY B N 1
ATOM 3520 C CA . GLY B 1 231 ? 5.801 -15.195 9.82 1 95.62 231 GLY B CA 1
ATOM 3521 C C . GLY B 1 231 ? 5.184 -13.812 9.898 1 95.62 231 GLY B C 1
ATOM 3522 O O . GLY B 1 231 ? 5.883 -12.805 9.781 1 95.62 231 GLY B O 1
ATOM 3523 N N . LEU B 1 232 ? 3.887 -13.742 10.102 1 94.25 232 LEU B N 1
ATOM 3524 C CA . LEU B 1 232 ? 3.186 -12.469 10.227 1 94.25 232 LEU B CA 1
ATOM 3525 C C . LEU B 1 232 ? 3.648 -11.711 11.469 1 94.25 232 LEU B C 1
ATOM 3527 O O . LEU B 1 232 ? 3.766 -10.484 11.445 1 94.25 232 LEU B O 1
ATOM 3531 N N . LEU B 1 233 ? 3.873 -12.43 12.508 1 92.75 233 LEU B N 1
ATOM 3532 C CA . LEU B 1 233 ? 4.391 -11.82 13.727 1 92.75 233 LEU B CA 1
ATOM 3533 C C . LEU B 1 233 ? 5.758 -11.188 13.484 1 92.75 233 LEU B C 1
ATOM 3535 O O . LEU B 1 233 ? 6.016 -10.07 13.93 1 92.75 233 LEU B O 1
ATOM 3539 N N . VAL B 1 234 ? 6.59 -11.875 12.781 1 95.38 234 VAL B N 1
ATOM 3540 C CA . VAL B 1 234 ? 7.926 -11.367 12.477 1 95.38 234 VAL B CA 1
ATOM 3541 C C . VAL B 1 234 ? 7.816 -10.133 11.586 1 95.38 234 VAL B C 1
ATOM 3543 O O . VAL B 1 234 ? 8.508 -9.133 11.812 1 95.38 234 VAL B O 1
ATOM 3546 N N . LEU B 1 235 ? 6.961 -10.203 10.633 1 94.31 235 LEU B N 1
ATOM 3547 C CA . LEU B 1 235 ? 6.754 -9.062 9.742 1 94.31 235 LEU B CA 1
ATOM 3548 C C . LEU B 1 235 ? 6.242 -7.852 10.523 1 94.31 235 LEU B C 1
ATOM 3550 O O . LEU B 1 235 ? 6.676 -6.723 10.281 1 94.31 235 LEU B O 1
ATOM 3554 N N . GLY B 1 236 ? 5.285 -8.078 11.391 1 92.06 236 GLY B N 1
ATOM 3555 C CA . GLY B 1 236 ? 4.797 -7.012 12.25 1 92.06 236 GLY B CA 1
ATOM 3556 C C . GLY B 1 236 ? 5.879 -6.398 13.117 1 92.06 236 GLY B C 1
ATOM 3557 O O . GLY B 1 236 ? 5.969 -5.176 13.234 1 92.06 236 GLY B O 1
ATOM 3558 N N . LEU B 1 237 ? 6.676 -7.246 13.711 1 91.75 237 LEU B N 1
ATOM 3559 C CA . LEU B 1 237 ? 7.781 -6.777 14.539 1 91.75 237 LEU B CA 1
ATOM 3560 C C . LEU B 1 237 ? 8.773 -5.961 13.719 1 91.75 237 LEU B C 1
ATOM 3562 O O . LEU B 1 237 ? 9.336 -4.98 14.203 1 91.75 237 LEU B O 1
ATOM 3566 N N . LEU B 1 238 ? 8.977 -6.395 12.508 1 91.62 238 LEU B N 1
ATOM 3567 C CA . LEU B 1 238 ? 9.828 -5.633 11.602 1 91.62 238 LEU B CA 1
ATOM 3568 C C . LEU B 1 238 ? 9.242 -4.25 11.344 1 91.62 238 LEU B C 1
ATOM 3570 O O . LEU B 1 238 ? 9.969 -3.254 11.328 1 91.62 238 LEU B O 1
ATOM 3574 N N . GLY B 1 239 ? 7.98 -4.211 11.102 1 89 239 GLY B N 1
ATOM 3575 C CA . GLY B 1 239 ? 7.316 -2.928 10.93 1 89 239 GLY B CA 1
ATOM 3576 C C . GLY B 1 239 ? 7.477 -2.004 12.117 1 89 239 GLY B C 1
ATOM 3577 O O . GLY B 1 239 ? 7.77 -0.818 11.953 1 89 239 GLY B O 1
ATOM 3578 N N . VAL B 1 240 ? 7.363 -2.494 13.32 1 87.44 240 VAL B N 1
ATOM 3579 C CA . VAL B 1 240 ? 7.52 -1.723 14.547 1 87.44 240 VAL B CA 1
ATOM 3580 C C . VAL B 1 240 ? 8.969 -1.258 14.688 1 87.44 240 VAL B C 1
ATOM 3582 O O . VAL B 1 240 ? 9.227 -0.109 15.055 1 87.44 240 VAL B O 1
ATOM 3585 N N . ALA B 1 241 ? 9.828 -2.15 14.391 1 89.31 241 ALA B N 1
ATOM 3586 C CA . ALA B 1 241 ? 11.258 -1.838 14.492 1 89.31 241 ALA B CA 1
ATOM 3587 C C . ALA B 1 241 ? 11.633 -0.695 13.555 1 89.31 241 ALA B C 1
ATOM 3589 O O . ALA B 1 241 ? 12.391 0.203 13.93 1 89.31 241 ALA B O 1
ATOM 3590 N N . VAL B 1 242 ? 11.133 -0.726 12.383 1 86.06 242 VAL B N 1
ATOM 3591 C CA . VAL B 1 242 ? 11.406 0.322 11.406 1 86.06 242 VAL B CA 1
ATOM 3592 C C . VAL B 1 242 ? 10.844 1.652 11.906 1 86.06 242 VAL B C 1
ATOM 3594 O O . VAL B 1 242 ? 11.516 2.688 11.82 1 86.06 242 VAL B O 1
ATOM 3597 N N . ASP B 1 243 ? 9.695 1.611 12.422 1 81.19 243 ASP B N 1
ATOM 3598 C CA . ASP B 1 243 ? 9.078 2.816 12.961 1 81.19 243 ASP B CA 1
ATOM 3599 C C . ASP B 1 243 ? 9.906 3.398 14.102 1 81.19 243 ASP B C 1
ATOM 3601 O O . ASP B 1 243 ? 10.109 4.613 14.172 1 81.19 243 ASP B O 1
ATOM 3605 N N . LEU B 1 244 ? 10.344 2.572 15.008 1 83.38 244 LEU B N 1
ATOM 3606 C CA . LEU B 1 244 ? 11.125 3.006 16.156 1 83.38 244 LEU B CA 1
ATOM 3607 C C . LEU B 1 244 ? 12.477 3.568 15.727 1 83.38 244 LEU B C 1
ATOM 3609 O O . LEU B 1 244 ? 12.953 4.559 16.281 1 83.38 244 LEU B O 1
ATOM 3613 N N . LEU B 1 245 ? 13.031 2.918 14.766 1 84.06 245 LEU B N 1
ATOM 3614 C CA . LEU B 1 245 ? 14.32 3.371 14.25 1 84.06 245 LEU B CA 1
ATOM 3615 C C . LEU B 1 245 ? 14.195 4.754 13.617 1 84.06 245 LEU B C 1
ATOM 3617 O O . LEU B 1 245 ? 15.031 5.629 13.859 1 84.06 245 LEU B O 1
ATOM 3621 N N . LEU B 1 246 ? 13.195 4.941 12.891 1 79.62 246 LEU B N 1
ATOM 3622 C CA . LEU B 1 246 ? 12.992 6.219 12.219 1 79.62 246 LEU B CA 1
ATOM 3623 C C . LEU B 1 246 ? 12.641 7.312 13.227 1 79.62 246 LEU B C 1
ATOM 3625 O O . LEU B 1 246 ? 13.062 8.461 13.07 1 79.62 246 LEU B O 1
ATOM 3629 N N . ALA B 1 247 ? 11.875 6.996 14.211 1 78.19 247 ALA B N 1
ATOM 3630 C CA . ALA B 1 247 ? 11.562 7.945 15.281 1 78.19 247 ALA B CA 1
ATOM 3631 C C . ALA B 1 247 ? 12.828 8.375 16.016 1 78.19 247 ALA B C 1
ATOM 3633 O O . ALA B 1 247 ? 12.984 9.547 16.375 1 78.19 247 ALA B O 1
ATOM 3634 N N . ALA B 1 248 ? 13.656 7.469 16.219 1 82.69 248 ALA B N 1
ATOM 3635 C CA . ALA B 1 248 ? 14.906 7.75 16.922 1 82.69 248 ALA B CA 1
ATOM 3636 C C . ALA B 1 248 ? 15.797 8.672 16.094 1 82.69 248 ALA B C 1
ATOM 3638 O O . ALA B 1 248 ? 16.438 9.578 16.625 1 82.69 248 ALA B O 1
ATOM 3639 N N . VAL B 1 249 ? 15.781 8.453 14.82 1 78.31 249 VAL B N 1
ATOM 3640 C CA . VAL B 1 249 ? 16.578 9.281 13.922 1 78.31 249 VAL B CA 1
ATOM 3641 C C . VAL B 1 249 ? 15.992 10.695 13.883 1 78.31 249 VAL B C 1
ATOM 3643 O O . VAL B 1 249 ? 16.734 11.68 13.859 1 78.31 249 VAL B O 1
ATOM 3646 N N . GLY B 1 250 ? 14.703 10.828 13.82 1 75.94 250 GLY B N 1
ATOM 3647 C CA . GLY B 1 250 ? 14.039 12.117 13.828 1 75.94 250 GLY B CA 1
ATOM 3648 C C . GLY B 1 250 ? 14.312 12.922 15.086 1 75.94 250 GLY B C 1
ATOM 3649 O O . GLY B 1 250 ? 14.516 14.141 15.016 1 75.94 250 GLY B O 1
ATOM 3650 N N . ARG B 1 251 ? 14.312 12.297 16.188 1 73.5 251 ARG B N 1
ATOM 3651 C CA . ARG B 1 251 ? 14.57 12.977 17.453 1 73.5 251 ARG B CA 1
ATOM 3652 C C . ARG B 1 251 ? 15.977 13.555 17.484 1 73.5 251 ARG B C 1
ATOM 3654 O O . ARG B 1 251 ? 16.203 14.625 18.062 1 73.5 251 ARG B O 1
ATOM 3661 N N . ARG B 1 252 ? 16.766 12.891 16.875 1 69.31 252 ARG B N 1
ATOM 3662 C CA . ARG B 1 252 ? 18.156 13.352 16.859 1 69.31 252 ARG B CA 1
ATOM 3663 C C . ARG B 1 252 ? 18.328 14.57 15.961 1 69.31 252 ARG B C 1
ATOM 3665 O O . ARG B 1 252 ? 19.125 15.461 16.25 1 69.31 252 ARG B O 1
ATOM 3672 N N . PHE B 1 253 ? 17.531 14.602 14.938 1 61.84 253 PHE B N 1
ATOM 3673 C CA . PHE B 1 253 ? 17.672 15.703 13.984 1 61.84 253 PHE B CA 1
ATOM 3674 C C . PHE B 1 253 ? 16.781 16.875 14.383 1 61.84 253 PHE B C 1
ATOM 3676 O O . PHE B 1 253 ? 17.094 18.031 14.047 1 61.84 253 PHE B O 1
ATOM 3683 N N . VAL B 1 254 ? 15.57 16.75 14.812 1 57.06 254 VAL B N 1
ATOM 3684 C CA . VAL B 1 254 ? 14.742 17.859 15.242 1 57.06 254 VAL B CA 1
ATOM 3685 C C . VAL B 1 254 ? 15.461 18.641 16.359 1 57.06 254 VAL B C 1
ATOM 3687 O O . VAL B 1 254 ? 15.297 19.844 16.484 1 57.06 254 VAL B O 1
ATOM 3690 N N . HIS B 1 255 ? 16.125 18.016 17.141 1 51.62 255 HIS B N 1
ATOM 3691 C CA . HIS B 1 255 ? 16.859 18.875 18.062 1 51.62 255 HIS B CA 1
ATOM 3692 C C . HIS B 1 255 ? 17.703 19.906 17.328 1 51.62 255 HIS B C 1
ATOM 3694 O O . HIS B 1 255 ? 18.047 20.953 17.875 1 51.62 255 HIS B O 1
ATOM 3700 N N . TRP B 1 256 ? 17.891 19.594 16.172 1 44.56 256 TRP B N 1
ATOM 3701 C CA . TRP B 1 256 ? 18.688 20.578 15.461 1 44.56 256 TRP B CA 1
ATOM 3702 C C . TRP B 1 256 ? 17.828 21.75 14.977 1 44.56 256 TRP B C 1
ATOM 3704 O O . TRP B 1 256 ? 18.281 22.891 14.914 1 44.56 256 TRP B O 1
ATOM 3714 N N . SER B 1 257 ? 16.609 21.469 14.609 1 45.81 257 SER B N 1
ATOM 3715 C CA . SER B 1 257 ? 15.836 22.578 14.07 1 45.81 257 SER B CA 1
ATOM 3716 C C . SER B 1 257 ? 15.391 23.531 15.172 1 45.81 257 SER B C 1
ATOM 3718 O O . SER B 1 257 ? 15.055 24.688 14.898 1 45.81 257 SER B O 1
ATOM 3720 N N . THR B 1 258 ? 15.008 23.078 16.359 1 41.12 258 THR B N 1
ATOM 3721 C CA . THR B 1 258 ? 14.609 24.016 17.406 1 41.12 258 THR B CA 1
ATOM 3722 C C . THR B 1 258 ? 15.828 24.688 18.016 1 41.12 258 THR B C 1
ATOM 3724 O O . THR B 1 258 ? 15.688 25.562 18.891 1 41.12 258 THR B O 1
ATOM 3727 N N . SER B 1 259 ? 17.016 24.25 17.672 1 33.97 259 SER B N 1
ATOM 3728 C CA . SER B 1 259 ? 18.047 25.109 18.25 1 33.97 259 SER B CA 1
ATOM 3729 C C . SER B 1 259 ? 18.406 26.25 17.297 1 33.97 259 SER B C 1
ATOM 3731 O O . SER B 1 259 ? 18.484 26.047 16.078 1 33.97 259 SER B O 1
#

Foldseek 3Di:
DDPPDDDPVVVVVVVVVVVVVVVVVLVVLQCVCPVCPDPVLQRPHPVLLVVLLVVCVVVCQVVFQAVLLCVLLVLLLVLLLVLLLVLLQVCLVDVVSVVVVVVVLVVCVVDPLLVCLVVLCVVPNLDSVSLSPSLSVQLSSQLSVLSNVQLNPPDCVLVVVCVVVVDPPVCSCVPPRCLSSVVSSLVSSLVSSVSSLVSSLSNLCSGYDGHLNVVLVVCVVVSVVSNNSSSVVVSVVVVVVSNVVSVVVVVVCVVVVVD/DDPPDDDPVVVVVVVVVVVVVVVVVLVVLQCVCPVCPDPVLQRPHPVLLVVLLVVCVVVCQVVFQAVLLCVLLVLLLVLLLVLLLVLLQVCLVDVVSVVVVVVVLVVCVVPPLLVCLVVLCVVPNLDSVSLSPSLSVQLSSQLSVLLNVQLNPPDCVLVVVCVVVVDPPVCSCVPPRCLSSVVSSLVSSLVSSVSSLVSSLSNLCSGYDGHLNVVLVVCVVVSVVSNNSSSVVVSVVVVVVSNVVSVVVVVVCVVVVVD

Sequence (518 aa):
MHATPSPPGRVLGRLGPALGTAGAVLALWYLLALSGAVAPGLLPTPTETAAALADSARSGILAADLGASLARAGQGFALGALVGSALGFATGYLPKLSAAVTPVVSFLRPIPAIALVPLATAWFGIGETAKRLLIAYAVLLAVWLYVHDGVSRVPVSHLRAARTLGAPLHRRFTEVLLPAAAPALLAALRYGASVALLALVAAELGGADSGLAYRLQVDGQFLRVDRMFAGLLVLGLLGVAVDLLLAAVGRRFVHWSTSMHATPSPPGRVLGRLGPALGTAGAVLALWYLLALSGAVAPGLLPTPTETAAALADSARSGILAADLGASLARAGQGFALGALVGSALGFATGYLPKLSAAVTPVVSFLRPIPAIALVPLATAWFGIGETAKRLLIAYAVLLAVWLYVHDGVSRVPVSHLRAARTLGAPLHRRFTEVLLPAAAPALLAALRYGASVALLALVAAELGGADSGLAYRLQVDGQFLRVDRMFAGLLVLGLLGVAVDLLLAAVGRRFVHWSTS

InterPro domains:
  IPR000515 ABC transporter type 1, transmembrane domain MetI-like [PF00528] (84-253)
  IPR000515 ABC transporter type 1, transmembrane domain MetI-like [PS50928] (66-246)
  IPR035906 MetI-like superfamily [G3DSA:1.10.3720.10] (55-255)
  IPR035906 MetI-like superfamily [SSF161098] (60-245)

pLDDT: mean 82.69, std 16.11, range [32.12, 98.25]

Solvent-accessible surface area (backbone atoms only — not comparable to full-atom values): 25285 Å² total; per-residue (Å²): 138,79,83,70,75,79,74,79,66,65,62,65,61,53,44,49,60,48,50,50,27,53,48,49,46,50,48,51,46,37,50,50,31,65,66,55,82,43,58,64,74,73,38,54,38,64,64,51,18,51,50,36,39,50,50,32,52,72,72,40,55,43,57,52,16,48,48,48,40,49,51,40,34,49,52,6,31,50,52,6,43,52,52,10,39,52,49,7,44,48,30,24,72,33,65,72,52,27,66,62,48,48,40,49,49,63,59,50,63,42,34,54,62,63,70,45,37,36,56,33,33,57,72,54,36,59,48,69,64,24,44,23,49,50,14,12,51,48,9,16,56,51,13,18,53,37,21,20,54,35,37,52,65,52,59,60,63,64,52,47,54,35,47,73,70,65,43,52,70,66,50,37,39,62,67,43,48,43,63,68,23,41,67,30,43,52,53,15,50,47,52,19,50,57,43,14,53,50,36,40,39,43,27,22,64,67,46,47,92,54,15,52,44,23,48,30,43,55,29,27,76,69,57,35,40,29,47,30,50,28,43,48,50,52,48,19,51,49,38,48,48,52,53,52,51,45,51,54,53,46,56,64,49,49,58,53,70,81,97,136,80,81,72,75,78,74,78,66,67,60,64,62,54,44,49,60,47,50,50,27,52,48,51,45,49,48,50,47,38,50,49,31,66,66,55,82,42,58,64,75,72,37,53,37,66,65,50,18,51,50,37,38,51,50,33,52,71,71,41,54,44,57,53,16,48,48,48,40,50,50,42,34,50,52,6,34,52,51,6,42,52,54,10,39,53,50,7,45,48,30,24,72,32,65,71,52,26,66,63,47,49,38,49,50,63,60,50,63,42,35,54,62,65,70,43,39,36,55,34,34,57,73,53,36,57,47,68,65,24,46,24,50,50,15,12,50,46,9,17,56,51,13,18,54,36,21,20,53,36,38,52,65,51,60,59,62,63,52,48,53,34,48,74,70,64,44,55,70,68,50,38,40,62,67,44,47,43,61,68,23,41,67,29,43,53,52,15,51,50,52,19,51,57,43,14,53,49,35,40,40,42,28,20,63,66,44,48,92,56,16,51,44,22,47,29,44,55,29,28,76,67,58,36,42,29,48,32,51,27,42,49,50,51,48,18,51,49,38,48,50,52,52,52,53,45,51,54,53,46,57,63,50,48,59,52,71,80,95

Secondary structure (DSSP, 8-state):
-------GGGTTTTHHHHHHHHHHHHHHHHHHHHSSSS-TTTS--HHHHHHHHHHHHHHSHHHHHHHHHHHHHHHHHHHHHHHHHHHHHHHHH-HHHHHHHHHHHHHHTTS-GGGGHHHHHHHHTTSHHHHHHHHHHHHHHHHHHHHHHHHHTS-HHHHHHHHHTT--HHHHIIIIIHHHHHHHHHHHHHHHHHHHHHHHHHHHHHS-SSSHHHHHHHHHHTT-HHHHHHHHHHHHHHHHHHHHHHHHHHHHHHHHH--/-------STTTTTTHHHHHHHHHHHHHHHHHHHHSSSS-TTTS--HHHHHHHHHHHHHHSHHHHHHHHHHHHHHHHHHHHHHHHHHHHHHHHH-HHHHHHHHHHHHHHTTS-GGGGHHHHHHHHTTSHHHHHHHHHHHHHHHHHHHHHHHHHTS-HHHHHHHHHTT--HHHHIIIIIHHHHHHHHHHHHHHHHHHHHHHHHHHHHHS-SSSHHHHHHHHHHTT-HHHHHHHHHHHHHHHHHHHHHHHHHHHHHHHHH--

Radius of gyration: 25.06 Å; Cα contacts (8 Å, |Δi|>4): 671; chains: 2; bounding box: 60×72×70 Å